Protein AF-Q6MTT1-F1 (afdb_monomer_lite)

Structure (mmCIF, N/CA/C/O backbone):
data_AF-Q6MTT1-F1
#
_entry.id   AF-Q6MTT1-F1
#
loop_
_atom_site.group_PDB
_atom_site.id
_atom_site.type_symbol
_atom_site.label_atom_id
_atom_site.label_alt_id
_atom_site.label_comp_id
_atom_site.label_asym_id
_atom_site.label_entity_id
_atom_site.label_seq_id
_atom_site.pdbx_PDB_ins_code
_atom_site.Cartn_x
_atom_site.Cartn_y
_atom_site.Cartn_z
_atom_site.occupancy
_atom_site.B_iso_or_equiv
_atom_site.auth_seq_id
_atom_site.auth_comp_id
_atom_site.auth_asym_id
_atom_site.auth_atom_id
_atom_site.pdbx_PDB_model_num
ATOM 1 N N . MET A 1 1 ? -8.058 -6.412 16.055 1.00 73.38 1 MET A N 1
ATOM 2 C CA . MET A 1 1 ? -7.863 -5.976 17.449 1.00 73.38 1 MET A CA 1
ATOM 3 C C . MET A 1 1 ? -6.384 -5.772 17.806 1.00 73.38 1 MET A C 1
ATOM 5 O O . MET A 1 1 ? -5.571 -6.610 17.428 1.00 73.38 1 MET A O 1
ATOM 9 N N . PHE A 1 2 ? -6.025 -4.708 18.533 1.00 81.88 2 PHE A N 1
ATOM 10 C CA . PHE A 1 2 ? -4.672 -4.502 19.087 1.00 81.88 2 PHE A CA 1
ATOM 11 C C . PHE A 1 2 ? -4.717 -3.785 20.445 1.00 81.88 2 PHE A C 1
ATOM 13 O O . PHE A 1 2 ? -5.686 -3.094 20.741 1.00 81.88 2 PHE A O 1
ATOM 20 N N . SER A 1 3 ? -3.682 -3.940 21.274 1.00 88.75 3 SER A N 1
ATOM 21 C CA . SER A 1 3 ? -3.546 -3.193 22.535 1.00 88.75 3 SER A CA 1
ATOM 22 C C . SER A 1 3 ? -2.796 -1.881 22.289 1.00 88.75 3 SER A C 1
ATOM 24 O O . SER A 1 3 ? -1.622 -1.943 21.911 1.00 88.75 3 SER A O 1
ATOM 26 N N . PRO A 1 4 ? -3.428 -0.708 22.471 1.00 92.19 4 PRO A N 1
ATOM 27 C CA . PRO A 1 4 ? -2.748 0.564 22.295 1.00 92.19 4 PRO A CA 1
ATOM 28 C C . PRO A 1 4 ? -1.876 0.929 23.497 1.00 92.19 4 PRO A C 1
ATOM 30 O O . PRO A 1 4 ? -2.003 0.382 24.600 1.00 92.19 4 PRO A O 1
ATOM 33 N N . TYR A 1 5 ? -1.041 1.935 23.277 1.00 92.88 5 TYR A N 1
ATOM 34 C CA . TYR A 1 5 ? -0.401 2.729 24.311 1.00 92.88 5 TYR A CA 1
ATOM 35 C C . TYR A 1 5 ? -1.131 4.069 24.407 1.00 92.88 5 TYR A C 1
ATOM 37 O O . TYR A 1 5 ? -1.359 4.704 23.381 1.00 92.88 5 TYR A O 1
ATOM 45 N N . SER A 1 6 ? -1.464 4.514 25.613 1.00 91.94 6 SER A N 1
ATOM 46 C CA . SER A 1 6 ? -2.000 5.852 25.886 1.00 91.94 6 SER A CA 1
ATOM 47 C C . SER A 1 6 ? -0.968 6.617 26.694 1.00 91.94 6 SER A C 1
ATOM 49 O O . SER A 1 6 ? -0.443 6.090 27.674 1.00 91.94 6 SER A O 1
ATOM 51 N N . ASN A 1 7 ? -0.624 7.831 26.259 1.00 89.81 7 ASN A N 1
ATOM 52 C CA . ASN A 1 7 ? 0.394 8.654 26.922 1.00 89.81 7 ASN A CA 1
ATOM 53 C C . ASN A 1 7 ? 1.716 7.893 27.178 1.00 89.81 7 ASN A C 1
ATOM 55 O O . ASN A 1 7 ? 2.342 8.031 28.223 1.00 89.81 7 ASN A O 1
ATOM 59 N N . ASN A 1 8 ? 2.131 7.072 26.204 1.00 84.75 8 ASN A N 1
ATOM 60 C CA . ASN A 1 8 ? 3.304 6.183 26.247 1.00 84.75 8 ASN A CA 1
ATOM 61 C C . ASN A 1 8 ? 3.239 5.010 27.249 1.00 84.75 8 ASN A C 1
ATOM 63 O O . ASN A 1 8 ? 4.224 4.289 27.394 1.00 84.75 8 ASN A O 1
ATOM 67 N N . LEU A 1 9 ? 2.090 4.747 27.874 1.00 88.44 9 LEU A N 1
ATOM 68 C CA . LEU A 1 9 ? 1.878 3.593 28.748 1.00 88.44 9 LEU A CA 1
ATOM 69 C C . LEU A 1 9 ? 0.989 2.554 28.071 1.00 88.44 9 LEU A C 1
ATOM 71 O O . LEU A 1 9 ? -0.033 2.885 27.468 1.00 88.44 9 LEU A O 1
ATOM 75 N N . LYS A 1 10 ? 1.377 1.280 28.173 1.00 88.19 10 LYS A N 1
ATOM 76 C CA . LYS A 1 10 ? 0.575 0.173 27.647 1.00 88.19 10 LYS A CA 1
ATOM 77 C C . LYS A 1 10 ? -0.768 0.142 28.373 1.00 88.19 10 LYS A C 1
ATOM 79 O O . LYS A 1 10 ? -0.814 0.156 29.599 1.00 88.19 10 LYS A O 1
ATOM 84 N N . THR A 1 11 ? -1.852 0.106 27.609 1.00 89.94 11 THR A N 1
ATOM 85 C CA . THR A 1 11 ? -3.203 0.112 28.173 1.00 89.94 11 THR A CA 1
ATOM 86 C C . THR A 1 11 ? -3.684 -1.299 28.511 1.00 89.94 11 THR A C 1
ATOM 88 O O . THR A 1 11 ? -3.240 -2.287 27.922 1.00 89.94 11 THR A O 1
ATOM 91 N N . ASN A 1 12 ? -4.650 -1.383 29.429 1.00 88.81 12 ASN A N 1
ATOM 92 C CA . ASN A 1 12 ? -5.339 -2.627 29.793 1.00 88.81 12 ASN A CA 1
ATOM 93 C C . ASN A 1 12 ? -6.611 -2.869 28.958 1.00 88.81 12 ASN A C 1
ATOM 95 O O . ASN A 1 12 ? -7.474 -3.653 29.347 1.00 88.81 12 ASN A O 1
ATOM 99 N N . TYR A 1 13 ? -6.746 -2.187 27.819 1.00 91.12 13 TYR A N 1
ATOM 100 C CA . TYR A 1 13 ? -7.848 -2.376 26.882 1.00 91.12 13 TYR A CA 1
ATOM 101 C C . TYR A 1 13 ? -7.327 -2.662 25.477 1.00 91.12 13 TYR A C 1
ATOM 103 O O . TYR A 1 13 ? -6.124 -2.630 25.206 1.00 91.12 13 TYR A O 1
ATOM 111 N N . GLN A 1 14 ? -8.240 -3.016 24.582 1.00 89.75 14 GLN A N 1
ATOM 112 C CA . GLN A 1 14 ? -7.926 -3.304 23.191 1.00 89.75 14 GLN A CA 1
ATOM 113 C C . GLN A 1 14 ? -8.779 -2.432 22.275 1.00 89.75 14 GLN A C 1
ATOM 115 O O . GLN A 1 14 ? -9.970 -2.247 22.514 1.00 89.75 14 GLN A O 1
ATOM 120 N N . ILE A 1 15 ? -8.173 -1.920 21.209 1.00 89.19 15 ILE A N 1
ATOM 121 C CA . ILE A 1 15 ? -8.890 -1.273 20.116 1.00 89.19 15 ILE A CA 1
ATOM 122 C C . ILE A 1 15 ? -9.392 -2.359 19.171 1.00 89.19 15 ILE A C 1
ATOM 124 O O . ILE A 1 15 ? -8.631 -3.212 18.693 1.00 89.19 15 ILE A O 1
ATOM 128 N N . LEU A 1 16 ? -10.692 -2.322 18.909 1.00 84.69 16 LEU A N 1
ATOM 129 C CA . LEU A 1 16 ? -11.401 -3.202 18.003 1.00 84.69 16 LEU A CA 1
ATOM 130 C C . LEU A 1 16 ? -11.918 -2.375 16.822 1.00 84.69 16 LEU A C 1
ATOM 132 O O . LEU A 1 16 ? -12.947 -1.716 16.920 1.00 84.69 16 LEU A O 1
ATOM 136 N N . GLY A 1 17 ? -11.184 -2.425 15.710 1.00 82.88 17 GLY A N 1
ATOM 137 C CA . GLY A 1 17 ? -11.652 -1.902 14.430 1.00 82.88 17 GLY A CA 1
ATOM 138 C C . GLY A 1 17 ? -12.740 -2.801 13.857 1.00 82.88 17 GLY A C 1
ATOM 139 O O . GLY A 1 17 ? -12.496 -3.996 13.667 1.00 82.88 17 GLY A O 1
ATOM 140 N N . LEU A 1 18 ? -13.916 -2.238 13.608 1.00 79.19 18 LEU A N 1
ATOM 141 C CA . LEU A 1 18 ? -15.067 -2.924 13.037 1.00 79.19 18 LEU A CA 1
ATOM 142 C C . LEU A 1 18 ? -15.471 -2.272 11.719 1.00 79.19 18 LEU A C 1
ATOM 144 O O . LEU A 1 18 ? -15.412 -1.057 11.573 1.00 79.19 18 LEU A O 1
ATOM 148 N N . ASP A 1 19 ? -15.899 -3.098 10.774 1.00 76.31 19 ASP A N 1
ATOM 149 C CA . ASP A 1 19 ? -16.526 -2.605 9.555 1.00 76.31 19 ASP A CA 1
ATOM 150 C C . ASP A 1 19 ? -17.991 -2.245 9.831 1.00 76.31 19 ASP A C 1
ATOM 152 O O . ASP A 1 19 ? -18.663 -2.942 10.597 1.00 76.31 19 ASP A O 1
ATOM 156 N N . LYS A 1 20 ? -18.517 -1.201 9.187 1.00 77.12 20 LYS A N 1
ATOM 157 C CA . LYS A 1 20 ? -19.909 -0.768 9.370 1.00 77.12 20 LYS A CA 1
ATOM 158 C C . LYS A 1 20 ? -20.946 -1.845 9.050 1.00 77.12 20 LYS A C 1
ATOM 160 O O . LYS A 1 20 ? -22.022 -1.844 9.647 1.00 77.12 20 LYS A O 1
ATOM 165 N N . THR A 1 21 ? -20.636 -2.785 8.155 1.00 69.50 21 THR A N 1
ATOM 166 C CA . THR A 1 21 ? -21.540 -3.900 7.823 1.00 69.50 21 THR A CA 1
ATOM 167 C C . THR A 1 21 ? -21.427 -5.086 8.771 1.00 69.50 21 THR A C 1
ATOM 169 O O . THR A 1 21 ? -22.085 -6.108 8.552 1.00 69.50 21 THR A O 1
ATOM 172 N N . GLN A 1 22 ? -20.611 -4.989 9.828 1.00 68.62 22 GLN A N 1
ATOM 173 C CA . GLN A 1 22 ? -20.469 -6.096 10.758 1.00 68.62 22 GLN A CA 1
ATOM 174 C C . GLN A 1 22 ? -21.718 -6.282 11.610 1.00 68.62 22 GLN A C 1
ATOM 176 O O . GLN A 1 22 ? -22.267 -5.336 12.177 1.00 68.62 22 GLN A O 1
ATOM 181 N N . ASN A 1 23 ? -22.115 -7.547 11.743 1.00 65.00 23 ASN A N 1
ATOM 182 C CA . ASN A 1 23 ? -23.296 -7.959 12.500 1.00 65.00 23 ASN A CA 1
ATOM 183 C C . ASN A 1 23 ? -22.960 -8.849 13.709 1.00 65.00 23 ASN A C 1
ATOM 185 O O . ASN A 1 23 ? -23.862 -9.309 14.406 1.00 65.00 23 ASN A O 1
ATOM 189 N N . SER A 1 24 ? -21.673 -9.090 13.978 1.00 60.75 24 SER A N 1
ATOM 190 C CA . SER A 1 24 ? -21.193 -9.826 15.156 1.00 60.75 24 SER A CA 1
ATOM 191 C C . SER A 1 24 ? -21.567 -9.128 16.469 1.00 60.75 24 SER A C 1
ATOM 193 O O . SER A 1 24 ? -21.849 -9.795 17.465 1.00 60.75 24 SER A O 1
ATOM 195 N N . PHE A 1 25 ? -21.616 -7.792 16.476 1.00 67.00 25 PHE A N 1
ATOM 196 C CA . PHE A 1 25 ? -22.070 -6.999 17.619 1.00 67.00 25 PHE A CA 1
ATOM 197 C C . PHE A 1 25 ? -23.359 -6.251 17.287 1.00 67.00 25 PHE A C 1
ATOM 199 O O . PHE A 1 25 ? -23.412 -5.486 16.323 1.00 67.00 25 PHE A O 1
ATOM 206 N N . LYS A 1 26 ? -24.382 -6.433 18.131 1.00 72.00 26 LYS A N 1
ATOM 207 C CA . LYS A 1 26 ? -25.565 -5.568 18.145 1.00 72.00 26 LYS A CA 1
ATOM 208 C C . LYS A 1 26 ? -25.153 -4.223 18.741 1.00 72.00 26 LYS A C 1
ATOM 210 O O . LYS A 1 26 ? -25.033 -4.100 19.954 1.00 72.00 26 LYS A O 1
ATOM 215 N N . ILE A 1 27 ? -24.867 -3.270 17.867 1.00 79.38 27 ILE A N 1
ATOM 216 C CA . ILE A 1 27 ? -24.641 -1.866 18.207 1.00 79.38 27 ILE A CA 1
ATOM 217 C C . ILE A 1 27 ? -25.890 -1.116 17.754 1.00 79.38 27 ILE A C 1
ATOM 219 O O . ILE A 1 27 ? -26.362 -1.373 16.647 1.00 79.38 27 ILE A O 1
ATOM 223 N N . ASP A 1 28 ? -26.415 -0.242 18.609 1.00 84.62 28 ASP A N 1
ATOM 224 C CA . ASP A 1 28 ? -27.551 0.619 18.281 1.00 84.62 28 ASP A CA 1
ATOM 225 C C . ASP A 1 28 ? -27.263 1.461 17.028 1.00 84.62 28 ASP A C 1
ATOM 227 O O . ASP A 1 28 ? -26.154 1.982 16.868 1.00 84.62 28 ASP A O 1
ATOM 231 N N . ASP A 1 29 ? -28.244 1.597 16.136 1.00 85.25 29 ASP A N 1
ATOM 232 C CA . ASP A 1 29 ? -28.052 2.270 14.849 1.00 85.25 29 ASP A CA 1
ATOM 233 C C . ASP A 1 29 ? -27.682 3.756 15.011 1.00 85.25 29 ASP A C 1
ATOM 235 O O . ASP A 1 29 ? -26.891 4.280 14.221 1.00 85.25 29 ASP A O 1
ATOM 239 N N . GLN A 1 30 ? -28.145 4.433 16.070 1.00 86.56 30 GLN A N 1
ATOM 240 C CA . GLN A 1 30 ? -27.738 5.811 16.366 1.00 86.56 30 GLN A CA 1
ATOM 241 C C . GLN A 1 30 ? -26.247 5.900 16.710 1.00 86.56 30 GLN A C 1
ATOM 243 O O . GLN A 1 30 ? -25.578 6.857 16.314 1.00 86.56 30 GLN A O 1
ATOM 248 N N . LEU A 1 31 ? -25.714 4.911 17.437 1.00 88.00 31 LEU A N 1
ATOM 249 C CA . LEU A 1 31 ? -24.285 4.829 17.748 1.00 88.00 31 LEU A CA 1
ATOM 250 C C . LEU A 1 31 ? -23.470 4.412 16.524 1.00 88.00 31 LEU A C 1
ATOM 252 O O . LEU A 1 31 ? -22.416 5.000 16.274 1.00 88.00 31 LEU A O 1
ATOM 256 N N . LYS A 1 32 ? -23.963 3.454 15.728 1.00 86.75 32 LYS A N 1
ATOM 257 C CA . LYS A 1 32 ? -23.315 3.044 14.472 1.00 86.75 32 LYS A CA 1
ATOM 258 C C . LYS A 1 32 ? -23.114 4.234 13.536 1.00 86.75 32 LYS A C 1
ATOM 260 O O . LYS A 1 32 ? -21.999 4.437 13.066 1.00 86.75 32 LYS A O 1
ATOM 265 N N . ASN A 1 33 ? -24.151 5.050 13.342 1.00 87.38 33 ASN A N 1
ATOM 266 C CA . ASN A 1 33 ? -24.112 6.226 12.465 1.00 87.38 33 ASN A CA 1
ATOM 267 C C . ASN A 1 33 ? -23.146 7.324 12.942 1.00 87.38 33 ASN A C 1
ATOM 269 O O . ASN A 1 33 ? -22.800 8.210 12.168 1.00 87.38 33 ASN A O 1
ATOM 273 N N . LYS A 1 34 ? -22.723 7.288 14.211 1.00 89.81 34 LYS A N 1
ATOM 274 C CA . LYS A 1 34 ? -21.735 8.217 14.773 1.00 89.81 34 LYS A CA 1
ATOM 275 C C . LYS A 1 34 ? -20.313 7.651 14.777 1.00 89.81 34 LYS A C 1
ATOM 277 O O . LYS A 1 34 ? -19.374 8.433 14.686 1.00 89.81 34 LYS A O 1
ATOM 282 N N . VAL A 1 35 ? -20.144 6.333 14.936 1.00 90.88 35 VAL A N 1
ATOM 283 C CA . VAL A 1 35 ? -18.813 5.701 15.026 1.00 90.88 35 VAL A CA 1
ATOM 284 C C . VAL A 1 35 ? -18.209 5.411 13.655 1.00 90.88 35 VAL A C 1
ATOM 286 O O . VAL A 1 35 ? -17.000 5.550 13.491 1.00 90.88 35 VAL A O 1
ATOM 289 N N . PHE A 1 36 ? -19.037 4.996 12.692 1.00 89.19 36 PHE A N 1
ATOM 290 C CA . PHE A 1 36 ? -18.591 4.627 11.353 1.00 89.19 36 PHE A CA 1
ATOM 291 C C . PHE A 1 36 ? -18.676 5.840 10.440 1.00 89.19 36 PHE A C 1
ATOM 293 O O . PHE A 1 36 ? -19.754 6.397 10.228 1.00 89.19 36 PHE A O 1
ATOM 300 N N . LEU A 1 37 ? -17.526 6.265 9.930 1.00 88.62 37 LEU A N 1
ATOM 301 C CA . LEU A 1 37 ? -17.415 7.519 9.199 1.00 88.62 37 LEU A CA 1
ATOM 302 C C . LEU A 1 37 ? -17.774 7.344 7.722 1.00 88.62 37 LEU A C 1
ATOM 304 O O . LEU A 1 37 ? -17.719 6.253 7.150 1.00 88.62 37 LEU A O 1
ATOM 308 N N . SER A 1 38 ? -18.131 8.454 7.077 1.00 86.44 38 SER A N 1
ATOM 309 C CA . SER A 1 38 ? -18.284 8.471 5.625 1.00 86.44 38 SER A CA 1
ATOM 310 C C . SER A 1 38 ? -16.931 8.227 4.942 1.00 86.44 38 SER A C 1
ATOM 312 O O . SER A 1 38 ? -15.880 8.600 5.466 1.00 86.44 38 SER A O 1
ATOM 314 N N . ASN A 1 39 ? -16.929 7.651 3.732 1.00 83.12 39 ASN A N 1
ATOM 315 C CA . ASN A 1 39 ? -15.677 7.456 2.991 1.00 83.12 39 ASN A CA 1
ATOM 316 C C . ASN A 1 39 ? -14.941 8.788 2.752 1.00 83.12 39 ASN A C 1
ATOM 318 O O . ASN A 1 39 ? -13.720 8.837 2.840 1.00 83.12 39 ASN A O 1
ATOM 322 N N . SER A 1 40 ? -15.672 9.880 2.506 1.00 84.75 40 SER A N 1
ATOM 323 C CA . SER A 1 40 ? -15.067 11.210 2.365 1.00 84.75 40 SER A CA 1
ATOM 324 C C . SER A 1 40 ? -14.291 11.613 3.623 1.00 84.75 40 SER A C 1
ATOM 326 O O . SER A 1 40 ? -13.145 12.047 3.526 1.00 84.75 40 SER A O 1
ATOM 328 N N . ASP A 1 41 ? -14.884 11.422 4.803 1.00 89.62 41 ASP A N 1
ATOM 329 C CA . ASP A 1 41 ? -14.235 11.727 6.080 1.00 89.62 41 ASP A CA 1
ATOM 330 C C . ASP A 1 41 ? -12.999 10.837 6.305 1.00 89.62 41 ASP A C 1
ATOM 332 O O . ASP A 1 41 ? -11.937 11.339 6.680 1.00 89.62 41 ASP A O 1
ATOM 336 N N . ILE A 1 42 ? -13.096 9.537 5.999 1.00 88.31 42 ILE A N 1
ATOM 337 C CA . ILE A 1 42 ? -11.970 8.591 6.070 1.00 88.31 42 ILE A CA 1
ATOM 338 C C . ILE A 1 42 ? -10.826 9.004 5.138 1.00 88.31 42 ILE A C 1
ATOM 340 O O . ILE A 1 42 ? -9.675 9.042 5.576 1.00 88.31 42 ILE A O 1
ATOM 344 N N . GLN A 1 43 ? -11.104 9.347 3.874 1.00 85.00 43 GLN A N 1
ATOM 345 C CA . GLN A 1 43 ? -10.056 9.794 2.949 1.00 85.00 43 GLN A CA 1
ATOM 346 C C . GLN A 1 43 ? -9.416 11.111 3.419 1.00 85.00 43 GLN A C 1
ATOM 348 O O . GLN A 1 43 ? -8.201 11.261 3.309 1.00 85.00 43 GLN A O 1
ATOM 353 N N . ASN A 1 44 ? -10.183 12.038 3.999 1.00 88.00 44 ASN A N 1
ATOM 354 C CA . ASN A 1 44 ? -9.642 13.288 4.543 1.00 88.00 44 ASN A CA 1
ATOM 355 C C . ASN A 1 44 ? -8.718 13.040 5.749 1.00 88.00 44 ASN A C 1
ATOM 357 O O . ASN A 1 44 ? -7.628 13.611 5.819 1.00 88.00 44 ASN A O 1
ATOM 361 N N . ILE A 1 45 ? -9.091 12.142 6.668 1.00 91.38 45 ILE A N 1
ATOM 362 C CA . ILE A 1 45 ? -8.215 11.733 7.781 1.00 91.38 45 ILE A CA 1
ATOM 363 C C . ILE A 1 45 ? -6.960 11.030 7.248 1.00 91.38 45 ILE A C 1
ATOM 365 O O . ILE A 1 45 ? -5.848 11.334 7.687 1.00 91.38 45 ILE A O 1
ATOM 369 N N . TYR A 1 46 ? -7.110 10.136 6.267 1.00 87.19 46 TYR A N 1
ATOM 370 C CA . TYR A 1 46 ? -5.978 9.458 5.639 1.00 87.19 46 TYR A CA 1
ATOM 371 C C . TYR A 1 46 ? -4.996 10.461 5.016 1.00 87.19 46 TYR A C 1
ATOM 373 O O . TYR A 1 46 ? -3.782 10.316 5.178 1.00 87.19 46 TYR A O 1
ATOM 381 N N . GLN A 1 47 ? -5.495 11.514 4.365 1.00 85.38 47 GLN A N 1
ATOM 382 C CA . GLN A 1 47 ? -4.666 12.610 3.858 1.00 85.38 47 GLN A CA 1
ATOM 383 C C . GLN A 1 47 ? -3.950 13.358 4.978 1.00 85.38 47 GLN A C 1
ATOM 385 O O . GLN A 1 47 ? -2.753 13.613 4.850 1.00 85.38 47 GLN A O 1
ATOM 390 N N . ILE A 1 48 ? -4.641 13.682 6.076 1.00 89.62 48 ILE A N 1
ATOM 391 C CA . ILE A 1 48 ? -4.038 14.362 7.231 1.00 89.62 48 ILE A CA 1
ATOM 392 C C . ILE A 1 48 ? -2.900 13.532 7.816 1.00 89.62 48 ILE A C 1
ATOM 394 O O . ILE A 1 48 ? -1.879 14.108 8.161 1.00 89.62 48 ILE A O 1
ATOM 398 N N . ILE A 1 49 ? -3.043 12.209 7.913 1.00 88.81 49 ILE A N 1
ATOM 399 C CA . ILE A 1 49 ? -2.006 11.314 8.454 1.00 88.81 49 ILE A CA 1
ATOM 400 C C . ILE A 1 49 ? -0.795 11.202 7.516 1.00 88.81 49 ILE A C 1
ATOM 402 O O . ILE A 1 49 ? 0.347 11.130 7.981 1.00 88.81 49 ILE A O 1
ATOM 406 N N . ASN A 1 50 ? -1.035 11.192 6.201 1.00 82.88 50 ASN A N 1
ATOM 407 C CA . ASN A 1 50 ? -0.015 10.975 5.170 1.00 82.88 50 ASN A CA 1
ATOM 408 C C . ASN A 1 50 ? 0.527 12.270 4.534 1.00 82.88 50 ASN A C 1
ATOM 410 O O . ASN A 1 50 ? 1.270 12.201 3.555 1.00 82.88 50 ASN A O 1
ATOM 414 N N . SER A 1 51 ? 0.202 13.437 5.097 1.00 83.50 51 SER A N 1
ATOM 415 C CA . SER A 1 51 ? 0.715 14.742 4.659 1.00 83.50 51 SER A CA 1
ATOM 416 C C . SER A 1 51 ? 1.533 15.422 5.754 1.00 83.50 51 SER A C 1
ATOM 418 O O . SER A 1 51 ? 1.220 15.256 6.933 1.00 83.50 51 SER A O 1
ATOM 420 N N . PRO A 1 52 ? 2.538 16.245 5.403 1.00 84.62 52 PRO A N 1
ATOM 421 C CA . PRO A 1 52 ? 3.234 17.073 6.375 1.00 84.62 52 PRO A CA 1
ATOM 422 C C . PRO A 1 52 ? 2.254 18.009 7.088 1.00 84.62 52 PRO A C 1
ATOM 424 O O . PRO A 1 52 ? 1.323 18.538 6.474 1.00 84.62 52 PRO A O 1
ATOM 427 N N . TYR A 1 53 ? 2.483 18.241 8.380 1.00 85.19 53 TYR A N 1
ATOM 428 C CA . TYR A 1 53 ? 1.672 19.180 9.148 1.00 85.19 53 TYR A CA 1
ATOM 429 C C . TYR A 1 53 ? 1.768 20.591 8.559 1.00 85.19 53 TYR A C 1
ATOM 431 O O . TYR A 1 53 ? 2.859 21.121 8.336 1.00 85.19 53 TYR A O 1
ATOM 439 N N . GLN A 1 54 ? 0.616 21.222 8.364 1.00 81.25 54 GLN A N 1
ATOM 440 C CA . GLN A 1 54 ? 0.507 22.619 7.967 1.00 81.25 54 GLN A CA 1
ATOM 441 C C . GLN A 1 54 ? -0.233 23.372 9.070 1.00 81.25 54 GLN A C 1
ATOM 443 O O . GLN A 1 54 ? -1.312 22.969 9.484 1.00 81.25 54 GLN A O 1
ATOM 448 N N . LYS A 1 55 ? 0.340 24.476 9.555 1.00 78.25 55 LYS A N 1
ATOM 449 C CA . LYS A 1 55 ? -0.236 25.243 10.674 1.00 78.25 55 LYS A CA 1
ATOM 450 C C . LYS A 1 55 ? -1.478 26.056 10.276 1.00 78.25 55 LYS A C 1
ATOM 452 O O . LYS A 1 55 ? -2.274 26.406 11.138 1.00 78.25 55 LYS A O 1
ATOM 457 N N . GLN A 1 56 ? -1.619 26.375 8.990 1.00 79.88 56 GLN A N 1
ATOM 458 C CA . GLN A 1 56 ? -2.750 27.117 8.428 1.00 79.88 56 GLN A CA 1
ATOM 459 C C . GLN A 1 56 ? -3.811 26.148 7.872 1.00 79.88 56 GLN A C 1
ATOM 461 O O . GLN A 1 56 ? -3.478 25.042 7.430 1.00 79.88 56 GLN A O 1
ATOM 466 N N . GLY A 1 57 ? -5.080 26.559 7.910 1.00 82.50 57 GLY A N 1
ATOM 467 C CA . GLY A 1 57 ? -6.237 25.786 7.442 1.00 82.50 57 GLY A CA 1
ATOM 468 C C . GLY A 1 57 ? -7.274 25.529 8.537 1.00 82.50 57 GLY A C 1
ATOM 469 O O . GLY A 1 57 ? -7.028 25.821 9.708 1.00 82.50 57 GLY A O 1
ATOM 470 N N . ASP A 1 58 ? -8.411 24.973 8.127 1.00 88.69 58 ASP A N 1
ATOM 471 C CA . ASP A 1 58 ? -9.562 24.721 8.994 1.00 88.69 58 ASP A CA 1
ATOM 472 C C . ASP A 1 58 ? -9.502 23.344 9.671 1.00 88.69 58 ASP A C 1
ATOM 474 O O . ASP A 1 58 ? -8.788 22.430 9.241 1.00 88.69 58 ASP A O 1
ATOM 478 N N . ASP A 1 59 ? -10.269 23.204 10.751 1.00 93.25 59 ASP A N 1
ATOM 479 C CA . ASP A 1 59 ? -10.535 21.915 11.384 1.00 93.25 59 ASP A CA 1
ATOM 480 C C . ASP A 1 59 ? -11.350 21.013 10.439 1.00 93.25 59 ASP A C 1
ATOM 482 O O . ASP A 1 59 ? -12.196 21.481 9.674 1.00 93.25 59 ASP A O 1
ATOM 486 N N . LEU A 1 60 ? -11.133 19.696 10.511 1.00 93.50 60 LEU A N 1
ATOM 487 C CA . LEU A 1 60 ? -11.960 18.742 9.771 1.00 93.50 60 LEU A CA 1
ATOM 488 C C . LEU A 1 60 ? -13.221 18.441 10.578 1.00 93.50 60 LEU A C 1
ATOM 490 O O . LEU A 1 60 ? -13.145 17.808 11.634 1.00 93.50 60 LEU A O 1
ATOM 494 N N . ILE A 1 61 ? -14.375 18.839 10.051 1.00 94.19 61 ILE A N 1
ATOM 495 C CA . ILE A 1 61 ? -15.690 18.537 10.621 1.00 94.19 61 ILE A CA 1
ATOM 496 C C . ILE A 1 61 ? -16.378 17.500 9.732 1.00 94.19 61 ILE A C 1
ATOM 498 O O . ILE A 1 61 ? -16.447 17.675 8.516 1.00 94.19 61 ILE A O 1
ATOM 502 N N . SER A 1 62 ? -16.875 16.412 10.329 1.00 90.62 62 SER A N 1
ATOM 503 C CA . SER A 1 62 ? -17.613 15.379 9.598 1.00 90.62 62 SER A CA 1
ATOM 504 C C . SER A 1 62 ? -18.869 15.969 8.974 1.00 90.62 62 SER A C 1
ATOM 506 O O . SER A 1 62 ? -19.727 16.511 9.675 1.00 90.62 62 SER A O 1
ATOM 508 N N . SER A 1 63 ? -19.017 15.770 7.668 1.00 80.69 63 SER A N 1
ATOM 509 C CA . SER A 1 63 ? -20.225 16.167 6.937 1.00 80.69 63 SER A CA 1
ATOM 510 C C . SER A 1 63 ? -21.478 15.408 7.394 1.00 80.69 63 SER A C 1
ATOM 512 O O . SER A 1 63 ? -22.579 15.948 7.329 1.00 80.69 63 SER A O 1
ATOM 514 N N . SER A 1 64 ? -21.320 14.174 7.887 1.00 82.62 64 SER A N 1
ATOM 515 C CA . SER A 1 64 ? -22.430 13.320 8.326 1.00 82.62 64 SER A CA 1
ATOM 516 C C . SER A 1 64 ? -22.808 13.490 9.796 1.00 82.62 64 SER A C 1
ATOM 518 O O . SER A 1 64 ? -23.983 13.376 10.135 1.00 82.62 64 SER A O 1
ATOM 520 N N . THR A 1 65 ? -21.838 13.732 10.683 1.00 85.06 65 THR A N 1
ATOM 521 C CA . THR A 1 65 ? -22.078 13.732 12.140 1.00 85.06 65 THR A CA 1
ATOM 522 C C . THR A 1 65 ? -21.903 15.101 12.791 1.00 85.06 65 THR A C 1
ATOM 524 O O . THR A 1 65 ? -22.218 15.249 13.972 1.00 85.06 65 THR A O 1
ATOM 527 N N . ASN A 1 66 ? -21.396 16.095 12.050 1.00 88.00 66 ASN A N 1
ATOM 528 C CA . ASN A 1 66 ? -21.005 17.418 12.548 1.00 88.00 66 ASN A CA 1
ATOM 529 C C . ASN A 1 66 ? -19.980 17.373 13.705 1.00 88.00 66 ASN A C 1
ATOM 531 O O . ASN A 1 66 ? -19.860 18.312 14.490 1.00 88.00 66 ASN A O 1
ATOM 535 N N . GLN A 1 67 ? -19.247 16.263 13.846 1.00 91.19 67 GLN A N 1
ATOM 536 C CA . GLN A 1 67 ? -18.191 16.100 14.847 1.00 91.19 67 GLN A CA 1
ATOM 537 C C . GLN A 1 67 ? -16.854 16.618 14.314 1.00 91.19 67 GLN A C 1
ATOM 539 O O . GLN A 1 67 ? -16.532 16.420 13.144 1.00 91.19 67 GLN A O 1
ATOM 544 N N . ILE A 1 68 ? -16.039 17.223 15.183 1.00 94.75 68 ILE A N 1
ATOM 545 C CA . ILE A 1 68 ? -14.667 17.624 14.842 1.00 94.75 68 ILE A CA 1
ATOM 546 C C . ILE A 1 68 ? -13.781 16.374 14.828 1.00 94.75 68 ILE A C 1
ATOM 548 O O . ILE A 1 68 ? -13.409 15.863 15.884 1.00 94.75 68 ILE A O 1
ATOM 552 N N . LEU A 1 69 ? -13.418 15.902 13.639 1.00 95.19 69 LEU A N 1
ATOM 553 C CA . LEU A 1 69 ? -12.577 14.722 13.415 1.00 95.19 69 LEU A CA 1
ATOM 554 C C . LEU A 1 69 ? -11.078 15.038 13.484 1.00 95.19 69 LEU A C 1
ATOM 556 O O . LEU A 1 69 ? -10.260 14.169 13.794 1.00 95.19 69 LEU A O 1
ATOM 560 N N . TYR A 1 70 ? -10.693 16.285 13.215 1.00 96.31 70 TYR A N 1
ATOM 561 C CA . TYR A 1 70 ? -9.314 16.734 13.373 1.00 96.31 70 TYR A CA 1
ATOM 562 C C . TYR A 1 70 ? -9.254 18.212 13.742 1.00 96.31 70 TYR A C 1
ATOM 564 O O . TYR A 1 70 ? -9.778 19.064 13.027 1.00 96.31 70 TYR A O 1
ATOM 572 N N . SER A 1 71 ? -8.579 18.493 14.853 1.00 94.81 71 SER A N 1
ATOM 573 C CA . SER A 1 71 ? -8.297 19.842 15.330 1.00 94.81 71 SER A CA 1
ATOM 574 C C . SER A 1 71 ? -6.905 20.264 14.870 1.00 94.81 71 SER A C 1
ATOM 576 O O . SER A 1 71 ? -5.890 19.776 15.386 1.00 94.81 71 SER A O 1
ATOM 578 N N . ARG A 1 72 ? -6.850 21.202 13.922 1.00 92.00 72 ARG A N 1
ATOM 579 C CA . ARG A 1 72 ? -5.615 21.710 13.311 1.00 92.00 72 ARG A CA 1
ATOM 580 C C . ARG A 1 72 ? -4.731 22.373 14.355 1.00 92.00 72 ARG A C 1
ATOM 582 O O . ARG A 1 72 ? -3.552 22.054 14.456 1.00 92.00 72 ARG A O 1
ATOM 589 N N . LYS A 1 73 ? -5.321 23.233 15.195 1.00 90.38 73 LYS A N 1
ATOM 590 C CA . LYS A 1 73 ? -4.609 24.021 16.218 1.00 90.38 73 LYS A CA 1
ATOM 591 C C . LYS A 1 73 ? -3.790 23.159 17.181 1.00 90.38 73 LYS A C 1
ATOM 593 O O . LYS A 1 73 ? -2.696 23.557 17.575 1.00 90.38 73 LYS A O 1
ATOM 598 N N . THR A 1 74 ? -4.324 22.008 17.583 1.00 92.38 74 THR A N 1
ATOM 599 C CA . THR A 1 74 ? -3.676 21.102 18.545 1.00 92.38 74 THR A CA 1
ATOM 600 C C . THR A 1 74 ? -2.958 19.932 17.876 1.00 92.38 74 THR A C 1
ATOM 602 O O . THR A 1 74 ? -2.336 19.138 18.581 1.00 92.38 74 THR A O 1
ATOM 605 N N . ASN A 1 75 ? -3.050 19.828 16.546 1.00 95.12 75 ASN A N 1
ATOM 606 C CA . ASN A 1 75 ? -2.657 18.668 15.754 1.00 95.12 75 ASN A CA 1
ATOM 607 C C . ASN A 1 75 ? -3.202 17.348 16.335 1.00 95.12 75 ASN A C 1
ATOM 609 O O . ASN A 1 75 ? -2.452 16.399 16.573 1.00 95.12 75 ASN A O 1
ATOM 613 N N . THR A 1 76 ? -4.512 17.308 16.607 1.00 95.94 76 THR A N 1
ATOM 614 C CA . THR A 1 76 ? -5.176 16.149 17.228 1.00 95.94 76 THR A CA 1
ATOM 615 C C . THR A 1 76 ? -6.219 15.560 16.289 1.00 95.94 76 THR A C 1
ATOM 617 O O . THR A 1 76 ? -7.157 16.257 15.913 1.00 95.94 76 THR A O 1
ATOM 620 N N . SER A 1 77 ? -6.097 14.277 15.949 1.00 96.62 77 SER A N 1
ATOM 621 C CA . SER A 1 77 ? -7.167 13.513 15.300 1.00 96.62 77 SER A CA 1
ATOM 622 C C . SER A 1 77 ? -8.066 12.884 16.363 1.00 96.62 77 SER A C 1
ATOM 624 O O . SER A 1 77 ? -7.603 12.120 17.216 1.00 96.62 77 SER A O 1
ATOM 626 N N . ASN A 1 78 ? -9.348 13.236 16.311 1.00 96.62 78 ASN A N 1
ATOM 627 C CA . ASN A 1 78 ? -10.387 12.722 17.189 1.00 96.62 78 ASN A CA 1
ATOM 628 C C . ASN A 1 78 ? -11.079 11.543 16.505 1.00 96.62 78 ASN A C 1
ATOM 630 O O . ASN A 1 78 ? -11.629 11.674 15.413 1.00 96.62 78 ASN A O 1
ATOM 634 N N . VAL A 1 79 ? -11.046 10.392 17.162 1.00 96.56 79 VAL A N 1
ATOM 635 C CA . VAL A 1 79 ? -11.564 9.126 16.649 1.00 96.56 79 VAL A CA 1
ATOM 636 C C . VAL A 1 79 ? -12.833 8.775 17.426 1.00 96.56 79 VAL A C 1
ATOM 638 O O . VAL A 1 79 ? -12.739 8.416 18.608 1.00 96.56 79 VAL A O 1
ATOM 641 N N . PRO A 1 80 ? -14.021 8.851 16.798 1.00 95.81 80 PRO A N 1
ATOM 642 C CA . PRO A 1 80 ? -15.267 8.410 17.413 1.00 95.81 80 PRO A CA 1
ATOM 643 C C . PRO A 1 80 ? -15.158 6.962 17.881 1.00 95.81 80 PRO A C 1
ATOM 645 O O . PRO A 1 80 ? -14.713 6.088 17.139 1.00 95.81 80 PRO A O 1
ATOM 648 N N . THR A 1 81 ? -15.513 6.718 19.140 1.00 95.00 81 THR A N 1
ATOM 649 C CA . THR A 1 81 ? -15.288 5.430 19.800 1.00 95.00 81 THR A CA 1
ATOM 650 C C . THR A 1 81 ? -16.481 5.043 20.659 1.00 95.00 81 THR A C 1
ATOM 652 O O . THR A 1 81 ? -16.962 5.845 21.458 1.00 95.00 81 THR A O 1
ATOM 655 N N . ILE A 1 82 ? -16.923 3.794 20.542 1.00 93.75 82 ILE A N 1
ATOM 656 C CA . ILE A 1 82 ? -17.875 3.180 21.472 1.00 93.75 82 ILE A CA 1
ATOM 657 C C . ILE A 1 82 ? -17.077 2.388 22.503 1.00 93.75 82 ILE A C 1
ATOM 659 O O . ILE A 1 82 ? -16.260 1.536 22.149 1.00 93.75 82 ILE A O 1
ATOM 663 N N . LEU A 1 83 ? -17.307 2.651 23.783 1.00 93.94 83 LEU A N 1
ATOM 664 C CA . LEU A 1 83 ? -16.697 1.869 24.855 1.00 93.94 83 LEU A CA 1
ATOM 665 C C . LEU A 1 83 ? -17.603 0.692 25.200 1.00 93.94 83 LEU A C 1
ATOM 667 O O . LEU A 1 83 ? -18.824 0.794 25.144 1.00 93.94 83 LEU A O 1
ATOM 671 N N . ASN A 1 84 ? -17.031 -0.437 25.586 1.00 89.69 84 ASN A N 1
ATOM 672 C CA . ASN A 1 84 ? -17.822 -1.467 26.247 1.00 89.69 84 ASN A CA 1
ATOM 673 C C . ASN A 1 84 ? -17.966 -1.162 27.749 1.00 89.69 84 ASN A C 1
ATOM 675 O O . ASN A 1 84 ? -17.213 -0.346 28.286 1.00 89.69 84 ASN A O 1
ATOM 679 N N . GLN A 1 85 ? -18.895 -1.829 28.439 1.00 89.00 85 GLN A N 1
ATOM 680 C CA . GLN A 1 85 ? -19.180 -1.562 29.860 1.00 89.00 85 GLN A CA 1
ATOM 681 C C . GLN A 1 85 ? -17.919 -1.639 30.744 1.00 89.00 85 GLN A C 1
ATOM 683 O O . GLN A 1 85 ? -17.681 -0.761 31.573 1.00 89.00 85 GLN A O 1
ATOM 688 N N . THR A 1 86 ? -17.050 -2.632 30.513 1.00 88.75 86 THR A N 1
ATOM 689 C CA . THR A 1 86 ? -15.794 -2.780 31.267 1.00 88.75 86 THR A CA 1
ATOM 690 C C . THR A 1 86 ? -14.853 -1.588 31.061 1.00 88.75 86 THR A C 1
ATOM 692 O O . THR A 1 86 ? -14.353 -1.024 32.035 1.00 88.75 86 THR A O 1
ATOM 695 N N . LEU A 1 87 ? -14.619 -1.162 29.812 1.00 92.69 87 LEU A N 1
ATOM 696 C CA . LEU A 1 87 ? -13.757 -0.010 29.529 1.00 92.69 87 LEU A CA 1
ATOM 697 C C . LEU A 1 87 ? -14.374 1.304 30.019 1.00 92.69 87 LEU A C 1
ATOM 699 O O . LEU A 1 87 ? -13.641 2.164 30.500 1.00 92.69 87 LEU A O 1
ATOM 703 N N . ASN A 1 88 ? -15.696 1.452 29.946 1.00 93.69 88 ASN A N 1
ATOM 704 C CA . ASN A 1 88 ? -16.381 2.641 30.441 1.00 93.69 88 ASN A CA 1
ATOM 705 C C . ASN A 1 88 ? -16.118 2.862 31.940 1.00 93.69 88 ASN A C 1
ATOM 707 O O . ASN A 1 88 ? -15.772 3.969 32.343 1.00 93.69 88 ASN A O 1
ATOM 711 N N . ASN A 1 89 ? -16.160 1.803 32.753 1.00 89.06 89 ASN A N 1
ATOM 712 C CA . ASN A 1 89 ? -15.832 1.896 34.180 1.00 89.06 89 ASN A CA 1
ATOM 713 C C . ASN A 1 89 ? -14.384 2.355 34.420 1.00 89.06 89 ASN A C 1
ATOM 715 O O . ASN A 1 89 ? -14.125 3.178 35.295 1.00 89.06 89 ASN A O 1
ATOM 719 N N . HIS A 1 90 ? -13.430 1.866 33.623 1.00 87.56 90 HIS A N 1
ATOM 720 C CA . HIS A 1 90 ? -12.044 2.339 33.698 1.00 87.56 90 HIS A CA 1
ATOM 721 C C . HIS A 1 90 ? -11.898 3.799 33.251 1.00 87.56 90 HIS A C 1
ATOM 723 O O . HIS A 1 90 ? -11.142 4.549 33.865 1.00 87.56 90 HIS A O 1
ATOM 729 N N . PHE A 1 91 ? -12.624 4.201 32.207 1.00 89.81 91 PHE A N 1
ATOM 730 C CA . PHE A 1 91 ? -12.623 5.564 31.680 1.00 89.81 91 PHE A CA 1
ATOM 731 C C . PHE A 1 91 ? -13.180 6.576 32.687 1.00 89.81 91 PHE A C 1
ATOM 733 O O . PHE A 1 91 ? -12.615 7.656 32.836 1.00 89.81 91 PHE A O 1
ATOM 740 N N . LEU A 1 92 ? -14.232 6.216 33.429 1.00 89.44 92 LEU A N 1
ATOM 741 C CA . LEU A 1 92 ? -14.780 7.056 34.500 1.00 89.44 92 LEU A CA 1
ATOM 742 C C . LEU A 1 92 ? -13.751 7.332 35.607 1.00 89.44 92 LEU A C 1
ATOM 744 O O . LEU A 1 92 ? -13.718 8.434 36.145 1.00 89.44 92 LEU A O 1
ATOM 748 N N . ASN A 1 93 ? -12.877 6.364 35.897 1.00 87.31 93 ASN A N 1
ATOM 749 C CA . ASN A 1 93 ? -11.816 6.515 36.896 1.00 87.31 93 ASN A CA 1
ATOM 750 C C . ASN A 1 93 ? -10.596 7.286 36.368 1.00 87.31 93 ASN A C 1
ATOM 752 O O . ASN A 1 93 ? -9.882 7.921 37.141 1.00 87.31 93 ASN A O 1
ATOM 756 N N . ASN A 1 94 ? -10.320 7.211 35.064 1.00 87.19 94 ASN A N 1
ATOM 757 C CA . ASN A 1 94 ? -9.218 7.921 34.426 1.00 87.19 94 ASN A CA 1
ATOM 758 C C . ASN A 1 94 ? -9.586 8.281 32.982 1.00 87.19 94 ASN A C 1
ATOM 760 O O . ASN A 1 94 ? -9.459 7.466 32.070 1.00 87.19 94 ASN A O 1
ATOM 764 N N . GLN A 1 95 ? -9.992 9.530 32.764 1.00 85.44 95 GLN A N 1
ATOM 765 C CA . GLN A 1 95 ? -10.429 9.994 31.445 1.00 85.44 95 GLN A CA 1
ATOM 766 C C . GLN A 1 95 ? -9.282 10.059 30.423 1.00 85.44 95 GLN A C 1
ATOM 768 O O . GLN A 1 95 ? -9.505 9.907 29.221 1.00 85.44 95 GLN A O 1
ATOM 773 N N . ASN A 1 96 ? -8.037 10.196 30.888 1.00 90.19 96 ASN A N 1
ATOM 774 C CA . ASN A 1 96 ? -6.871 10.358 30.020 1.00 90.19 96 ASN A CA 1
ATOM 775 C C . ASN A 1 96 ? -6.419 9.037 29.370 1.00 90.19 96 ASN A C 1
ATOM 777 O O . ASN A 1 96 ? -5.531 9.063 28.520 1.00 90.19 96 ASN A O 1
ATOM 781 N N . ILE A 1 97 ? -7.013 7.881 29.717 1.00 91.69 97 ILE A N 1
ATOM 782 C CA . ILE A 1 97 ? -6.662 6.571 29.117 1.00 91.69 97 ILE A CA 1
ATOM 783 C C . ILE A 1 97 ? -6.965 6.485 27.614 1.00 91.69 97 ILE A C 1
ATOM 785 O O . ILE A 1 97 ? -6.526 5.550 26.939 1.00 91.69 97 ILE A O 1
ATOM 789 N N . LEU A 1 98 ? -7.759 7.426 27.106 1.00 94.12 98 LEU A N 1
ATOM 790 C CA . LEU A 1 98 ? -8.163 7.539 25.707 1.00 94.12 98 LEU A CA 1
ATOM 791 C C . LEU A 1 98 ? -7.368 8.612 24.944 1.00 94.12 98 LEU A C 1
ATOM 793 O O . LEU A 1 98 ? -7.583 8.800 23.746 1.00 94.12 98 LEU A O 1
ATOM 797 N N . ASP A 1 99 ? -6.438 9.295 25.617 1.00 94.81 99 ASP A N 1
ATOM 798 C CA . ASP A 1 99 ? -5.657 10.388 25.046 1.00 94.81 99 ASP A CA 1
ATOM 799 C C . ASP A 1 99 ? -4.278 9.923 24.560 1.00 94.81 99 ASP A C 1
ATOM 801 O O . ASP A 1 99 ? -3.653 9.022 25.133 1.00 94.81 99 ASP A O 1
ATOM 805 N N . ASN A 1 100 ? -3.798 10.591 23.505 1.00 94.00 100 ASN A N 1
ATOM 806 C CA . ASN A 1 100 ? -2.484 10.395 22.889 1.00 94.00 100 ASN A CA 1
ATOM 807 C C . ASN A 1 100 ? -2.178 8.914 22.612 1.00 94.00 100 ASN A C 1
ATOM 809 O O . ASN A 1 100 ? -1.188 8.342 23.088 1.00 94.00 100 ASN A O 1
ATOM 813 N N . ILE A 1 101 ? -3.091 8.294 21.871 1.00 95.88 101 ILE A N 1
ATOM 814 C CA . ILE A 1 101 ? -3.022 6.894 21.496 1.00 95.88 101 ILE A CA 1
ATOM 815 C C . ILE A 1 101 ? -1.904 6.671 20.487 1.00 95.88 101 ILE A C 1
ATOM 817 O O . ILE A 1 101 ? -1.750 7.391 19.502 1.00 95.88 101 ILE A O 1
ATOM 821 N N . SER A 1 102 ? -1.140 5.616 20.725 1.00 93.69 102 SER A N 1
ATOM 822 C CA . SER A 1 102 ? -0.126 5.119 19.810 1.00 93.69 102 SER A CA 1
ATOM 823 C C . SER A 1 102 ? -0.130 3.599 19.776 1.00 93.69 102 SER A C 1
ATOM 825 O O . SER A 1 102 ? -0.701 2.922 20.636 1.00 93.69 102 SER A O 1
ATOM 827 N N . SER A 1 103 ? 0.504 3.057 18.751 1.00 90.69 103 SER A N 1
ATOM 828 C CA . SER A 1 103 ? 0.644 1.625 18.550 1.00 90.69 103 SER A CA 1
ATOM 829 C C . SER A 1 103 ? 2.084 1.298 18.166 1.00 90.69 103 SER A C 1
ATOM 831 O O . SER A 1 103 ? 2.880 2.183 17.838 1.00 90.69 103 SER A O 1
ATOM 833 N N . TYR A 1 104 ? 2.410 0.014 18.245 1.00 88.31 104 TYR A N 1
ATOM 834 C CA . TYR A 1 104 ? 3.673 -0.531 17.775 1.00 88.31 104 TYR A CA 1
ATOM 835 C C . TYR A 1 104 ? 3.368 -1.573 16.714 1.00 88.31 104 TYR A C 1
ATOM 837 O O . TYR A 1 104 ? 2.492 -2.426 16.906 1.00 88.31 104 TYR A O 1
ATOM 845 N N . ASN A 1 105 ? 4.094 -1.495 15.610 1.00 80.94 105 ASN A N 1
ATOM 846 C CA . ASN A 1 105 ? 4.026 -2.462 14.535 1.00 80.94 105 ASN A CA 1
ATOM 847 C C . ASN A 1 105 ? 5.432 -2.735 13.979 1.00 80.94 105 ASN A C 1
ATOM 849 O O . ASN A 1 105 ? 6.388 -1.991 14.209 1.00 80.94 105 ASN A O 1
ATOM 853 N N . SER A 1 106 ? 5.551 -3.843 13.250 1.00 78.81 106 SER A N 1
ATOM 854 C CA . SER A 1 106 ? 6.779 -4.185 12.540 1.00 78.81 106 SER A CA 1
ATOM 855 C C . SER A 1 106 ? 6.951 -3.247 11.342 1.00 78.81 106 SER A C 1
ATOM 857 O O . SER A 1 106 ? 6.089 -3.206 10.461 1.00 78.81 106 SER A O 1
ATOM 859 N N . GLN A 1 107 ? 8.039 -2.477 11.336 1.00 79.88 107 GLN A N 1
ATOM 860 C CA . GLN A 1 107 ? 8.344 -1.465 10.325 1.00 79.88 107 GLN A CA 1
ATOM 861 C C . GLN A 1 107 ? 9.722 -1.716 9.730 1.00 79.88 107 GLN A C 1
ATOM 863 O O . GLN A 1 107 ? 10.666 -2.090 10.429 1.00 79.88 107 GLN A O 1
ATOM 868 N N . LEU A 1 108 ? 9.828 -1.483 8.423 1.00 82.75 108 LEU A N 1
ATOM 869 C CA . LEU A 1 108 ? 11.108 -1.474 7.736 1.00 82.75 108 LEU A CA 1
ATOM 870 C C . LEU A 1 108 ? 11.843 -0.185 8.102 1.00 82.75 108 LEU A C 1
ATOM 872 O O . LEU A 1 108 ? 11.267 0.899 8.085 1.00 82.75 108 LEU A O 1
ATOM 876 N N . MET A 1 109 ? 13.112 -0.311 8.439 1.00 87.56 109 MET A N 1
ATOM 877 C CA . MET A 1 109 ? 13.989 0.776 8.840 1.00 87.56 109 MET A CA 1
ATOM 878 C C . MET A 1 109 ? 15.163 0.855 7.881 1.00 87.56 109 MET A C 1
ATOM 880 O O . MET A 1 109 ? 15.601 -0.179 7.384 1.00 87.56 109 MET A O 1
ATOM 884 N N . TYR A 1 110 ? 15.687 2.053 7.652 1.00 90.31 110 TYR A N 1
ATOM 885 C CA . TYR A 1 110 ? 16.866 2.307 6.837 1.00 90.31 110 TYR A CA 1
ATOM 886 C C . TYR A 1 110 ? 18.039 2.783 7.685 1.00 90.31 110 TYR A C 1
ATOM 888 O O . TYR A 1 110 ? 17.860 3.463 8.697 1.00 90.31 110 TYR A O 1
ATOM 896 N N . LYS A 1 111 ? 19.239 2.432 7.233 1.00 91.12 111 LYS A N 1
ATOM 897 C CA . LYS A 1 111 ? 20.503 2.863 7.816 1.00 91.12 111 LYS A CA 1
ATOM 898 C C . LYS A 1 111 ? 20.802 4.321 7.451 1.00 91.12 111 LYS A C 1
ATOM 900 O O . LYS A 1 111 ? 20.795 4.696 6.275 1.00 91.12 111 LYS A O 1
ATOM 905 N N . THR A 1 112 ? 21.070 5.141 8.456 1.00 91.50 112 THR A N 1
ATOM 906 C CA . THR A 1 112 ? 21.531 6.525 8.309 1.00 91.50 112 THR A CA 1
ATOM 907 C C . THR A 1 112 ? 23.045 6.570 8.103 1.00 91.50 112 THR A C 1
ATOM 909 O O . THR A 1 112 ? 23.759 5.609 8.400 1.00 91.50 112 THR A O 1
ATOM 912 N N . LYS A 1 113 ? 23.565 7.726 7.671 1.00 88.81 113 LYS A N 1
ATOM 913 C CA . LYS A 1 113 ? 25.018 7.948 7.544 1.00 88.81 113 LYS A CA 1
ATOM 914 C C . LYS A 1 113 ? 25.761 7.814 8.885 1.00 88.81 113 LYS A C 1
ATOM 916 O O . LYS A 1 113 ? 26.934 7.460 8.902 1.00 88.81 113 LYS A O 1
ATOM 921 N N . SER A 1 114 ? 25.065 8.026 10.008 1.00 88.38 114 SER A N 1
ATOM 922 C CA . SER A 1 114 ? 25.566 7.795 11.374 1.00 88.38 114 SER A CA 1
ATOM 923 C C . SER A 1 114 ? 25.581 6.319 11.807 1.00 88.38 114 SER A C 1
ATOM 925 O O . SER A 1 114 ? 25.967 6.033 12.933 1.00 88.38 114 SER A O 1
ATOM 927 N N . ASN A 1 115 ? 25.204 5.379 10.928 1.00 85.75 115 ASN A N 1
ATOM 928 C CA . ASN A 1 115 ? 25.009 3.946 11.202 1.00 85.75 115 ASN A CA 1
ATOM 929 C C . ASN A 1 115 ? 23.827 3.598 12.129 1.00 85.75 115 ASN A C 1
ATOM 931 O O . ASN A 1 115 ? 23.656 2.426 12.477 1.00 85.75 115 ASN A O 1
ATOM 935 N N . ASP A 1 116 ? 22.977 4.566 12.463 1.00 91.00 116 ASP A N 1
ATOM 936 C CA . ASP A 1 116 ? 21.724 4.318 13.177 1.00 91.00 116 ASP A CA 1
ATOM 937 C C . ASP A 1 116 ? 20.636 3.839 12.207 1.00 91.00 116 ASP A C 1
ATOM 939 O O . ASP A 1 116 ? 20.765 3.957 10.988 1.00 91.00 116 ASP A O 1
ATOM 943 N N . PHE A 1 117 ? 19.534 3.308 12.735 1.00 90.69 117 PHE A N 1
ATOM 944 C CA . PHE A 1 117 ? 18.382 2.913 11.925 1.00 90.69 117 PHE A CA 1
ATOM 945 C C . PHE A 1 117 ? 17.184 3.811 12.225 1.00 90.69 117 PHE A C 1
ATOM 947 O O . PHE A 1 117 ? 16.794 3.982 13.379 1.00 90.69 117 PHE A O 1
ATOM 954 N N . LYS A 1 118 ? 16.571 4.362 11.175 1.00 90.62 118 LYS A N 1
ATOM 955 C CA . LYS A 1 118 ? 15.325 5.143 11.242 1.00 90.62 118 LYS A CA 1
ATOM 956 C C . LYS A 1 118 ? 14.224 4.440 10.456 1.00 90.62 118 LYS A C 1
ATOM 958 O O . LYS A 1 118 ? 14.508 3.712 9.514 1.00 90.62 118 LYS A O 1
ATOM 963 N N . ILE A 1 119 ? 12.963 4.651 10.824 1.00 87.94 119 ILE A N 1
ATOM 964 C CA . ILE A 1 119 ? 11.817 4.080 10.099 1.00 87.94 119 ILE A CA 1
ATOM 965 C C . ILE A 1 119 ? 11.817 4.580 8.651 1.00 87.94 119 ILE A C 1
ATOM 967 O O . ILE A 1 119 ? 11.864 5.785 8.408 1.00 87.94 119 ILE A O 1
ATOM 971 N N . LEU A 1 120 ? 11.740 3.651 7.700 1.00 87.62 120 LEU A N 1
ATOM 972 C CA . LEU A 1 120 ? 11.578 3.959 6.287 1.00 87.62 120 LEU A CA 1
ATOM 973 C C . LEU A 1 120 ? 10.134 4.414 6.041 1.00 87.62 120 LEU A C 1
ATOM 975 O O . LEU A 1 120 ? 9.205 3.661 6.349 1.00 87.62 120 LEU A O 1
ATOM 979 N N . PRO A 1 121 ? 9.915 5.614 5.476 1.00 86.44 121 PRO A N 1
ATOM 980 C CA . PRO A 1 121 ? 8.569 6.070 5.170 1.00 86.44 121 PRO A CA 1
ATOM 981 C C . PRO A 1 121 ? 7.872 5.117 4.193 1.00 86.44 121 PRO A C 1
ATOM 983 O O . PRO A 1 121 ? 8.467 4.675 3.211 1.00 86.44 121 PRO A O 1
ATOM 986 N N . LYS A 1 122 ? 6.589 4.825 4.423 1.00 78.88 122 LYS A N 1
ATOM 987 C CA . LYS A 1 122 ? 5.812 3.889 3.590 1.00 78.88 122 LYS A CA 1
ATOM 988 C C . LYS A 1 122 ? 5.822 4.281 2.114 1.00 78.88 122 LYS A C 1
ATOM 990 O O . LYS A 1 122 ? 6.119 3.469 1.246 1.00 78.88 122 LYS A O 1
ATOM 995 N N . GLN A 1 123 ? 5.552 5.553 1.827 1.00 83.56 123 GLN A N 1
ATOM 996 C CA . GLN A 1 123 ? 5.488 6.074 0.463 1.00 83.56 123 GLN A CA 1
ATOM 997 C C . GLN A 1 123 ? 6.869 6.249 -0.187 1.00 83.56 123 GLN A C 1
ATOM 999 O O . GLN A 1 123 ? 6.932 6.773 -1.294 1.00 83.56 123 GLN A O 1
ATOM 1004 N N . ALA A 1 124 ? 7.963 5.789 0.438 1.00 88.25 124 ALA A N 1
ATOM 1005 C CA . ALA A 1 124 ? 9.241 5.618 -0.253 1.00 88.25 124 ALA A CA 1
ATOM 1006 C C . ALA A 1 124 ? 9.162 4.548 -1.360 1.00 88.25 124 ALA A C 1
ATOM 1008 O O . ALA A 1 124 ? 10.046 4.495 -2.211 1.00 88.25 124 ALA A O 1
ATOM 1009 N N . TRP A 1 125 ? 8.110 3.719 -1.367 1.00 85.56 125 TRP A N 1
ATOM 1010 C CA . TRP A 1 125 ? 7.859 2.689 -2.372 1.00 85.56 125 TRP A CA 1
ATOM 1011 C C . TRP A 1 125 ? 6.662 3.055 -3.239 1.00 85.56 125 TRP A C 1
ATOM 1013 O O . TRP A 1 125 ? 5.600 3.394 -2.717 1.00 85.56 125 TRP A O 1
ATOM 1023 N N . LEU A 1 126 ? 6.811 2.931 -4.556 1.00 89.75 126 LEU A N 1
ATOM 1024 C CA . LEU A 1 126 ? 5.709 3.055 -5.509 1.00 89.75 126 LEU A CA 1
ATOM 1025 C C . LEU A 1 126 ? 5.838 2.007 -6.612 1.00 89.75 126 LEU A C 1
ATOM 1027 O O . LEU A 1 126 ? 6.942 1.590 -6.955 1.00 89.75 126 LEU A O 1
ATOM 1031 N N . TYR A 1 127 ? 4.712 1.590 -7.177 1.00 91.31 127 TYR A N 1
ATOM 1032 C CA . TYR A 1 127 ? 4.691 0.738 -8.360 1.00 91.31 127 TYR A CA 1
ATOM 1033 C C . TYR A 1 127 ? 4.527 1.610 -9.607 1.00 91.31 127 TYR A C 1
ATOM 1035 O O . TYR A 1 127 ? 3.568 2.372 -9.683 1.00 91.31 127 TYR A O 1
ATOM 1043 N N . ASP A 1 128 ? 5.445 1.521 -10.565 1.00 93.38 128 ASP A N 1
ATOM 1044 C CA . ASP A 1 128 ? 5.359 2.252 -11.833 1.00 93.38 128 ASP A CA 1
ATOM 1045 C C . ASP A 1 128 ? 4.580 1.446 -12.880 1.00 93.38 128 ASP A C 1
ATOM 1047 O O . ASP A 1 128 ? 5.045 0.427 -13.386 1.00 93.38 128 ASP A O 1
ATOM 1051 N N . ASP A 1 129 ? 3.384 1.914 -13.219 1.00 94.00 129 ASP A N 1
ATOM 1052 C CA . ASP A 1 129 ? 2.501 1.270 -14.198 1.00 94.00 129 ASP A CA 1
ATOM 1053 C C . ASP A 1 129 ? 2.537 1.977 -15.563 1.00 94.00 129 ASP A C 1
ATOM 1055 O O . ASP A 1 129 ? 1.663 1.761 -16.404 1.00 94.00 129 ASP A O 1
ATOM 1059 N N . THR A 1 130 ? 3.524 2.850 -15.791 1.00 93.81 130 THR A N 1
ATOM 1060 C CA . THR A 1 130 ? 3.630 3.658 -17.016 1.00 93.81 130 THR A CA 1
ATOM 1061 C C . THR A 1 130 ? 3.685 2.785 -18.268 1.00 93.81 130 THR A C 1
ATOM 1063 O O . THR A 1 130 ? 3.022 3.096 -19.255 1.00 93.81 130 THR A O 1
ATOM 1066 N N . ASP A 1 131 ? 4.414 1.667 -18.226 1.00 93.25 131 ASP A N 1
ATOM 1067 C CA . ASP A 1 131 ? 4.522 0.763 -19.375 1.00 93.25 131 ASP A CA 1
ATOM 1068 C C . ASP A 1 131 ? 3.166 0.151 -19.748 1.00 93.25 131 ASP A C 1
ATOM 1070 O O . ASP A 1 131 ? 2.835 0.069 -20.929 1.00 93.25 131 ASP A O 1
ATOM 1074 N N . TYR A 1 132 ? 2.345 -0.209 -18.754 1.00 94.56 132 TYR A N 1
ATOM 1075 C CA . TYR A 1 132 ? 1.005 -0.756 -18.979 1.00 94.56 132 TYR A CA 1
ATOM 1076 C C . TYR A 1 132 ? 0.091 0.268 -19.644 1.00 94.56 132 TYR A C 1
ATOM 1078 O O . TYR A 1 132 ? -0.583 -0.041 -20.628 1.00 94.56 132 TYR A O 1
ATOM 1086 N N . LEU A 1 133 ? 0.106 1.507 -19.154 1.00 93.12 133 LEU A N 1
ATOM 1087 C CA . LEU A 1 133 ? -0.727 2.576 -19.700 1.00 93.12 133 LEU A CA 1
ATOM 1088 C C . LEU A 1 133 ? -0.320 3.001 -21.112 1.00 93.12 133 LEU A C 1
ATOM 1090 O O . LEU A 1 133 ? -1.157 3.514 -21.849 1.00 93.12 133 LEU A O 1
ATOM 1094 N N . ASN A 1 134 ? 0.925 2.740 -21.507 1.00 93.19 134 ASN A N 1
ATOM 1095 C CA . ASN A 1 134 ? 1.423 3.001 -22.855 1.00 93.19 134 ASN A CA 1
ATOM 1096 C C . ASN A 1 134 ? 1.181 1.845 -23.841 1.00 93.19 134 ASN A C 1
ATOM 1098 O O . ASN A 1 134 ? 1.539 1.962 -25.012 1.00 93.19 134 ASN A O 1
ATOM 1102 N N . THR A 1 135 ? 0.575 0.735 -23.408 1.00 93.81 135 THR A N 1
ATOM 1103 C CA . THR A 1 135 ? 0.219 -0.372 -24.309 1.00 93.81 135 THR A CA 1
ATOM 1104 C C . THR A 1 135 ? -0.874 0.035 -25.298 1.00 93.81 135 THR A C 1
ATOM 1106 O O . THR A 1 135 ? -1.767 0.826 -24.978 1.00 93.81 135 THR A O 1
ATOM 1109 N N . LYS A 1 136 ? -0.882 -0.562 -26.493 1.00 93.38 136 LYS A N 1
ATOM 1110 C CA . LYS A 1 136 ? -2.014 -0.484 -27.433 1.00 93.38 136 LYS A CA 1
ATOM 1111 C C . LYS A 1 136 ? -3.307 -0.998 -26.806 1.00 93.38 136 LYS A C 1
ATOM 1113 O O . LYS A 1 136 ? -4.374 -0.467 -27.104 1.00 93.38 136 LYS A O 1
ATOM 1118 N N . TYR A 1 137 ? -3.214 -1.971 -25.897 1.00 91.69 137 TYR A N 1
ATOM 1119 C CA . TYR A 1 137 ? -4.365 -2.521 -25.183 1.00 91.69 137 TYR A CA 1
ATOM 1120 C C . TYR A 1 137 ? -5.126 -1.436 -24.413 1.00 91.69 137 TYR A C 1
ATOM 1122 O O . TYR A 1 137 ? -6.357 -1.404 -24.452 1.00 91.69 137 TYR A O 1
ATOM 1130 N N . VAL A 1 138 ? -4.399 -0.512 -23.779 1.00 91.94 138 VAL A N 1
ATOM 1131 C CA . VAL A 1 138 ? -4.976 0.646 -23.087 1.00 91.94 138 VAL A CA 1
ATOM 1132 C C . VAL A 1 138 ? -5.292 1.779 -24.067 1.00 91.94 138 VAL A C 1
ATOM 1134 O O . VAL A 1 138 ? -6.416 2.280 -24.102 1.00 91.94 138 VAL A O 1
ATOM 1137 N N . THR A 1 139 ? -4.319 2.177 -24.886 1.00 91.88 139 THR A N 1
ATOM 1138 C CA . THR A 1 139 ? -4.370 3.421 -25.676 1.00 91.88 139 THR A CA 1
ATOM 1139 C C . THR A 1 139 ? -5.322 3.385 -26.872 1.00 91.88 139 THR A C 1
ATOM 1141 O O . THR A 1 139 ? -5.725 4.446 -27.346 1.00 91.88 139 THR A O 1
ATOM 1144 N N . LYS A 1 140 ? -5.771 2.206 -27.327 1.00 90.50 140 LYS A N 1
ATOM 1145 C CA . LYS A 1 140 ? -6.807 2.099 -28.375 1.00 90.50 140 LYS A CA 1
ATOM 1146 C C . LYS A 1 140 ? -8.172 2.659 -27.956 1.00 90.50 140 LYS A C 1
ATOM 1148 O O . LYS A 1 140 ? -9.032 2.885 -28.805 1.00 90.50 140 LYS A O 1
ATOM 1153 N N . HIS A 1 141 ? -8.388 2.889 -26.660 1.00 85.31 141 HIS A N 1
ATOM 1154 C CA . HIS A 1 141 ? -9.596 3.516 -26.135 1.00 85.31 141 HIS A CA 1
ATOM 1155 C C . HIS A 1 141 ? -9.405 5.036 -26.022 1.00 85.31 141 HIS A C 1
ATOM 1157 O O . HIS A 1 141 ? -8.645 5.522 -25.182 1.00 85.31 141 HIS A O 1
ATOM 1163 N N . ALA A 1 142 ? -10.137 5.789 -26.851 1.00 78.06 142 ALA A N 1
ATOM 1164 C CA . ALA A 1 142 ? -10.007 7.246 -26.952 1.00 78.06 142 ALA A CA 1
ATOM 1165 C C . ALA A 1 142 ? -10.447 8.001 -25.685 1.00 78.06 142 ALA A C 1
ATOM 1167 O O . ALA A 1 142 ? -9.897 9.053 -25.366 1.00 78.06 142 ALA A O 1
ATOM 1168 N N . LYS A 1 143 ? -11.440 7.480 -24.952 1.00 79.31 143 LYS A N 1
ATOM 1169 C CA . LYS A 1 143 ? -11.899 8.068 -23.689 1.00 79.31 143 LYS A CA 1
ATOM 1170 C C . LYS A 1 143 ? -11.255 7.337 -22.520 1.00 79.31 143 LYS A C 1
ATOM 1172 O O . LYS A 1 143 ? -11.342 6.117 -22.426 1.00 79.31 143 LYS A O 1
ATOM 1177 N N . TRP A 1 144 ? -10.706 8.093 -21.574 1.00 72.81 144 TRP A N 1
ATOM 1178 C CA . TRP A 1 144 ? -10.079 7.553 -20.363 1.00 72.81 144 TRP A CA 1
ATOM 1179 C C . TRP A 1 144 ? -11.011 6.636 -19.553 1.00 72.81 144 TRP A C 1
ATOM 1181 O O . TRP A 1 144 ? -10.602 5.584 -19.077 1.00 72.81 144 TRP A O 1
ATOM 1191 N N . MET A 1 145 ? -12.301 6.976 -19.459 1.00 73.00 145 MET A N 1
ATOM 1192 C CA . MET A 1 145 ? -13.304 6.141 -18.775 1.00 73.00 145 MET A CA 1
ATOM 1193 C C . MET A 1 145 ? -13.457 4.746 -19.412 1.00 73.00 145 MET A C 1
ATOM 1195 O O . MET A 1 145 ? -13.793 3.766 -18.738 1.00 73.00 145 MET A O 1
ATOM 1199 N N . ASP A 1 146 ? -13.152 4.634 -20.704 1.00 76.50 146 ASP A N 1
ATOM 1200 C CA . ASP A 1 146 ? -13.245 3.396 -21.473 1.00 76.50 146 ASP A CA 1
ATOM 1201 C C . ASP A 1 146 ? -11.944 2.581 -21.427 1.00 76.50 146 ASP A C 1
ATOM 1203 O O . ASP A 1 146 ? -11.962 1.396 -21.763 1.00 76.50 146 ASP A O 1
ATOM 1207 N N . GLN A 1 147 ? -10.864 3.123 -20.861 1.00 84.69 147 GLN A N 1
ATOM 1208 C CA . GLN A 1 147 ? -9.584 2.428 -20.718 1.00 84.69 147 GLN A CA 1
ATOM 1209 C C . GLN A 1 147 ? -9.614 1.349 -19.609 1.00 84.69 147 GLN A C 1
ATOM 1211 O O . GLN A 1 147 ? -10.318 1.505 -18.602 1.00 84.69 147 GLN A O 1
ATOM 1216 N N . PRO A 1 148 ? -8.902 0.219 -19.775 1.00 84.31 148 PRO A N 1
ATOM 1217 C CA . PRO A 1 148 ? -8.840 -0.872 -18.800 1.00 84.31 148 PRO A CA 1
ATOM 1218 C C . PRO A 1 148 ? -7.834 -0.551 -17.683 1.00 84.31 148 PRO A C 1
ATOM 1220 O O . PRO A 1 148 ? -6.752 -1.123 -17.615 1.00 84.31 148 PRO A O 1
ATOM 1223 N N . ILE A 1 149 ? -8.147 0.424 -16.837 1.00 84.88 149 ILE A N 1
ATOM 1224 C CA . ILE A 1 149 ? -7.174 1.052 -15.934 1.00 84.88 149 ILE A CA 1
ATOM 1225 C C . ILE A 1 149 ? -7.808 1.391 -14.587 1.00 84.88 149 ILE A C 1
ATOM 1227 O O . ILE A 1 149 ? -9.028 1.493 -14.483 1.00 84.88 149 ILE A O 1
ATOM 1231 N N . GLN A 1 150 ? -6.995 1.636 -13.561 1.00 81.62 150 GLN A N 1
ATOM 1232 C CA . GLN A 1 150 ? -7.494 2.254 -12.329 1.00 81.62 150 GLN A CA 1
ATOM 1233 C C . GLN A 1 150 ? -7.817 3.748 -12.542 1.00 81.62 150 GLN A C 1
ATOM 1235 O O . GLN A 1 150 ? -7.374 4.366 -13.511 1.00 81.62 150 GLN A O 1
ATOM 1240 N N . SER A 1 151 ? -8.613 4.342 -11.648 1.00 77.19 151 SER A N 1
ATOM 1241 C CA . SER A 1 151 ? -8.973 5.767 -11.717 1.00 77.19 151 SER A CA 1
ATOM 1242 C C . SER A 1 151 ? -7.743 6.677 -11.577 1.00 77.19 151 SER A C 1
ATOM 1244 O O . SER A 1 151 ? -6.743 6.285 -10.978 1.00 77.19 151 SER A O 1
ATOM 1246 N N . ILE A 1 152 ? -7.788 7.897 -12.128 1.00 71.50 152 ILE A N 1
ATOM 1247 C CA . ILE A 1 152 ? -6.768 8.916 -11.829 1.00 71.50 152 ILE A CA 1
ATOM 1248 C C . ILE A 1 152 ? -7.171 9.642 -10.557 1.00 71.50 152 ILE A C 1
ATOM 1250 O O . ILE A 1 152 ? -8.338 9.993 -10.356 1.00 71.50 152 ILE A O 1
ATOM 1254 N N . ASN A 1 153 ? -6.184 9.918 -9.716 1.00 66.81 153 ASN A N 1
ATOM 1255 C CA . ASN A 1 153 ? -6.353 10.880 -8.654 1.00 66.81 153 ASN A CA 1
ATOM 1256 C C . ASN A 1 153 ? -5.950 12.292 -9.108 1.00 66.81 153 ASN A C 1
ATOM 1258 O O . ASN A 1 153 ? -4.817 12.728 -8.913 1.00 66.81 153 ASN A O 1
ATOM 1262 N N . ASP A 1 154 ? -6.901 13.013 -9.704 1.00 55.16 154 ASP A N 1
ATOM 1263 C CA . ASP A 1 154 ? -6.662 14.340 -10.296 1.00 55.16 154 ASP A CA 1
ATOM 1264 C C . ASP A 1 154 ? -6.433 15.469 -9.268 1.00 55.16 154 ASP A C 1
ATOM 1266 O O . ASP A 1 154 ? -6.169 16.604 -9.652 1.00 55.16 154 ASP A O 1
ATOM 1270 N N . GLN A 1 155 ? -6.572 15.211 -7.962 1.00 51.78 155 GLN A N 1
ATOM 1271 C CA . GLN A 1 155 ? -6.624 16.269 -6.937 1.00 51.78 155 GLN A CA 1
ATOM 1272 C C . GLN A 1 155 ? -5.410 16.319 -6.002 1.00 51.78 155 GLN A C 1
ATOM 1274 O O . GLN A 1 155 ? -5.461 17.026 -5.002 1.00 51.78 155 GLN A O 1
ATOM 1279 N N . ASN A 1 156 ? -4.321 15.585 -6.276 1.00 47.72 156 ASN A N 1
ATOM 1280 C CA . ASN A 1 156 ? -3.216 15.390 -5.314 1.00 47.72 156 ASN A CA 1
ATOM 1281 C C . ASN A 1 156 ? -3.677 14.848 -3.947 1.00 47.72 156 ASN A C 1
ATOM 1283 O O . ASN A 1 156 ? -2.921 14.856 -2.975 1.00 47.72 156 ASN A O 1
ATOM 1287 N N . ASN A 1 157 ? -4.910 14.353 -3.875 1.00 44.81 157 ASN A N 1
ATOM 1288 C CA . ASN A 1 157 ? -5.465 13.761 -2.681 1.00 44.81 157 ASN A CA 1
ATOM 1289 C C . ASN A 1 157 ? -4.723 12.446 -2.452 1.00 44.81 157 ASN A C 1
ATOM 1291 O O . ASN A 1 157 ? -4.485 11.687 -3.380 1.00 44.81 157 ASN A O 1
ATOM 1295 N N . TYR A 1 158 ? -4.321 12.136 -1.235 1.00 53.03 158 TYR A N 1
ATOM 1296 C CA . TYR A 1 158 ? -3.834 10.800 -0.908 1.00 53.03 158 TYR A CA 1
ATOM 1297 C C . TYR A 1 158 ? -5.055 9.883 -0.857 1.00 53.03 158 TYR A C 1
ATOM 1299 O O . TYR A 1 158 ? -5.617 9.667 0.207 1.00 53.03 158 TYR A O 1
ATOM 1307 N N . SER A 1 159 ? -5.555 9.429 -2.006 1.00 54.31 159 SER A N 1
ATOM 1308 C CA . SER A 1 159 ? -6.546 8.357 -2.010 1.00 54.31 159 SER A CA 1
ATOM 1309 C C . SER A 1 159 ? -5.824 7.031 -1.803 1.00 54.31 159 SER A C 1
ATOM 1311 O O . SER A 1 159 ? -4.688 6.826 -2.235 1.00 54.31 159 SER A O 1
ATOM 1313 N N . SER A 1 160 ? -6.537 6.090 -1.206 1.00 60.66 160 SER A N 1
ATOM 1314 C CA . SER A 1 160 ? -6.156 4.675 -1.207 1.00 60.66 160 SER A CA 1
ATOM 1315 C C . SER A 1 160 ? -6.348 3.993 -2.574 1.00 60.66 160 SER A C 1
ATOM 1317 O O . SER A 1 160 ? -6.174 2.790 -2.677 1.00 60.66 160 SER A O 1
ATOM 1319 N N . TYR A 1 161 ? -6.691 4.697 -3.656 1.00 68.62 161 TYR A N 1
ATOM 1320 C CA . TYR A 1 161 ? -6.913 4.054 -4.960 1.00 68.62 161 TYR A CA 1
ATOM 1321 C C . TYR A 1 161 ? -6.575 4.956 -6.134 1.00 68.62 161 TYR A C 1
ATOM 1323 O O . TYR A 1 161 ? -6.885 6.146 -6.113 1.00 68.62 161 TYR A O 1
ATOM 1331 N N . GLY A 1 162 ? -6.037 4.355 -7.191 1.00 79.94 162 GLY A N 1
ATOM 1332 C CA . GLY A 1 162 ? -5.804 5.029 -8.458 1.00 79.94 162 GLY A CA 1
ATOM 1333 C C . GLY A 1 162 ? -4.382 5.540 -8.652 1.00 79.94 162 GLY A C 1
ATOM 1334 O O . GLY A 1 162 ? -3.504 5.389 -7.798 1.00 79.94 162 GLY A O 1
ATOM 1335 N N . TYR A 1 163 ? -4.165 6.130 -9.826 1.00 86.12 163 TYR A N 1
ATOM 1336 C CA . TYR A 1 163 ? -2.861 6.601 -10.258 1.00 86.12 163 TYR A CA 1
ATOM 1337 C C . TYR A 1 163 ? -2.525 7.962 -9.687 1.00 86.12 163 TYR A C 1
ATOM 1339 O O . TYR A 1 163 ? -3.307 8.915 -9.747 1.00 86.12 163 TYR A O 1
ATOM 1347 N N . LYS A 1 164 ? -1.277 8.056 -9.254 1.00 86.69 164 LYS A N 1
ATOM 1348 C CA . LYS A 1 164 ? -0.579 9.311 -9.069 1.00 86.69 164 LYS A CA 1
ATOM 1349 C C . LYS A 1 164 ? 0.271 9.608 -10.295 1.00 86.69 164 LYS A C 1
ATOM 1351 O O . LYS A 1 164 ? 1.033 8.751 -10.736 1.00 86.69 164 LYS A O 1
ATOM 1356 N N . ILE A 1 165 ? 0.168 10.833 -10.798 1.00 88.75 165 ILE A N 1
ATOM 1357 C CA . ILE A 1 165 ? 0.825 11.246 -12.037 1.00 88.75 165 ILE A CA 1
ATOM 1358 C C . ILE A 1 165 ? 2.012 12.155 -11.721 1.00 88.75 165 ILE A C 1
ATOM 1360 O O . ILE A 1 165 ? 1.921 13.046 -10.875 1.00 88.75 165 ILE A O 1
ATOM 1364 N N . VAL A 1 166 ? 3.127 11.924 -12.407 1.00 90.31 166 VAL A N 1
ATOM 1365 C CA . VAL A 1 166 ? 4.251 12.859 -12.503 1.00 90.31 166 VAL A CA 1
ATOM 1366 C C . VAL A 1 166 ? 4.464 13.170 -13.972 1.00 90.31 166 VAL A C 1
ATOM 1368 O O . VAL A 1 166 ? 4.594 12.254 -14.777 1.00 90.31 166 VAL A O 1
ATOM 1371 N N . GLU A 1 167 ? 4.499 14.447 -14.325 1.00 88.75 167 GLU A N 1
ATOM 1372 C CA . GLU A 1 167 ? 4.748 14.884 -15.694 1.00 88.75 167 GLU A CA 1
ATOM 1373 C C . GLU A 1 167 ? 6.100 15.589 -15.775 1.00 88.75 167 GLU A C 1
ATOM 1375 O O . GLU A 1 167 ? 6.375 16.511 -15.010 1.00 88.75 167 GLU A O 1
ATOM 1380 N N . ASN A 1 168 ? 6.954 15.131 -16.689 1.00 85.12 168 ASN A N 1
ATOM 1381 C CA . ASN A 1 168 ? 8.260 15.723 -16.956 1.00 85.12 168 ASN A CA 1
ATOM 1382 C C . ASN A 1 168 ? 8.541 15.659 -18.462 1.00 85.12 168 ASN A C 1
ATOM 1384 O O . ASN A 1 168 ? 8.373 14.603 -19.071 1.00 85.12 168 ASN A O 1
ATOM 1388 N N . ASN A 1 169 ? 8.968 16.773 -19.069 1.00 82.94 169 ASN A N 1
ATOM 1389 C CA . ASN A 1 169 ? 9.293 16.857 -20.499 1.00 82.94 169 ASN A CA 1
ATOM 1390 C C . ASN A 1 169 ? 8.182 16.285 -21.407 1.00 82.94 169 ASN A C 1
ATOM 1392 O O . ASN A 1 169 ? 8.455 15.500 -22.316 1.00 82.94 169 ASN A O 1
ATOM 1396 N N . ASN A 1 170 ? 6.922 16.639 -21.125 1.00 83.56 170 ASN A N 1
ATOM 1397 C CA . ASN A 1 170 ? 5.716 16.145 -21.812 1.00 83.56 170 ASN A CA 1
ATOM 1398 C C . ASN A 1 170 ? 5.513 14.616 -21.746 1.00 83.56 170 ASN A C 1
ATOM 1400 O O . ASN A 1 170 ? 4.724 14.056 -22.509 1.00 83.56 170 ASN A O 1
ATOM 1404 N N . LYS A 1 171 ? 6.217 13.917 -20.846 1.00 87.75 171 LYS A N 1
ATOM 1405 C CA . LYS A 1 171 ? 6.018 12.494 -20.557 1.00 87.75 171 LYS A CA 1
ATOM 1406 C C . LYS A 1 171 ? 5.360 12.335 -19.197 1.00 87.75 171 LYS A C 1
ATOM 1408 O O . LYS A 1 171 ? 5.840 12.862 -18.194 1.00 87.75 171 LYS A O 1
ATOM 1413 N N . LYS A 1 172 ? 4.266 11.576 -19.172 1.00 90.56 172 LYS A N 1
ATOM 1414 C CA . LYS A 1 172 ? 3.537 11.237 -17.950 1.00 90.56 172 LYS A CA 1
ATOM 1415 C C . LYS A 1 172 ? 4.001 9.887 -17.424 1.00 90.56 172 LYS A C 1
ATOM 1417 O O . LYS A 1 172 ? 4.038 8.908 -18.165 1.00 90.56 172 LYS A O 1
ATOM 1422 N N . HIS A 1 173 ? 4.315 9.860 -16.140 1.00 91.69 173 HIS A N 1
ATOM 1423 C CA . HIS A 1 173 ? 4.597 8.668 -15.363 1.00 91.69 173 HIS A CA 1
ATOM 1424 C C . HIS A 1 173 ? 3.459 8.417 -14.386 1.00 91.69 173 HIS A C 1
ATOM 1426 O O . HIS A 1 173 ? 2.982 9.346 -13.729 1.00 91.69 173 HIS A O 1
ATOM 1432 N N . TYR A 1 174 ? 3.042 7.163 -14.281 1.00 91.94 174 TYR A N 1
ATOM 1433 C CA . TYR A 1 174 ? 1.866 6.766 -13.525 1.00 91.94 174 TYR A CA 1
ATOM 1434 C C . TYR A 1 174 ? 2.248 5.758 -12.456 1.00 91.94 174 TYR A C 1
ATOM 1436 O O . TYR A 1 174 ? 2.753 4.674 -12.743 1.00 91.94 174 TYR A O 1
ATOM 1444 N N . TYR A 1 175 ? 1.973 6.120 -11.212 1.00 91.31 175 TYR A N 1
ATOM 1445 C CA . TYR A 1 175 ? 2.356 5.336 -10.055 1.00 91.31 175 TYR A CA 1
ATOM 1446 C C . TYR A 1 175 ? 1.133 4.855 -9.292 1.00 91.31 175 TYR A C 1
ATOM 1448 O O . TYR A 1 175 ? 0.224 5.636 -9.003 1.00 91.31 175 TYR A O 1
ATOM 1456 N N . LEU A 1 176 ? 1.149 3.583 -8.917 1.00 88.19 176 LEU A N 1
ATOM 1457 C CA . LEU A 1 176 ? 0.209 2.986 -7.981 1.00 88.19 176 LEU A CA 1
ATOM 1458 C C . LEU A 1 176 ? 0.855 2.876 -6.606 1.00 88.19 176 LEU A C 1
ATOM 1460 O O . LEU A 1 176 ? 2.063 2.659 -6.469 1.00 88.19 176 LEU A O 1
ATOM 1464 N N . ASN A 1 177 ? 0.027 2.998 -5.574 1.00 83.00 177 ASN A N 1
ATOM 1465 C CA . ASN A 1 177 ? 0.440 2.667 -4.223 1.00 83.00 177 ASN A CA 1
ATOM 1466 C C . ASN A 1 177 ? 0.524 1.130 -4.099 1.00 83.00 177 ASN A C 1
ATOM 1468 O O . ASN A 1 177 ? -0.510 0.464 -4.194 1.00 83.00 177 ASN A O 1
ATOM 1472 N N . PRO A 1 178 ? 1.718 0.549 -3.877 1.00 80.38 178 PRO A N 1
ATOM 1473 C CA . PRO A 1 178 ? 1.891 -0.897 -3.813 1.00 80.38 178 PRO A CA 1
ATOM 1474 C C . PRO A 1 178 ? 1.120 -1.521 -2.652 1.00 80.38 178 PRO A C 1
ATOM 1476 O O . PRO A 1 178 ? 0.745 -2.684 -2.741 1.00 80.38 178 PRO A O 1
ATOM 1479 N N . TYR A 1 179 ? 0.799 -0.754 -1.606 1.00 74.88 179 TYR A N 1
ATOM 1480 C CA . TYR A 1 179 ? -0.011 -1.240 -0.491 1.00 74.88 179 TYR A CA 1
ATOM 1481 C C . TYR A 1 179 ? -1.471 -1.551 -0.875 1.00 74.88 179 TYR A C 1
ATOM 1483 O O . TYR A 1 179 ? -2.252 -2.068 -0.084 1.00 74.88 179 TYR A O 1
ATOM 1491 N N . ASN A 1 180 ? -1.866 -1.248 -2.107 1.00 74.31 180 ASN A N 1
ATOM 1492 C CA . ASN A 1 180 ? -3.248 -1.394 -2.554 1.00 74.31 180 ASN A CA 1
ATOM 1493 C C . ASN A 1 180 ? -3.349 -2.497 -3.618 1.00 74.31 180 ASN A C 1
ATOM 1495 O O . ASN A 1 180 ? -4.421 -2.751 -4.168 1.00 74.31 180 ASN A O 1
ATOM 1499 N N . LEU A 1 181 ? -2.220 -3.150 -3.908 1.00 77.25 181 LEU A N 1
ATOM 1500 C CA . LEU A 1 181 ? -2.073 -4.185 -4.917 1.00 77.25 181 LEU A CA 1
ATOM 1501 C C . LEU A 1 181 ? -2.031 -5.555 -4.238 1.00 77.25 181 LEU A C 1
ATOM 1503 O O . LEU A 1 181 ? -1.377 -5.738 -3.210 1.00 77.25 181 LEU A O 1
ATOM 1507 N N . ASP A 1 182 ? -2.727 -6.532 -4.817 1.00 72.19 182 ASP A N 1
ATOM 1508 C CA . ASP A 1 182 ? -2.719 -7.887 -4.272 1.00 72.19 182 ASP A CA 1
ATOM 1509 C C . ASP A 1 182 ? -1.389 -8.579 -4.587 1.00 72.19 182 ASP A C 1
ATOM 1511 O O . ASP A 1 182 ? -0.952 -8.637 -5.738 1.00 72.19 182 ASP A O 1
ATOM 1515 N N . VAL A 1 183 ? -0.750 -9.123 -3.555 1.00 67.69 183 VAL A N 1
ATOM 1516 C CA . VAL A 1 183 ? 0.596 -9.710 -3.630 1.00 67.69 183 VAL A CA 1
ATOM 1517 C C . VAL A 1 183 ? 0.625 -10.930 -4.559 1.00 67.69 183 VAL A C 1
ATOM 1519 O O . VAL A 1 183 ? 1.613 -11.176 -5.244 1.00 67.69 183 VAL A O 1
ATOM 1522 N N . ASN A 1 184 ? -0.485 -11.664 -4.642 1.00 68.50 184 ASN A N 1
ATOM 1523 C CA . ASN A 1 184 ? -0.655 -12.827 -5.522 1.00 68.50 184 ASN A CA 1
ATOM 1524 C C . ASN A 1 184 ? -0.811 -12.466 -7.018 1.00 68.50 184 ASN A C 1
ATOM 1526 O O . ASN A 1 184 ? -0.813 -13.366 -7.857 1.00 68.50 184 ASN A O 1
ATOM 1530 N N . LYS A 1 185 ? -0.955 -11.177 -7.356 1.00 78.12 185 LYS A N 1
ATOM 1531 C CA . LYS A 1 185 ? -1.088 -10.663 -8.730 1.00 78.12 185 LYS A CA 1
ATOM 1532 C C . LYS A 1 185 ? 0.220 -10.076 -9.252 1.00 78.12 185 LYS A C 1
ATOM 1534 O O . LYS A 1 185 ? 0.210 -9.368 -10.254 1.00 78.12 185 LYS A O 1
ATOM 1539 N N . PHE A 1 186 ? 1.336 -10.343 -8.579 1.00 77.56 186 PHE A N 1
ATOM 1540 C CA . PHE A 1 186 ? 2.668 -9.974 -9.035 1.00 77.56 186 PHE A CA 1
ATOM 1541 C C . PHE A 1 186 ? 3.336 -11.118 -9.798 1.00 77.56 186 PHE A C 1
ATOM 1543 O O . PHE A 1 186 ? 3.121 -12.294 -9.511 1.00 77.56 186 PHE A O 1
ATOM 1550 N N . THR A 1 187 ? 4.173 -10.774 -10.769 1.00 77.19 187 THR A N 1
ATOM 1551 C CA . THR A 1 187 ? 4.952 -11.722 -11.561 1.00 77.19 187 THR A CA 1
ATOM 1552 C C . THR A 1 187 ? 6.371 -11.214 -11.781 1.00 77.19 187 THR A C 1
ATOM 1554 O O . THR A 1 187 ? 6.617 -10.013 -11.893 1.00 77.19 187 THR A O 1
ATOM 1557 N N . GLN A 1 188 ? 7.316 -12.150 -11.846 1.00 76.25 188 GLN A N 1
ATOM 1558 C CA . GLN A 1 188 ? 8.690 -11.877 -12.273 1.00 76.25 188 GLN A CA 1
ATOM 1559 C C . GLN A 1 188 ? 8.842 -11.895 -13.795 1.00 76.25 188 GLN A C 1
ATOM 1561 O O . GLN A 1 188 ? 9.851 -11.432 -14.316 1.00 76.25 188 GLN A O 1
ATOM 1566 N N . ARG A 1 189 ? 7.852 -12.422 -14.521 1.00 80.62 189 ARG A N 1
ATOM 1567 C CA . ARG A 1 189 ? 7.870 -12.457 -15.982 1.00 80.62 189 ARG A CA 1
ATOM 1568 C C . ARG A 1 189 ? 7.692 -11.049 -16.556 1.00 80.62 189 ARG A C 1
ATOM 1570 O O . ARG A 1 189 ? 6.857 -10.282 -16.080 1.00 80.62 189 ARG A O 1
ATOM 1577 N N . GLN A 1 190 ? 8.426 -10.737 -17.622 1.00 87.19 190 GLN A N 1
ATOM 1578 C CA . GLN A 1 190 ? 8.148 -9.559 -18.438 1.00 87.19 190 GLN A CA 1
ATOM 1579 C C . GLN A 1 190 ? 6.871 -9.812 -19.256 1.00 87.19 190 GLN A C 1
ATOM 1581 O O . GLN A 1 190 ? 6.847 -10.699 -20.106 1.00 87.19 190 GLN A O 1
ATOM 1586 N N . VAL A 1 191 ? 5.799 -9.073 -18.956 1.00 90.44 191 VAL A N 1
ATOM 1587 C CA . VAL A 1 191 ? 4.459 -9.277 -19.556 1.00 90.44 191 VAL A CA 1
ATOM 1588 C C . VAL A 1 191 ? 4.050 -8.171 -20.532 1.00 90.44 191 VAL A C 1
ATOM 1590 O O . VAL A 1 191 ? 3.034 -8.296 -21.212 1.00 90.44 191 VAL A O 1
ATOM 1593 N N . ILE A 1 192 ? 4.851 -7.107 -20.624 1.00 93.31 192 ILE A N 1
ATOM 1594 C CA . ILE A 1 192 ? 4.633 -5.964 -21.514 1.00 93.31 192 ILE A CA 1
ATOM 1595 C C . ILE A 1 192 ? 5.805 -5.842 -22.489 1.00 93.31 192 ILE A C 1
ATOM 1597 O O . ILE A 1 192 ? 6.965 -5.868 -22.066 1.00 93.31 192 ILE A O 1
ATOM 1601 N N . ASP A 1 193 ? 5.494 -5.652 -23.771 1.00 92.69 193 ASP A N 1
ATOM 1602 C CA . ASP A 1 193 ? 6.454 -5.376 -24.842 1.00 92.69 193 ASP A CA 1
ATOM 1603 C C . ASP A 1 193 ? 6.031 -4.146 -25.663 1.00 92.69 193 ASP A C 1
ATOM 1605 O O . ASP A 1 193 ? 5.186 -4.239 -26.556 1.00 92.69 193 ASP A O 1
ATOM 1609 N N . LEU A 1 194 ? 6.638 -2.989 -25.380 1.00 91.31 194 LEU A N 1
ATOM 1610 C CA . LEU A 1 194 ? 6.403 -1.729 -26.103 1.00 91.31 194 LEU A CA 1
ATOM 1611 C C . LEU A 1 194 ? 7.337 -1.529 -27.313 1.00 91.31 194 LEU A C 1
ATOM 1613 O O . LEU A 1 194 ? 7.272 -0.488 -27.978 1.00 91.31 194 LEU A O 1
ATOM 1617 N N . TRP A 1 195 ? 8.232 -2.483 -27.581 1.00 89.12 195 TRP A N 1
ATOM 1618 C CA . TRP A 1 195 ? 9.340 -2.321 -28.528 1.00 89.12 195 TRP A CA 1
ATOM 1619 C C . TRP A 1 195 ? 9.145 -3.140 -29.797 1.00 89.12 195 TRP A C 1
ATOM 1621 O O . TRP A 1 195 ? 9.374 -2.615 -30.887 1.00 89.12 195 TRP A O 1
ATOM 1631 N N . SER A 1 196 ? 8.661 -4.379 -29.681 1.00 84.44 196 SER A N 1
ATOM 1632 C CA . SER A 1 196 ? 8.510 -5.292 -30.823 1.00 84.44 196 SER A CA 1
ATOM 1633 C C . SER A 1 196 ? 7.647 -4.733 -31.952 1.00 84.44 196 SER A C 1
ATOM 1635 O O . SER A 1 196 ? 7.913 -5.004 -33.117 1.00 84.44 196 SER A O 1
ATOM 1637 N N . ASP A 1 197 ? 6.643 -3.922 -31.621 1.00 71.00 197 ASP A N 1
ATOM 1638 C CA . ASP A 1 197 ? 5.749 -3.294 -32.598 1.00 71.00 197 ASP A CA 1
ATOM 1639 C C . ASP A 1 197 ? 6.398 -2.183 -33.430 1.00 71.00 197 ASP A C 1
ATOM 1641 O O . ASP A 1 197 ? 5.921 -1.883 -34.520 1.00 71.00 197 ASP A O 1
ATOM 1645 N N . LYS A 1 198 ? 7.448 -1.537 -32.911 1.00 63.75 198 LYS A N 1
ATOM 1646 C CA . LYS A 1 198 ? 8.146 -0.441 -33.604 1.00 63.75 198 LYS A CA 1
ATOM 1647 C C . LYS A 1 198 ? 9.118 -0.960 -34.662 1.00 63.75 198 LYS A C 1
ATOM 1649 O O . LYS A 1 198 ? 9.541 -0.205 -35.530 1.00 63.75 198 LYS A O 1
ATOM 1654 N N . ASN A 1 199 ? 9.463 -2.241 -34.578 1.00 59.84 199 ASN A N 1
ATOM 1655 C CA . ASN A 1 199 ? 10.369 -2.918 -35.487 1.00 59.84 199 ASN A CA 1
ATOM 1656 C C . ASN A 1 199 ? 9.529 -3.746 -36.469 1.00 59.84 199 ASN A C 1
ATOM 1658 O O . ASN A 1 199 ? 9.297 -4.937 -36.259 1.00 59.84 199 ASN A O 1
ATOM 1662 N N . GLU A 1 200 ? 9.017 -3.096 -37.518 1.00 48.50 200 GLU A N 1
ATOM 1663 C CA . GLU A 1 200 ? 8.273 -3.753 -38.598 1.00 48.50 200 GLU A CA 1
ATOM 1664 C C . GLU A 1 200 ? 9.064 -4.978 -39.114 1.00 48.50 200 GLU A C 1
ATOM 1666 O O . GLU A 1 200 ? 10.192 -4.846 -39.586 1.00 48.50 200 GLU A O 1
ATOM 1671 N N . ASN A 1 201 ? 8.464 -6.176 -39.019 1.00 51.56 201 ASN A N 1
ATOM 1672 C CA . ASN A 1 201 ? 9.004 -7.503 -39.389 1.00 51.56 201 ASN A CA 1
ATOM 1673 C C . ASN A 1 201 ? 9.878 -8.246 -38.358 1.00 51.56 201 ASN A C 1
ATOM 1675 O O . ASN A 1 201 ? 10.964 -8.735 -38.686 1.00 51.56 201 ASN A O 1
ATOM 1679 N N . ASN A 1 202 ? 9.372 -8.485 -37.146 1.00 55.69 202 ASN A N 1
ATOM 1680 C CA . ASN A 1 202 ? 10.028 -9.410 -36.215 1.00 55.69 202 ASN A CA 1
ATOM 1681 C C . ASN A 1 202 ? 9.794 -10.892 -36.607 1.00 55.69 202 ASN A C 1
ATOM 1683 O O . ASN A 1 202 ? 8.970 -11.595 -36.030 1.00 55.69 202 ASN A O 1
ATOM 1687 N N . LYS A 1 203 ? 10.547 -11.389 -37.603 1.00 66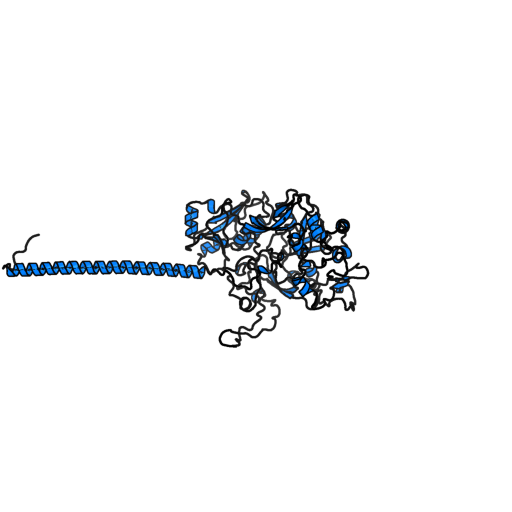.56 203 LYS A N 1
ATOM 1688 C CA . LYS A 1 203 ? 10.766 -12.840 -37.827 1.00 66.56 203 LYS A CA 1
ATOM 1689 C C . LYS A 1 203 ? 11.765 -13.442 -36.824 1.00 66.56 203 LYS A C 1
ATOM 1691 O O . LYS A 1 203 ? 12.130 -14.610 -36.939 1.00 66.56 203 LYS A O 1
ATOM 1696 N N . ASP A 1 204 ? 12.249 -12.638 -35.882 1.00 78.44 204 ASP A N 1
ATOM 1697 C CA . ASP A 1 204 ? 13.227 -13.035 -34.881 1.00 78.44 204 ASP A CA 1
ATOM 1698 C C . ASP A 1 204 ? 12.591 -14.014 -33.882 1.00 78.44 204 ASP A C 1
ATOM 1700 O O . ASP A 1 204 ? 11.788 -13.637 -33.032 1.00 78.44 204 ASP A O 1
ATOM 1704 N N . LEU A 1 205 ? 12.945 -15.296 -33.999 1.00 82.38 205 LEU A N 1
ATOM 1705 C CA . LEU A 1 205 ? 12.400 -16.376 -33.169 1.00 82.38 205 LEU A CA 1
ATOM 1706 C C . LEU A 1 205 ? 12.820 -16.278 -31.692 1.00 82.38 205 LEU A C 1
ATOM 1708 O O . LEU A 1 205 ? 12.296 -17.034 -30.868 1.00 82.38 205 LEU A O 1
ATOM 1712 N N . SER A 1 206 ? 13.763 -15.384 -31.372 1.00 83.06 206 SER A N 1
ATOM 1713 C CA . SER A 1 206 ? 14.212 -15.106 -30.006 1.00 83.06 206 SER A CA 1
ATOM 1714 C C . SER A 1 206 ? 13.305 -14.135 -29.249 1.00 83.06 206 SER A C 1
ATOM 1716 O O . SER A 1 206 ? 13.471 -13.998 -28.042 1.00 83.06 206 SER A O 1
ATOM 1718 N N . ILE A 1 207 ? 12.349 -13.483 -29.915 1.00 87.25 207 ILE A N 1
ATOM 1719 C CA . ILE A 1 207 ? 11.442 -12.508 -29.300 1.00 87.25 207 ILE A CA 1
ATOM 1720 C C . ILE A 1 207 ? 10.080 -13.159 -29.043 1.00 87.25 207 ILE A C 1
ATOM 1722 O O . ILE A 1 207 ? 9.576 -13.929 -29.867 1.00 87.25 207 ILE A O 1
ATOM 1726 N N . GLU A 1 208 ? 9.494 -12.888 -27.876 1.00 87.12 208 GLU A N 1
ATOM 1727 C CA . GLU A 1 208 ? 8.146 -13.354 -27.562 1.00 87.12 208 GLU A CA 1
ATOM 1728 C C . GLU A 1 208 ? 7.108 -12.745 -28.503 1.00 87.12 208 GLU A C 1
ATOM 1730 O O . GLU A 1 208 ? 7.166 -11.578 -28.891 1.00 87.12 208 GLU A O 1
ATOM 1735 N N . LYS A 1 209 ? 6.081 -13.535 -28.805 1.00 88.25 209 LYS A N 1
ATOM 1736 C CA . LYS A 1 209 ? 4.885 -13.008 -29.457 1.00 88.25 209 LYS A CA 1
ATOM 1737 C C . LYS A 1 209 ? 4.105 -12.129 -28.484 1.00 88.25 209 LYS A C 1
ATOM 1739 O O . LYS A 1 209 ? 4.162 -12.315 -27.269 1.00 88.25 209 LYS A O 1
ATOM 1744 N N . GLN A 1 210 ? 3.329 -11.199 -29.025 1.00 89.94 210 GLN A N 1
ATOM 1745 C CA . GLN A 1 210 ? 2.485 -10.300 -28.244 1.00 89.94 210 GLN A CA 1
ATOM 1746 C C . GLN A 1 210 ? 1.197 -9.956 -28.994 1.00 89.94 210 GLN A C 1
ATOM 1748 O O . GLN A 1 210 ? 1.120 -10.101 -30.216 1.00 89.94 210 GLN A O 1
ATOM 1753 N N . VAL A 1 211 ? 0.195 -9.503 -28.245 1.00 89.00 211 VAL A N 1
ATOM 1754 C CA . VAL A 1 211 ? -1.049 -8.920 -28.751 1.00 89.00 211 VAL A CA 1
ATOM 1755 C C . VAL A 1 211 ? -1.269 -7.594 -28.032 1.00 89.00 211 VAL A C 1
ATOM 1757 O O . VAL A 1 211 ? -1.347 -7.568 -26.805 1.00 89.00 211 VAL A O 1
ATOM 1760 N N . ASP A 1 212 ? -1.385 -6.494 -28.779 1.00 91.06 212 ASP A N 1
ATOM 1761 C CA . ASP A 1 212 ? -1.595 -5.145 -28.232 1.00 91.06 212 ASP A CA 1
ATOM 1762 C C . ASP A 1 212 ? -0.575 -4.742 -27.136 1.00 91.06 212 ASP A C 1
ATOM 1764 O O . ASP A 1 212 ? -0.924 -4.104 -26.139 1.00 91.06 212 ASP A O 1
ATOM 1768 N N . ASN A 1 213 ? 0.693 -5.112 -27.332 1.00 93.62 213 ASN A N 1
ATOM 1769 C CA . ASN A 1 213 ? 1.829 -4.972 -26.408 1.00 93.62 213 ASN A CA 1
ATOM 1770 C C . ASN A 1 213 ? 1.791 -5.866 -25.161 1.00 93.62 213 ASN A C 1
ATOM 1772 O O . ASN A 1 213 ? 2.652 -5.729 -24.291 1.00 93.62 213 ASN A O 1
ATOM 1776 N N . ILE A 1 214 ? 0.845 -6.800 -25.067 1.00 92.31 214 ILE A N 1
ATOM 1777 C CA . ILE A 1 214 ? 0.799 -7.811 -24.008 1.00 92.31 214 ILE A CA 1
ATOM 1778 C C . ILE A 1 214 ? 1.441 -9.098 -24.520 1.00 92.31 214 ILE A C 1
ATOM 1780 O O . ILE A 1 214 ? 0.996 -9.669 -25.514 1.00 92.31 214 ILE A O 1
ATOM 1784 N N . VAL A 1 215 ? 2.482 -9.568 -23.836 1.00 90.81 215 VAL A N 1
ATOM 1785 C CA . VAL A 1 215 ? 3.228 -10.780 -24.209 1.00 90.81 215 VAL A CA 1
ATOM 1786 C C . VAL A 1 215 ? 2.313 -12.015 -24.167 1.00 90.81 215 VAL A C 1
ATOM 1788 O O . VAL A 1 215 ? 1.521 -12.180 -23.235 1.00 90.81 215 VAL A O 1
ATOM 1791 N N . GLU A 1 216 ? 2.421 -12.908 -25.152 1.00 85.50 216 GLU A N 1
ATOM 1792 C CA . GLU A 1 216 ? 1.598 -14.119 -25.262 1.00 85.50 216 GLU A CA 1
ATOM 1793 C C . GLU A 1 216 ? 1.783 -15.034 -24.036 1.00 85.50 216 GLU A C 1
ATOM 1795 O O . GLU A 1 216 ? 2.871 -15.147 -23.472 1.00 85.50 216 GLU A O 1
ATOM 1800 N N . ASN A 1 217 ? 0.715 -15.700 -23.588 1.00 81.81 217 ASN A N 1
ATOM 1801 C CA . ASN A 1 217 ? 0.697 -16.524 -22.368 1.00 81.81 217 ASN A CA 1
ATOM 1802 C C . ASN A 1 217 ? 0.994 -15.759 -21.064 1.00 81.81 217 ASN A C 1
ATOM 1804 O O . ASN A 1 217 ? 1.338 -16.386 -20.060 1.00 81.81 217 ASN A O 1
ATOM 1808 N N . SER A 1 218 ? 0.915 -14.424 -21.049 1.00 84.88 218 SER A N 1
ATOM 1809 C CA . SER A 1 218 ? 1.047 -13.658 -19.806 1.00 84.88 218 SER A CA 1
ATOM 1810 C C . SER A 1 218 ? -0.078 -13.997 -18.824 1.00 84.88 218 SER A C 1
ATOM 1812 O O . SER A 1 218 ? -1.233 -14.114 -19.241 1.00 84.88 218 SER A O 1
ATOM 1814 N N . PRO A 1 219 ? 0.214 -14.119 -17.516 1.00 82.81 219 PRO A N 1
ATOM 1815 C CA . PRO A 1 2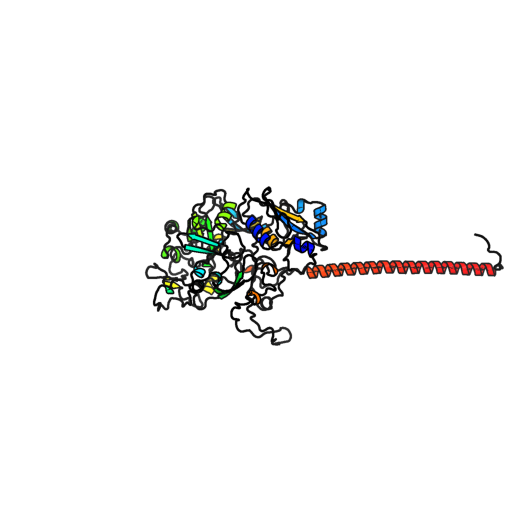19 ? -0.833 -14.241 -16.514 1.00 82.81 219 PRO A CA 1
ATOM 1816 C C . PRO A 1 219 ? -1.648 -12.940 -16.464 1.00 82.81 219 PRO A C 1
ATOM 1818 O O . PRO A 1 219 ? -1.086 -11.841 -16.433 1.00 82.81 219 PRO A O 1
ATOM 1821 N N . ILE A 1 220 ? -2.975 -13.075 -16.458 1.00 84.12 220 ILE A N 1
ATOM 1822 C CA . ILE A 1 220 ? -3.938 -11.967 -16.445 1.00 84.12 220 ILE A CA 1
ATOM 1823 C C . ILE A 1 220 ? -4.951 -12.150 -15.318 1.00 84.12 220 ILE A C 1
ATOM 1825 O O . ILE A 1 220 ? -5.269 -13.274 -14.932 1.00 84.12 220 ILE A O 1
ATOM 1829 N N . PHE A 1 221 ? -5.483 -11.048 -14.803 1.00 84.00 221 PHE A N 1
ATOM 1830 C CA . PHE A 1 221 ? -6.545 -11.059 -13.803 1.00 84.00 221 PHE A CA 1
ATOM 1831 C C . PHE A 1 221 ? -7.581 -9.963 -14.080 1.00 84.00 221 PHE A C 1
ATOM 1833 O O . PHE A 1 221 ? -7.300 -8.969 -14.747 1.00 84.00 221 PHE A O 1
ATOM 1840 N N . GLY A 1 222 ? -8.789 -10.156 -13.554 1.00 82.44 222 GLY A N 1
ATOM 1841 C CA . GLY A 1 222 ? -9.852 -9.164 -13.502 1.00 82.44 222 GLY A CA 1
ATOM 1842 C C . GLY A 1 222 ? -9.665 -8.180 -12.350 1.00 82.44 222 GLY A C 1
ATOM 1843 O O . GLY A 1 222 ? -9.472 -8.579 -11.198 1.00 82.44 222 GLY A O 1
ATOM 1844 N N . ASP A 1 223 ? -9.749 -6.898 -12.674 1.00 84.62 223 ASP A N 1
ATOM 1845 C CA . ASP A 1 223 ? -9.665 -5.767 -11.756 1.00 84.62 223 ASP A CA 1
ATOM 1846 C C . ASP A 1 223 ? -10.865 -4.826 -11.945 1.00 84.62 223 ASP A C 1
ATOM 1848 O O . ASP A 1 223 ? -11.689 -5.008 -12.852 1.00 84.62 223 ASP A O 1
ATOM 1852 N N . PHE A 1 224 ? -10.976 -3.825 -11.075 1.00 84.00 224 PHE A N 1
ATOM 1853 C CA . PHE A 1 224 ? -12.109 -2.909 -11.033 1.00 84.00 224 PHE A CA 1
ATOM 1854 C C . PHE A 1 224 ? -11.678 -1.447 -11.033 1.00 84.00 224 PHE A C 1
ATOM 1856 O O . PHE A 1 224 ? -10.675 -1.059 -10.438 1.00 84.00 224 PHE A O 1
ATOM 1863 N N . VAL A 1 225 ? -12.492 -0.611 -11.670 1.00 84.38 225 VAL A N 1
ATOM 1864 C CA . VAL A 1 225 ? -12.407 0.842 -11.547 1.00 84.38 225 VAL A CA 1
ATOM 1865 C C . VAL A 1 225 ? -13.342 1.267 -10.432 1.00 84.38 225 VAL A C 1
ATOM 1867 O O . VAL A 1 225 ? -14.546 0.995 -10.482 1.00 84.38 225 VAL A O 1
ATOM 1870 N N . ILE A 1 226 ? -12.776 1.950 -9.445 1.00 80.38 226 ILE A N 1
ATOM 1871 C CA . ILE A 1 226 ? -13.490 2.455 -8.278 1.00 80.38 226 ILE A CA 1
ATOM 1872 C C . ILE A 1 226 ? -13.525 3.976 -8.382 1.00 80.38 226 ILE A C 1
ATOM 1874 O O . ILE A 1 226 ? -12.491 4.621 -8.603 1.00 80.38 226 ILE A O 1
ATOM 1878 N N . ASN A 1 227 ? -14.714 4.555 -8.248 1.00 76.88 227 ASN A N 1
ATOM 1879 C CA . ASN A 1 227 ? -14.855 6.005 -8.199 1.00 76.88 227 ASN A CA 1
ATOM 1880 C C . ASN A 1 227 ? -14.459 6.559 -6.814 1.00 76.88 227 ASN A C 1
ATOM 1882 O O . ASN A 1 227 ? -14.222 5.818 -5.863 1.00 76.88 227 ASN A O 1
ATOM 1886 N N . LYS A 1 228 ? -14.429 7.889 -6.676 1.00 71.62 228 LYS A N 1
ATOM 1887 C CA . LYS A 1 228 ? -14.067 8.564 -5.414 1.00 71.62 228 LYS A CA 1
ATOM 1888 C C . LYS A 1 228 ? -14.986 8.211 -4.235 1.00 71.62 228 LYS A C 1
ATOM 1890 O O . LYS A 1 228 ? -14.566 8.311 -3.088 1.00 71.62 228 LYS A O 1
ATOM 1895 N N . ASN A 1 229 ? -16.212 7.769 -4.510 1.00 72.38 229 ASN A N 1
ATOM 1896 C CA . ASN A 1 229 ? -17.187 7.377 -3.492 1.00 72.38 229 ASN A CA 1
ATOM 1897 C C . ASN A 1 229 ? -17.022 5.913 -3.050 1.00 72.38 229 ASN A C 1
ATOM 1899 O O . ASN A 1 229 ? -17.696 5.490 -2.115 1.00 72.38 229 ASN A O 1
ATOM 1903 N N . GLY A 1 230 ? -16.130 5.152 -3.695 1.00 75.38 230 GLY A N 1
ATOM 1904 C CA . GLY A 1 230 ? -15.916 3.732 -3.425 1.00 75.38 230 GLY A CA 1
ATOM 1905 C C . GLY A 1 230 ? -16.760 2.782 -4.257 1.00 75.38 230 GLY A C 1
ATOM 1906 O O . GLY A 1 230 ? -16.724 1.578 -4.017 1.00 75.38 230 GLY A O 1
ATOM 1907 N N . GLU A 1 231 ? -17.522 3.274 -5.230 1.00 82.56 231 GLU A N 1
ATOM 1908 C CA . GLU A 1 231 ? -18.340 2.406 -6.068 1.00 82.56 231 GLU A CA 1
ATOM 1909 C C . GLU A 1 231 ? -17.533 1.790 -7.203 1.00 82.56 231 GLU A C 1
ATOM 1911 O O . GLU A 1 231 ? -16.821 2.488 -7.933 1.00 82.56 231 GLU A O 1
ATOM 1916 N N . ILE A 1 232 ? -17.736 0.492 -7.415 1.00 83.88 232 ILE A N 1
ATOM 1917 C CA . ILE A 1 232 ? -17.258 -0.210 -8.601 1.00 83.88 232 ILE A CA 1
ATOM 1918 C C . ILE A 1 232 ? -18.090 0.244 -9.796 1.00 83.88 232 ILE A C 1
ATOM 1920 O O . ILE A 1 232 ? -19.275 -0.079 -9.909 1.00 83.88 232 ILE A O 1
ATOM 1924 N N . ILE A 1 233 ? -17.463 0.990 -10.697 1.00 83.56 233 ILE A N 1
ATOM 1925 C CA . ILE A 1 233 ? -18.118 1.524 -11.898 1.00 83.56 233 ILE A CA 1
ATOM 1926 C C . ILE A 1 233 ? -17.800 0.709 -13.148 1.00 83.56 233 ILE A C 1
ATOM 1928 O O . ILE A 1 233 ? -18.538 0.780 -14.123 1.00 83.56 233 ILE A O 1
ATOM 1932 N N . LYS A 1 234 ? -16.714 -0.068 -13.127 1.00 83.62 234 LYS A N 1
ATOM 1933 C CA . LYS A 1 234 ? -16.249 -0.846 -14.275 1.00 83.62 234 LYS A CA 1
ATOM 1934 C C . LYS A 1 234 ? -15.373 -2.007 -13.816 1.00 83.62 234 LYS A C 1
ATOM 1936 O O . LYS A 1 234 ? -14.710 -1.913 -12.789 1.00 83.62 234 LYS A O 1
ATOM 1941 N N . SER A 1 235 ? -15.372 -3.090 -14.581 1.00 85.88 235 SER A N 1
ATOM 1942 C CA . SER A 1 235 ? -14.388 -4.169 -14.478 1.00 85.88 235 SER A CA 1
ATOM 1943 C C . SER A 1 235 ? -13.471 -4.121 -15.699 1.00 85.88 235 SER A C 1
ATOM 1945 O O . SER A 1 235 ? -13.854 -3.531 -16.710 1.00 85.88 235 SER A O 1
ATOM 1947 N N . PHE A 1 236 ? -12.277 -4.699 -15.627 1.00 86.12 236 PHE A N 1
ATOM 1948 C CA . PHE A 1 236 ? -11.365 -4.863 -16.762 1.00 86.12 236 PHE A CA 1
ATOM 1949 C C . PHE A 1 236 ? -10.401 -6.023 -16.529 1.00 86.12 236 PHE A C 1
ATOM 1951 O O . PHE A 1 236 ? -10.185 -6.427 -15.393 1.00 86.12 236 PHE A O 1
ATOM 1958 N N . LEU A 1 237 ? -9.831 -6.574 -17.600 1.00 85.81 237 LEU A N 1
ATOM 1959 C CA . LEU A 1 237 ? -8.724 -7.526 -17.507 1.00 85.81 237 LEU A CA 1
ATOM 1960 C C . LEU A 1 237 ? -7.397 -6.783 -17.646 1.00 85.81 237 LEU A C 1
ATOM 1962 O O . LEU A 1 237 ? -7.287 -5.887 -18.486 1.00 85.81 237 LEU A O 1
ATOM 1966 N N . ARG A 1 238 ? -6.392 -7.180 -16.865 1.00 89.62 238 ARG A N 1
ATOM 1967 C CA . ARG A 1 238 ? -5.021 -6.667 -16.969 1.00 89.62 238 ARG A CA 1
ATOM 1968 C C . ARG A 1 238 ? -3.989 -7.776 -16.744 1.00 89.62 238 ARG A C 1
ATOM 1970 O O . ARG A 1 238 ? -4.290 -8.743 -16.038 1.00 89.62 238 ARG A O 1
ATOM 1977 N N . PRO A 1 239 ? -2.778 -7.659 -17.313 1.00 90.44 239 PRO A N 1
ATOM 1978 C CA . PRO A 1 239 ? -1.671 -8.527 -16.938 1.00 90.44 239 PRO A CA 1
ATOM 1979 C C . PRO A 1 239 ? -1.287 -8.328 -15.467 1.00 90.44 239 PRO A C 1
ATOM 1981 O O . PRO A 1 239 ? -1.554 -7.279 -14.866 1.00 90.44 239 PRO A O 1
ATOM 1984 N N . TYR A 1 240 ? -0.651 -9.350 -14.897 1.00 87.56 240 TYR A N 1
ATOM 1985 C CA . TYR A 1 240 ? -0.080 -9.300 -13.550 1.00 87.56 240 TYR A CA 1
ATOM 1986 C C . TYR A 1 240 ? 0.928 -8.147 -13.421 1.00 87.56 240 TYR A C 1
ATOM 1988 O O . TYR A 1 240 ? 1.614 -7.788 -14.377 1.00 87.56 240 TYR A O 1
ATOM 1996 N N . TYR A 1 241 ? 1.035 -7.585 -12.219 1.00 86.88 241 TYR A N 1
ATOM 1997 C CA . TYR A 1 241 ? 1.995 -6.538 -11.885 1.00 86.88 241 TYR A CA 1
ATOM 1998 C C . TYR A 1 241 ? 3.430 -7.062 -11.998 1.00 86.88 241 TYR A C 1
ATOM 2000 O O . TYR A 1 241 ? 3.760 -8.116 -11.458 1.00 86.88 241 TYR A O 1
ATOM 2008 N N . GLN A 1 242 ? 4.314 -6.327 -12.663 1.00 85.94 242 GLN A N 1
ATOM 2009 C CA . GLN A 1 242 ? 5.704 -6.747 -12.836 1.00 85.94 242 GLN A CA 1
ATOM 2010 C C . GLN A 1 242 ? 6.528 -6.367 -11.610 1.00 85.94 242 GLN A C 1
ATOM 2012 O O . GLN A 1 242 ? 6.647 -5.189 -11.287 1.00 85.94 242 GLN A O 1
ATOM 2017 N N . LEU A 1 243 ? 7.158 -7.331 -10.938 1.00 81.69 243 LEU A N 1
ATOM 2018 C CA . LEU A 1 243 ? 7.956 -7.053 -9.732 1.00 81.69 243 LEU A CA 1
ATOM 2019 C C . LEU A 1 243 ? 9.104 -6.070 -9.987 1.00 81.69 243 LEU A C 1
ATOM 2021 O O . LEU A 1 243 ? 9.421 -5.248 -9.128 1.00 81.69 243 LEU A O 1
ATOM 2025 N N . ARG A 1 244 ? 9.650 -6.079 -11.204 1.00 83.19 244 ARG A N 1
ATOM 2026 C CA . ARG A 1 244 ? 10.630 -5.107 -11.699 1.00 83.19 244 ARG A CA 1
ATOM 2027 C C . ARG A 1 244 ? 10.157 -3.647 -11.635 1.00 83.19 244 ARG A C 1
ATOM 2029 O O . ARG A 1 244 ? 10.980 -2.744 -11.504 1.00 83.19 244 ARG A O 1
ATOM 2036 N N . ASN A 1 245 ? 8.850 -3.410 -11.703 1.00 90.19 245 ASN A N 1
ATOM 2037 C CA . ASN A 1 245 ? 8.260 -2.073 -11.694 1.00 90.19 245 ASN A CA 1
ATOM 2038 C C . ASN A 1 245 ? 7.950 -1.556 -10.285 1.00 90.19 245 ASN A C 1
ATOM 2040 O O . ASN A 1 245 ? 7.568 -0.395 -10.128 1.00 90.19 245 ASN A O 1
ATOM 2044 N N . LEU A 1 246 ? 8.146 -2.376 -9.250 1.00 88.38 246 LEU A N 1
ATOM 2045 C CA . LEU A 1 246 ? 8.160 -1.885 -7.881 1.00 88.38 246 LEU A CA 1
ATOM 2046 C C . LEU A 1 246 ? 9.466 -1.126 -7.640 1.00 88.38 246 LEU A C 1
ATOM 2048 O O . LEU A 1 246 ? 10.551 -1.675 -7.821 1.00 88.38 246 LEU A O 1
ATOM 2052 N N . LYS A 1 247 ? 9.351 0.135 -7.230 1.00 91.06 247 LYS A N 1
ATOM 2053 C CA . LYS A 1 247 ? 10.466 1.073 -7.101 1.00 91.06 247 LYS A CA 1
ATOM 2054 C C . LYS A 1 247 ? 10.585 1.589 -5.680 1.00 91.06 247 LYS A C 1
ATOM 2056 O O . LYS A 1 247 ? 9.581 1.926 -5.053 1.00 91.06 247 LYS A O 1
ATOM 2061 N N . LEU A 1 248 ? 11.821 1.698 -5.212 1.00 91.50 248 LEU A N 1
ATOM 2062 C CA . LEU A 1 248 ? 12.195 2.345 -3.961 1.00 91.50 248 LEU A CA 1
ATOM 2063 C C . LEU A 1 248 ? 12.922 3.657 -4.274 1.00 91.50 248 LEU A C 1
ATOM 2065 O O . LEU A 1 248 ? 13.891 3.664 -5.028 1.00 91.50 248 LEU A O 1
ATOM 2069 N N . PHE A 1 249 ? 12.474 4.755 -3.676 1.00 94.75 249 PHE A N 1
ATOM 2070 C CA . PHE A 1 249 ? 13.040 6.088 -3.867 1.00 94.75 249 PHE A CA 1
ATOM 2071 C C . PHE A 1 249 ? 13.818 6.503 -2.619 1.00 94.75 249 PHE A C 1
ATOM 2073 O O . PHE A 1 249 ? 13.229 6.644 -1.544 1.00 94.75 249 PHE A O 1
ATOM 2080 N N . ILE A 1 250 ? 15.123 6.732 -2.766 1.00 95.19 250 ILE A N 1
ATOM 2081 C CA . ILE A 1 250 ? 16.017 7.155 -1.681 1.00 95.19 250 ILE A CA 1
ATOM 2082 C C . ILE A 1 250 ? 16.593 8.536 -2.017 1.00 95.19 250 ILE A C 1
ATOM 2084 O O . ILE A 1 250 ? 17.185 8.694 -3.084 1.00 95.19 250 ILE A O 1
ATOM 2088 N N . PRO A 1 251 ? 16.440 9.549 -1.153 1.00 95.38 251 PRO A N 1
ATOM 2089 C CA . PRO A 1 251 ? 16.998 10.864 -1.417 1.00 95.38 251 PRO A CA 1
ATOM 2090 C C . PRO A 1 251 ? 18.520 10.863 -1.292 1.00 95.38 251 PRO A C 1
ATOM 2092 O O . PRO A 1 251 ? 19.092 10.215 -0.412 1.00 95.38 251 PRO A O 1
ATOM 2095 N N . ILE A 1 252 ? 19.170 11.629 -2.165 1.00 94.31 252 ILE A N 1
ATOM 2096 C CA . ILE A 1 252 ? 20.606 11.890 -2.094 1.00 94.31 252 ILE A CA 1
ATOM 2097 C C . ILE A 1 252 ? 20.809 12.982 -1.041 1.00 94.31 252 ILE A C 1
ATOM 2099 O O . ILE A 1 252 ? 20.572 14.162 -1.291 1.00 94.31 252 ILE A O 1
ATOM 2103 N N . SER A 1 253 ? 21.173 12.565 0.171 1.00 91.69 253 SER A N 1
ATOM 2104 C CA . SER A 1 253 ? 21.295 13.424 1.353 1.00 91.69 253 SER A CA 1
ATOM 2105 C C . SER A 1 253 ? 22.393 12.921 2.280 1.00 91.69 253 SER A C 1
ATOM 2107 O O . SER A 1 253 ? 22.638 11.719 2.356 1.00 91.69 253 SER A O 1
ATOM 2109 N N . ASP A 1 254 ? 22.989 13.823 3.058 1.00 88.56 254 ASP A N 1
ATOM 2110 C CA . ASP A 1 254 ? 23.971 13.483 4.092 1.00 88.56 254 ASP A CA 1
ATOM 2111 C C . ASP A 1 254 ? 23.374 12.768 5.312 1.00 88.56 254 ASP A C 1
ATOM 2113 O O . ASP A 1 254 ? 24.110 12.230 6.135 1.00 88.56 254 ASP A O 1
ATOM 2117 N N . GLU A 1 255 ? 22.049 12.708 5.438 1.00 90.56 255 GLU A N 1
ATOM 2118 C CA . GLU A 1 255 ? 21.394 11.959 6.517 1.00 90.56 255 GLU A CA 1
ATOM 2119 C C . GLU A 1 255 ? 21.243 10.462 6.219 1.00 90.56 255 GLU A C 1
ATOM 2121 O O . GLU A 1 255 ? 21.011 9.663 7.132 1.00 90.56 255 GLU A O 1
ATOM 2126 N N . ILE A 1 256 ? 21.364 10.062 4.953 1.00 90.94 256 ILE A N 1
ATOM 2127 C CA . ILE A 1 256 ? 21.097 8.697 4.495 1.00 90.94 256 ILE A CA 1
ATOM 2128 C C . ILE A 1 256 ? 22.349 8.125 3.851 1.00 90.94 256 ILE A C 1
ATOM 2130 O O . ILE A 1 256 ? 23.021 8.793 3.068 1.00 90.94 256 ILE A O 1
ATOM 2134 N N . SER A 1 257 ? 22.618 6.848 4.101 1.00 91.19 257 SER A N 1
ATOM 2135 C CA . SER A 1 257 ? 23.661 6.101 3.394 1.00 91.19 257 SER A CA 1
ATOM 2136 C C . SER A 1 257 ? 23.216 5.726 1.976 1.00 91.19 257 SER A C 1
ATOM 2138 O O . SER A 1 257 ? 23.147 4.553 1.624 1.00 91.19 257 SER A O 1
ATOM 2140 N N . TRP A 1 258 ? 22.849 6.710 1.153 1.00 92.62 258 TRP A N 1
ATOM 2141 C CA . TRP A 1 258 ? 22.273 6.478 -0.177 1.00 92.62 258 TRP A CA 1
ATOM 2142 C C . TRP A 1 258 ? 23.252 5.756 -1.120 1.00 92.62 258 TRP A C 1
ATOM 2144 O O . TRP A 1 258 ? 22.818 4.969 -1.959 1.00 92.62 258 TRP A O 1
ATOM 2154 N N . GLU A 1 259 ? 24.565 5.954 -0.953 1.00 92.12 259 GLU A N 1
ATOM 2155 C CA . GLU A 1 259 ? 25.584 5.202 -1.696 1.00 92.12 259 GLU A CA 1
ATOM 2156 C C . GLU A 1 259 ? 25.526 3.704 -1.367 1.00 92.12 259 GLU A C 1
ATOM 2158 O O . GLU A 1 259 ? 25.645 2.880 -2.271 1.00 92.12 259 GLU A O 1
ATOM 2163 N N . ASP A 1 260 ? 25.264 3.334 -0.106 1.00 90.06 260 ASP A N 1
ATOM 2164 C CA . ASP A 1 260 ? 25.066 1.931 0.270 1.00 90.06 260 ASP A CA 1
ATOM 2165 C C . ASP A 1 260 ? 23.843 1.362 -0.477 1.00 90.06 260 ASP A C 1
ATOM 2167 O O . ASP A 1 260 ? 23.915 0.288 -1.071 1.00 90.06 260 ASP A O 1
ATOM 2171 N N . PHE A 1 261 ? 22.731 2.103 -0.545 1.00 90.00 261 PHE A N 1
ATOM 2172 C CA . PHE A 1 261 ? 21.558 1.694 -1.333 1.00 90.00 261 PHE A CA 1
ATOM 2173 C C . PHE A 1 261 ? 21.895 1.490 -2.815 1.00 90.00 261 PHE A C 1
ATOM 2175 O O . PHE A 1 261 ? 21.511 0.470 -3.394 1.00 90.00 261 PHE A O 1
ATOM 2182 N N . ALA A 1 262 ? 22.647 2.417 -3.413 1.00 89.75 262 ALA A N 1
ATOM 2183 C CA . ALA A 1 262 ? 23.095 2.312 -4.797 1.00 89.75 262 ALA A CA 1
ATOM 2184 C C . ALA A 1 262 ? 23.946 1.054 -5.021 1.00 89.75 262 ALA A C 1
ATOM 2186 O O . ALA A 1 262 ? 23.655 0.265 -5.917 1.00 89.75 262 ALA A O 1
ATOM 2187 N N . LYS A 1 263 ? 24.945 0.799 -4.172 1.00 86.81 263 LYS A N 1
ATOM 2188 C CA . LYS A 1 263 ? 25.839 -0.362 -4.306 1.00 86.81 263 LYS A CA 1
ATOM 2189 C C . LYS A 1 263 ? 25.137 -1.697 -4.082 1.00 86.81 263 LYS A C 1
ATOM 2191 O O . LYS A 1 263 ? 25.454 -2.691 -4.740 1.00 86.81 263 LYS A O 1
ATOM 2196 N N . TYR A 1 264 ? 24.165 -1.749 -3.176 1.00 84.50 264 TYR A N 1
ATOM 2197 C CA . TYR A 1 264 ? 23.405 -2.974 -2.919 1.00 84.50 264 TYR A CA 1
ATOM 2198 C C . TYR A 1 264 ? 22.494 -3.326 -4.098 1.00 84.50 264 TYR A C 1
ATOM 2200 O O . TYR A 1 264 ? 22.220 -4.512 -4.312 1.00 84.50 264 TYR A O 1
ATOM 2208 N N . ALA A 1 265 ? 22.065 -2.319 -4.872 1.00 84.00 265 ALA A N 1
ATOM 2209 C CA . ALA A 1 265 ? 21.249 -2.475 -6.077 1.00 84.00 265 ALA A CA 1
ATOM 2210 C C . ALA A 1 265 ? 22.037 -2.986 -7.294 1.00 84.00 265 ALA A C 1
ATOM 2212 O O . ALA A 1 265 ? 21.444 -3.302 -8.319 1.00 84.00 265 ALA A O 1
ATOM 2213 N N . LEU A 1 266 ? 23.363 -3.102 -7.205 1.00 81.12 266 LEU A N 1
ATOM 2214 C CA . LEU A 1 266 ? 24.208 -3.566 -8.305 1.00 81.12 266 LEU A CA 1
ATOM 2215 C C . LEU A 1 266 ? 24.555 -5.056 -8.182 1.00 81.12 266 LEU A C 1
ATOM 2217 O O . LEU A 1 266 ? 24.330 -5.706 -7.158 1.00 81.12 266 LEU A O 1
ATOM 2221 N N . GLY A 1 267 ? 25.139 -5.623 -9.239 1.00 72.56 267 GLY A N 1
ATOM 2222 C CA . GLY A 1 267 ? 25.678 -6.985 -9.224 1.00 72.56 267 GLY A CA 1
ATOM 2223 C C . GLY A 1 267 ? 26.930 -7.091 -8.343 1.00 72.56 267 GLY A C 1
ATOM 2224 O O . GLY A 1 267 ? 27.855 -6.293 -8.477 1.00 72.56 267 GLY A O 1
ATOM 2225 N N . TRP A 1 268 ? 26.976 -8.089 -7.456 1.00 70.44 268 TRP A N 1
ATOM 2226 C CA . TRP A 1 268 ? 28.146 -8.405 -6.621 1.00 70.44 268 TRP A CA 1
ATOM 2227 C C . TRP A 1 268 ? 28.771 -9.692 -7.155 1.00 70.44 268 TRP A C 1
ATOM 2229 O O . TRP A 1 268 ? 28.081 -10.706 -7.206 1.00 70.44 268 TRP A O 1
ATOM 2239 N N . GLY A 1 269 ? 30.046 -9.670 -7.547 1.00 62.53 269 GLY A N 1
ATOM 2240 C CA . GLY A 1 269 ? 30.777 -10.878 -7.953 1.00 62.53 269 GLY A CA 1
ATOM 2241 C C . GLY A 1 269 ? 31.504 -11.487 -6.756 1.00 62.53 269 GLY A C 1
ATOM 2242 O O . GLY A 1 269 ? 32.107 -10.745 -5.991 1.00 62.53 269 GLY A O 1
ATOM 2243 N N . ASN A 1 270 ? 31.451 -12.810 -6.564 1.00 64.06 270 ASN A N 1
ATOM 2244 C CA . ASN A 1 270 ? 32.144 -13.512 -5.465 1.00 64.06 270 ASN A CA 1
ATOM 2245 C C . ASN A 1 270 ? 31.889 -12.919 -4.061 1.00 64.06 270 ASN A C 1
ATOM 2247 O O . ASN A 1 270 ? 32.774 -12.918 -3.210 1.00 64.06 270 ASN A O 1
ATOM 2251 N N . ASN A 1 271 ? 30.680 -12.397 -3.813 1.00 61.53 271 ASN A N 1
ATOM 2252 C CA . ASN A 1 271 ? 30.316 -11.673 -2.583 1.00 61.53 271 ASN A CA 1
ATOM 2253 C C . ASN A 1 271 ? 31.168 -10.420 -2.286 1.00 61.53 271 ASN A C 1
ATOM 2255 O O . ASN A 1 271 ? 31.182 -9.957 -1.149 1.00 61.53 271 ASN A O 1
ATOM 2259 N N . GLN A 1 272 ? 31.837 -9.854 -3.292 1.00 68.50 272 GLN A N 1
ATOM 2260 C CA . GLN A 1 272 ? 32.546 -8.581 -3.195 1.00 68.50 272 GLN A CA 1
ATOM 2261 C C . GLN A 1 272 ? 31.667 -7.429 -3.686 1.00 68.50 272 GLN A C 1
ATOM 2263 O O . GLN A 1 272 ? 30.914 -7.565 -4.658 1.00 68.50 272 GLN A O 1
ATOM 2268 N N . GLU A 1 273 ? 31.792 -6.295 -3.003 1.00 71.56 273 GLU A N 1
ATOM 2269 C CA . GLU A 1 273 ? 31.098 -5.051 -3.323 1.00 71.56 273 GLU A CA 1
ATOM 2270 C C . GLU A 1 273 ? 31.455 -4.580 -4.754 1.00 71.56 273 GLU A C 1
ATOM 2272 O O . GLU A 1 273 ? 32.571 -4.811 -5.245 1.00 71.56 273 GLU A O 1
ATOM 2277 N N . PRO A 1 274 ? 30.512 -3.979 -5.498 1.00 75.06 274 PRO A N 1
ATOM 2278 C CA . PRO A 1 274 ? 30.805 -3.358 -6.787 1.00 75.06 274 PRO A CA 1
ATOM 2279 C C . PRO A 1 274 ? 31.826 -2.219 -6.634 1.00 75.06 274 PRO A C 1
ATOM 2281 O O . PRO A 1 274 ? 31.803 -1.482 -5.652 1.00 75.06 274 PRO A O 1
ATOM 2284 N N . ASN A 1 275 ? 32.698 -2.056 -7.634 1.00 77.38 275 ASN A N 1
ATOM 2285 C CA . ASN A 1 275 ? 33.560 -0.878 -7.749 1.00 77.38 275 ASN A CA 1
ATOM 2286 C C . ASN A 1 275 ? 32.701 0.362 -8.041 1.00 77.38 275 ASN A C 1
ATOM 2288 O O . ASN A 1 275 ? 31.592 0.232 -8.557 1.00 77.38 275 ASN A O 1
ATOM 2292 N N . ASP A 1 276 ? 33.241 1.557 -7.800 1.00 85.19 276 ASP A N 1
ATOM 2293 C CA . ASP A 1 276 ? 32.532 2.838 -7.936 1.00 85.19 276 ASP A CA 1
ATOM 2294 C C . ASP A 1 276 ? 32.229 3.294 -9.382 1.00 85.19 276 ASP A C 1
ATOM 2296 O O . ASP A 1 276 ? 31.675 4.375 -9.587 1.00 85.19 276 ASP A O 1
ATOM 2300 N N . ASP A 1 277 ? 32.479 2.448 -10.388 1.00 80.62 277 ASP A N 1
ATOM 2301 C CA . ASP A 1 277 ? 32.172 2.694 -11.811 1.00 80.62 277 ASP A CA 1
ATOM 2302 C C . ASP A 1 277 ? 30.690 3.029 -12.053 1.00 80.62 277 ASP A C 1
ATOM 2304 O O . ASP A 1 277 ? 30.313 3.637 -13.058 1.00 80.62 277 ASP A O 1
ATOM 2308 N N . TRP A 1 278 ? 29.826 2.658 -11.105 1.00 85.06 278 TRP A N 1
ATOM 2309 C CA . TRP A 1 278 ? 28.410 2.974 -11.147 1.00 85.06 278 TRP A CA 1
ATOM 2310 C C . TRP A 1 278 ? 28.102 4.466 -11.119 1.00 85.06 278 TRP A C 1
ATOM 2312 O O . TRP A 1 278 ? 27.099 4.879 -11.701 1.00 85.06 278 TRP A O 1
ATOM 2322 N N . LYS A 1 279 ? 28.964 5.273 -10.496 1.00 89.88 279 LYS A N 1
ATOM 2323 C CA . LYS A 1 279 ? 28.774 6.722 -10.368 1.00 89.88 279 LYS A CA 1
ATOM 2324 C C . LYS A 1 279 ? 28.748 7.408 -11.735 1.00 89.88 27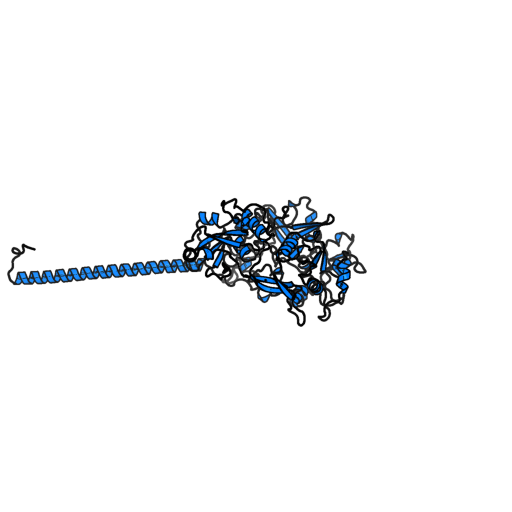9 LYS A C 1
ATOM 2326 O O . LYS A 1 279 ? 27.916 8.279 -11.960 1.00 89.88 279 LYS A O 1
ATOM 2331 N N . ALA A 1 280 ? 29.586 6.963 -12.673 1.00 87.06 280 ALA A N 1
ATOM 2332 C CA . ALA A 1 280 ? 29.636 7.518 -14.028 1.00 87.06 280 ALA A CA 1
ATOM 2333 C C . ALA A 1 280 ? 28.398 7.170 -14.875 1.00 87.06 280 ALA A C 1
ATOM 2335 O O . ALA A 1 280 ? 28.058 7.893 -15.810 1.00 87.06 280 ALA A O 1
ATOM 2336 N N . ASN A 1 281 ? 27.722 6.061 -14.566 1.00 87.44 281 ASN A N 1
ATOM 2337 C CA . ASN A 1 281 ? 26.536 5.615 -15.297 1.00 87.44 281 ASN A CA 1
ATOM 2338 C C . ASN A 1 281 ? 25.233 6.218 -14.756 1.00 87.44 281 ASN A C 1
ATOM 2340 O O . ASN A 1 281 ? 24.262 6.288 -15.499 1.00 87.44 281 ASN A O 1
ATOM 2344 N N . LEU A 1 282 ? 25.214 6.715 -13.514 1.00 88.44 282 LEU A N 1
ATOM 2345 C CA . LEU A 1 282 ? 24.016 7.299 -12.902 1.00 88.44 282 LEU A CA 1
ATOM 2346 C C . LEU A 1 282 ? 23.43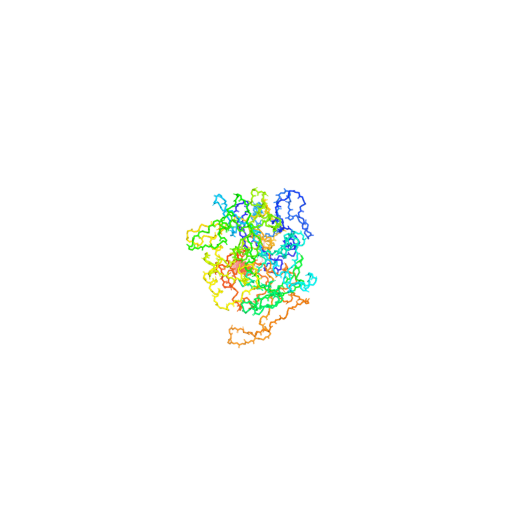6 8.504 -13.648 1.00 88.44 282 LEU A C 1
ATOM 2348 O O . LEU A 1 282 ? 22.223 8.707 -13.628 1.00 88.44 282 LEU A O 1
ATOM 2352 N N . GLU A 1 283 ? 24.295 9.320 -14.256 1.00 86.81 283 GLU A N 1
ATOM 2353 C CA . GLU A 1 283 ? 23.872 10.516 -14.993 1.00 86.81 283 GLU A CA 1
ATOM 2354 C C . GLU A 1 283 ? 23.367 10.178 -16.405 1.00 86.81 283 GLU A C 1
ATOM 2356 O O . GLU A 1 283 ? 22.703 10.994 -17.046 1.00 86.81 283 GLU A O 1
ATOM 2361 N N . LYS A 1 284 ? 23.648 8.966 -16.901 1.00 87.56 284 LYS A N 1
ATOM 2362 C CA . LYS A 1 284 ? 23.222 8.527 -18.228 1.00 87.56 284 LYS A CA 1
ATOM 2363 C C . LYS A 1 284 ? 21.758 8.093 -18.204 1.00 87.56 284 LYS A C 1
ATOM 2365 O O . LYS A 1 284 ? 21.297 7.421 -17.285 1.00 87.56 284 LYS A O 1
ATOM 2370 N N . GLN A 1 285 ? 21.024 8.481 -19.241 1.00 80.00 285 GLN A N 1
ATOM 2371 C CA . GLN A 1 285 ? 19.582 8.239 -19.369 1.00 80.00 285 GLN A CA 1
ATOM 2372 C C . GLN A 1 285 ? 19.237 7.389 -20.603 1.00 80.00 285 GLN A C 1
ATOM 2374 O O . GLN A 1 285 ? 18.059 7.224 -20.917 1.00 80.00 285 GLN A O 1
ATOM 2379 N N . ASP A 1 286 ? 20.241 6.878 -21.320 1.00 85.19 286 ASP A N 1
ATOM 2380 C CA . ASP A 1 286 ? 20.043 6.038 -22.500 1.00 85.19 286 ASP A CA 1
ATOM 2381 C C . ASP A 1 286 ? 19.525 4.638 -22.126 1.00 85.19 286 ASP A C 1
ATOM 2383 O O . ASP A 1 286 ? 19.775 4.135 -21.026 1.00 85.19 286 ASP A O 1
ATOM 2387 N N . GLU A 1 287 ? 18.792 4.006 -23.048 1.00 81.31 287 GLU A N 1
ATOM 2388 C CA . GLU A 1 287 ? 18.185 2.686 -22.829 1.00 81.31 287 GLU A CA 1
ATOM 2389 C C . GLU A 1 287 ? 19.235 1.611 -22.523 1.00 81.31 287 GLU A C 1
ATOM 2391 O O . GLU A 1 287 ? 19.024 0.797 -21.625 1.00 81.31 287 GLU A O 1
ATOM 2396 N N . HIS A 1 288 ? 20.388 1.638 -23.197 1.00 82.81 288 HIS A N 1
ATOM 2397 C CA . HIS A 1 288 ? 21.475 0.691 -22.954 1.00 82.81 288 HIS A CA 1
ATOM 2398 C C . HIS A 1 288 ? 21.973 0.768 -21.501 1.00 82.81 288 HIS A C 1
ATOM 2400 O O . HIS A 1 288 ? 22.039 -0.247 -20.799 1.00 82.81 288 HIS A O 1
ATOM 2406 N N . THR A 1 289 ? 22.246 1.967 -20.989 1.00 83.62 289 THR A N 1
ATOM 2407 C CA . THR A 1 289 ? 22.630 2.127 -19.585 1.00 83.62 289 THR A CA 1
ATOM 2408 C C . THR A 1 289 ? 21.487 1.733 -18.650 1.00 83.62 289 THR A C 1
ATOM 2410 O O . THR A 1 289 ? 21.705 0.961 -17.713 1.00 83.62 289 THR A O 1
ATOM 2413 N N . ARG A 1 290 ? 20.266 2.218 -18.913 1.00 83.62 290 ARG A N 1
ATOM 2414 C CA . ARG A 1 290 ? 19.107 2.055 -18.023 1.00 83.62 290 ARG A CA 1
ATOM 2415 C C . ARG A 1 290 ? 18.587 0.629 -17.937 1.00 83.62 290 ARG A C 1
ATOM 2417 O O . ARG A 1 290 ? 18.026 0.292 -16.900 1.00 83.62 290 ARG A O 1
ATOM 2424 N N . GLU A 1 291 ? 18.697 -0.167 -18.993 1.00 83.00 291 GLU A N 1
ATOM 2425 C CA . GLU A 1 291 ? 18.040 -1.475 -19.103 1.00 83.00 291 GLU A CA 1
ATOM 2426 C C . GLU A 1 291 ? 19.039 -2.640 -19.196 1.00 83.00 291 GLU A C 1
ATOM 2428 O O . GLU A 1 291 ? 18.645 -3.779 -18.950 1.00 83.00 291 GLU A O 1
ATOM 2433 N N . TYR A 1 292 ? 20.325 -2.372 -19.465 1.00 79.25 292 TYR A N 1
ATOM 2434 C CA . TYR A 1 292 ? 21.360 -3.406 -19.589 1.00 79.25 292 TYR A CA 1
ATOM 2435 C C . TYR A 1 292 ? 22.568 -3.218 -18.650 1.00 79.25 292 TYR A C 1
ATOM 2437 O O . TYR A 1 292 ? 22.964 -4.171 -17.971 1.00 79.25 292 TYR A O 1
ATOM 2445 N N . ILE A 1 293 ? 23.159 -2.018 -18.562 1.00 80.94 293 ILE A N 1
ATOM 2446 C CA . ILE A 1 293 ? 24.326 -1.791 -17.679 1.00 80.94 293 ILE A CA 1
ATOM 2447 C C . ILE A 1 293 ? 23.899 -1.702 -16.205 1.00 80.94 293 ILE A C 1
ATOM 2449 O O . ILE A 1 293 ? 24.480 -2.377 -15.353 1.00 80.94 293 ILE A O 1
ATOM 2453 N N . GLN A 1 294 ? 22.900 -0.865 -15.904 1.00 83.88 294 GLN A N 1
ATOM 2454 C CA . GLN A 1 294 ? 22.376 -0.603 -14.557 1.00 83.88 294 GLN A CA 1
ATOM 2455 C C . GLN A 1 294 ? 20.845 -0.676 -14.503 1.00 83.88 294 GLN A C 1
ATOM 2457 O O . GLN A 1 294 ? 20.170 0.293 -14.155 1.00 83.88 294 GLN A O 1
ATOM 2462 N N . PRO A 1 295 ? 20.270 -1.854 -14.784 1.00 82.38 295 PRO A N 1
ATOM 2463 C CA . PRO A 1 295 ? 18.823 -2.049 -14.827 1.00 82.38 295 PRO A CA 1
ATOM 2464 C C . PRO A 1 295 ? 18.091 -1.736 -13.521 1.00 82.38 295 PRO A C 1
ATOM 2466 O O . PRO A 1 295 ? 16.904 -1.413 -13.545 1.00 82.38 295 PRO A O 1
ATOM 2469 N N . ALA A 1 296 ? 18.782 -1.778 -12.384 1.00 85.38 296 ALA A N 1
ATOM 2470 C CA . ALA A 1 296 ? 18.170 -1.634 -11.072 1.00 85.38 296 ALA A CA 1
ATOM 2471 C C . ALA A 1 296 ? 18.364 -0.269 -10.407 1.00 85.38 296 ALA A C 1
ATOM 2473 O O . ALA A 1 296 ? 17.830 -0.072 -9.318 1.00 85.38 296 ALA A O 1
ATOM 2474 N N . LEU A 1 297 ? 19.109 0.652 -11.022 1.00 89.12 297 LEU A N 1
ATOM 2475 C CA . LEU A 1 297 ? 19.471 1.925 -10.407 1.00 89.12 297 LEU A CA 1
ATOM 2476 C C . LEU A 1 297 ? 19.328 3.067 -11.414 1.00 89.12 297 LEU A C 1
ATOM 2478 O O . LEU A 1 297 ? 19.804 2.974 -12.541 1.00 89.12 297 LEU A O 1
ATOM 2482 N N . LYS A 1 298 ? 18.691 4.160 -10.997 1.00 91.44 298 LYS A N 1
ATOM 2483 C CA . LYS A 1 298 ? 18.551 5.376 -11.804 1.00 91.44 298 LYS A CA 1
ATOM 2484 C C . LYS A 1 298 ? 18.611 6.613 -10.913 1.00 91.44 298 LYS A C 1
ATOM 2486 O O . LYS A 1 298 ? 18.000 6.623 -9.849 1.00 91.44 298 LYS A O 1
ATOM 2491 N N . LYS A 1 299 ? 19.279 7.677 -11.361 1.00 94.00 299 LYS A N 1
ATOM 2492 C CA . LYS A 1 299 ? 19.186 8.995 -10.720 1.00 94.00 299 LYS A CA 1
ATOM 2493 C C . LYS A 1 299 ? 17.981 9.773 -11.251 1.00 94.00 299 LYS A C 1
ATOM 2495 O O . LYS A 1 299 ? 17.722 9.779 -12.457 1.00 94.00 299 LYS A O 1
ATOM 2500 N N . LEU A 1 300 ? 17.264 10.430 -10.346 1.00 93.69 300 LEU A N 1
ATOM 2501 C CA . LEU A 1 300 ? 16.102 11.264 -10.629 1.00 93.69 300 LEU A CA 1
ATOM 2502 C C . LEU A 1 300 ? 16.279 12.660 -10.033 1.00 93.69 300 LEU A C 1
ATOM 2504 O O . LEU A 1 300 ? 16.767 12.810 -8.912 1.00 93.69 300 LEU A O 1
ATOM 2508 N N . LYS A 1 301 ? 15.824 13.672 -10.770 1.00 93.81 301 LYS A N 1
ATOM 2509 C CA . LYS A 1 301 ? 15.633 15.033 -10.255 1.00 93.81 301 LYS A CA 1
ATOM 2510 C C . LYS A 1 301 ? 14.339 15.123 -9.436 1.00 93.81 301 LYS A C 1
ATOM 2512 O O . LYS A 1 301 ? 13.415 14.339 -9.641 1.00 93.81 301 LYS A O 1
ATOM 2517 N N . ILE A 1 302 ? 14.255 16.064 -8.495 1.00 92.31 302 ILE A N 1
ATOM 2518 C CA . ILE A 1 302 ? 13.101 16.219 -7.584 1.00 92.31 302 ILE A CA 1
ATOM 2519 C C . ILE A 1 302 ? 11.742 16.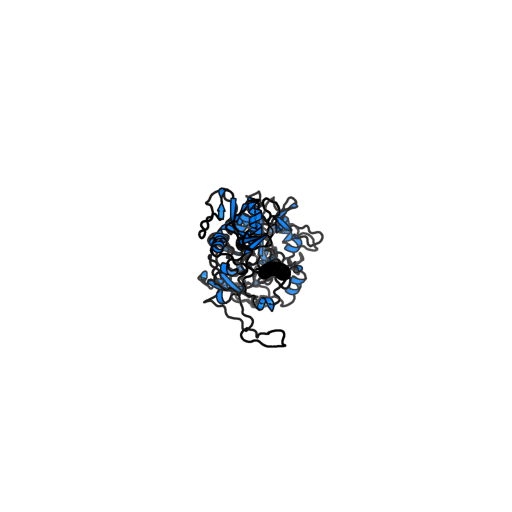399 -8.295 1.00 92.31 302 ILE A C 1
ATOM 2521 O O . ILE A 1 302 ? 10.694 16.004 -7.770 1.00 92.31 302 ILE A O 1
ATOM 2525 N N . ASP A 1 303 ? 11.729 16.985 -9.486 1.00 91.81 303 ASP A N 1
ATOM 2526 C CA . ASP A 1 303 ? 10.543 17.158 -10.332 1.00 91.81 303 ASP A CA 1
ATOM 2527 C C . ASP A 1 303 ? 10.069 15.836 -10.962 1.00 91.81 303 ASP A C 1
ATOM 2529 O O . ASP A 1 303 ? 8.880 15.669 -11.213 1.00 91.81 303 ASP A O 1
ATOM 2533 N N . GLN A 1 304 ? 10.966 14.861 -11.123 1.00 92.56 304 GLN A N 1
ATOM 2534 C CA . GLN A 1 304 ? 10.661 13.495 -11.568 1.00 92.56 304 GLN A CA 1
ATOM 2535 C C . GLN A 1 304 ? 10.153 12.599 -10.433 1.00 92.56 304 GLN A C 1
ATOM 2537 O O . GLN A 1 304 ? 9.712 11.476 -10.679 1.00 92.56 304 GLN A O 1
ATOM 2542 N N . VAL A 1 305 ? 10.220 13.066 -9.183 1.00 93.00 305 VAL A N 1
ATOM 2543 C CA . VAL A 1 305 ? 9.851 12.273 -8.011 1.00 93.00 305 VAL A CA 1
ATOM 2544 C C . VAL A 1 305 ? 8.409 12.568 -7.588 1.00 93.00 305 VAL A C 1
ATOM 2546 O O . VAL A 1 305 ? 8.042 13.730 -7.361 1.00 93.00 305 VAL A O 1
ATOM 2549 N N . PRO A 1 306 ? 7.573 11.530 -7.404 1.00 91.00 306 PRO A N 1
ATOM 2550 C CA . PRO A 1 306 ? 6.181 11.715 -7.017 1.00 91.00 306 PRO A CA 1
ATOM 2551 C C . PRO A 1 306 ? 6.011 12.488 -5.688 1.00 91.00 306 PRO A C 1
ATOM 2553 O O . PRO A 1 306 ? 6.597 12.124 -4.679 1.00 91.00 306 PRO A O 1
ATOM 2556 N N . LEU A 1 307 ? 5.068 13.443 -5.598 1.00 87.38 307 LEU A N 1
ATOM 2557 C CA . LEU A 1 307 ? 4.803 14.281 -4.398 1.00 87.38 307 LEU A CA 1
ATOM 2558 C C . LEU A 1 307 ? 4.733 13.548 -3.033 1.00 87.38 307 LEU A C 1
ATOM 2560 O O . LEU A 1 307 ? 5.494 13.871 -2.138 1.00 87.38 307 LEU A O 1
ATOM 2564 N N . SER A 1 308 ? 3.882 12.528 -2.872 1.00 85.44 308 SER A N 1
ATOM 2565 C CA . SER A 1 308 ? 3.872 11.614 -1.707 1.00 85.44 308 SER A CA 1
ATOM 2566 C C . SER A 1 308 ? 5.230 11.035 -1.287 1.00 85.44 308 SER A C 1
ATOM 2568 O O . SER A 1 308 ? 5.415 10.839 -0.096 1.00 85.44 308 SER A O 1
ATOM 2570 N N . VAL A 1 309 ? 6.168 10.763 -2.205 1.00 90.62 309 VAL A N 1
ATOM 2571 C CA . VAL A 1 309 ? 7.526 10.309 -1.848 1.00 90.62 309 VAL A CA 1
ATOM 2572 C C . VAL A 1 309 ? 8.265 11.459 -1.171 1.00 90.62 309 VAL A C 1
ATOM 2574 O O . VAL A 1 309 ? 8.803 11.284 -0.083 1.00 90.62 309 VAL A O 1
ATOM 2577 N N . LYS A 1 310 ? 8.234 12.648 -1.790 1.00 90.12 310 LYS A N 1
ATOM 2578 C CA . LYS A 1 310 ? 8.878 13.867 -1.275 1.00 90.12 310 LYS A CA 1
ATOM 2579 C C . LYS A 1 310 ? 8.366 14.206 0.120 1.00 90.12 310 LYS A C 1
ATOM 2581 O O . LYS A 1 310 ? 9.130 14.234 1.071 1.00 90.12 310 LYS A O 1
ATOM 2586 N N . ASN A 1 311 ? 7.048 14.291 0.255 1.00 87.56 311 ASN A N 1
ATOM 2587 C CA . ASN A 1 311 ? 6.376 14.585 1.514 1.00 87.56 311 ASN A CA 1
ATOM 2588 C C . ASN A 1 311 ? 6.659 13.543 2.606 1.00 87.56 311 ASN A C 1
ATOM 2590 O O . ASN A 1 311 ? 6.811 13.898 3.774 1.00 87.56 311 ASN A O 1
ATOM 2594 N N . ALA A 1 312 ? 6.750 12.261 2.241 1.00 87.38 312 ALA A N 1
ATOM 2595 C CA . ALA A 1 312 ? 7.096 11.209 3.186 1.00 87.38 312 ALA A CA 1
ATOM 2596 C C . ALA A 1 312 ? 8.541 11.351 3.690 1.00 87.38 312 ALA A C 1
ATOM 2598 O O . ALA A 1 312 ? 8.775 11.234 4.892 1.00 87.38 312 ALA A O 1
ATOM 2599 N N . TRP A 1 313 ? 9.498 11.675 2.818 1.00 90.50 313 TRP A N 1
ATOM 2600 C CA . TRP A 1 313 ? 10.881 11.940 3.224 1.00 90.50 313 TRP A CA 1
ATOM 2601 C C . TRP A 1 313 ? 11.034 13.250 4.012 1.00 90.50 313 TRP A C 1
ATOM 2603 O O . TRP A 1 313 ? 11.706 13.253 5.043 1.00 90.50 313 TRP A O 1
ATOM 2613 N N . ASP A 1 314 ? 10.331 14.316 3.630 1.00 87.06 314 ASP A N 1
ATOM 2614 C CA . ASP A 1 314 ? 10.315 15.605 4.344 1.00 87.06 314 ASP A CA 1
ATOM 2615 C C . ASP A 1 314 ? 9.816 15.488 5.794 1.00 87.06 314 ASP A C 1
ATOM 2617 O O . ASP A 1 314 ? 10.098 16.354 6.627 1.00 87.06 314 ASP A O 1
ATOM 2621 N N . SER A 1 315 ? 9.060 14.429 6.108 1.00 82.44 315 SER A N 1
ATOM 2622 C CA . SER A 1 315 ? 8.581 14.160 7.467 1.00 82.44 315 SER A CA 1
ATOM 2623 C C . SER A 1 315 ? 9.626 13.519 8.384 1.00 82.44 315 SER A C 1
ATOM 2625 O O . SER A 1 315 ? 9.530 13.661 9.605 1.00 82.44 315 SER A O 1
ATOM 2627 N N . VAL A 1 316 ? 10.632 12.839 7.820 1.00 86.25 316 VAL A N 1
ATOM 2628 C CA . VAL A 1 316 ? 11.646 12.087 8.584 1.00 86.25 316 VAL A CA 1
ATOM 2629 C C . VAL A 1 316 ? 13.044 12.700 8.519 1.00 86.25 316 VAL A C 1
ATOM 2631 O O . VAL A 1 316 ? 13.863 12.434 9.404 1.00 86.25 316 VAL A O 1
ATOM 2634 N N . LEU A 1 317 ? 13.320 13.516 7.500 1.00 87.88 317 LEU A N 1
ATOM 2635 C CA . LEU A 1 317 ? 14.595 14.204 7.319 1.00 87.88 317 LEU A CA 1
ATOM 2636 C C . LEU A 1 317 ? 14.589 15.582 7.977 1.00 87.88 317 LEU A C 1
ATOM 2638 O O . LEU A 1 317 ? 13.568 16.268 8.049 1.00 87.88 317 LEU A O 1
ATOM 2642 N N . THR A 1 318 ? 15.757 15.991 8.462 1.00 86.19 318 THR A N 1
ATOM 2643 C CA . THR A 1 318 ? 15.974 17.347 8.979 1.00 86.19 318 THR A CA 1
ATOM 2644 C C . THR A 1 318 ? 16.306 18.325 7.853 1.00 86.19 318 THR A C 1
ATOM 2646 O O . THR A 1 318 ? 15.809 19.453 7.853 1.00 86.19 318 THR A O 1
ATOM 2649 N N . ASN A 1 319 ? 17.079 17.881 6.860 1.00 81.00 319 ASN A N 1
ATOM 2650 C CA . ASN A 1 319 ? 17.379 18.620 5.647 1.00 81.00 319 ASN A CA 1
ATOM 2651 C C . ASN A 1 319 ? 16.217 18.507 4.653 1.00 81.00 319 ASN A C 1
ATOM 2653 O O . ASN A 1 319 ? 15.927 17.429 4.137 1.00 81.00 319 ASN A O 1
ATOM 2657 N N . LYS A 1 320 ? 15.597 19.650 4.354 1.00 77.81 320 LYS A N 1
ATOM 2658 C CA . LYS A 1 320 ? 14.486 19.761 3.397 1.00 77.81 320 LYS A CA 1
ATOM 2659 C C . LYS A 1 320 ? 14.929 20.164 1.989 1.00 77.81 320 LYS A C 1
ATOM 2661 O O . LYS A 1 320 ? 14.111 20.206 1.079 1.00 77.81 320 LYS A O 1
ATOM 2666 N N . ASN A 1 321 ? 16.216 20.440 1.788 1.00 84.25 321 ASN A N 1
ATOM 2667 C CA . ASN A 1 321 ? 16.768 20.878 0.506 1.00 84.25 321 ASN A CA 1
ATOM 2668 C C . ASN A 1 321 ? 17.256 19.682 -0.321 1.00 84.25 321 ASN A C 1
ATOM 2670 O O . ASN A 1 321 ? 18.399 19.646 -0.775 1.00 84.25 321 ASN A O 1
ATOM 2674 N N . ILE A 1 322 ? 16.399 18.676 -0.489 1.00 90.81 322 ILE A N 1
ATOM 2675 C CA . ILE A 1 322 ? 16.704 17.530 -1.345 1.00 90.81 322 ILE A CA 1
ATOM 2676 C C . ILE A 1 322 ? 16.478 17.929 -2.802 1.00 90.81 322 ILE A C 1
ATOM 2678 O O . ILE A 1 322 ? 15.392 18.368 -3.163 1.00 90.81 322 ILE A O 1
ATOM 2682 N N . THR A 1 323 ? 17.482 17.753 -3.655 1.00 92.56 323 THR A N 1
ATOM 2683 C CA . THR A 1 323 ? 17.389 18.071 -5.092 1.00 92.56 323 THR A CA 1
ATOM 2684 C C . THR A 1 323 ? 17.285 16.829 -5.968 1.00 92.56 323 THR A C 1
ATOM 2686 O O . THR A 1 323 ? 16.613 16.856 -6.999 1.00 92.56 323 THR A O 1
ATOM 2689 N N . ASP A 1 324 ? 17.904 15.734 -5.530 1.00 95.25 324 ASP A N 1
ATOM 2690 C CA . ASP A 1 324 ? 18.074 14.513 -6.305 1.00 95.25 324 ASP A CA 1
ATOM 2691 C C . ASP A 1 324 ? 17.711 13.275 -5.467 1.00 95.25 324 ASP A C 1
ATOM 2693 O O . ASP A 1 324 ? 17.867 13.240 -4.243 1.00 95.25 324 ASP A O 1
ATOM 2697 N N . TYR A 1 325 ? 17.244 12.234 -6.149 1.00 95.88 325 TYR A N 1
ATOM 2698 C CA . TYR A 1 325 ? 16.916 10.929 -5.581 1.00 95.88 325 TYR A CA 1
ATOM 2699 C C . TYR A 1 325 ? 17.567 9.827 -6.417 1.00 95.88 325 TYR A C 1
ATOM 2701 O O . TYR A 1 325 ? 17.787 9.986 -7.619 1.00 95.88 325 TYR A O 1
ATOM 2709 N N . ILE A 1 326 ? 17.819 8.679 -5.797 1.00 95.25 326 ILE A N 1
ATOM 2710 C CA . ILE A 1 326 ? 18.031 7.423 -6.511 1.00 95.25 326 ILE A CA 1
ATOM 2711 C C . ILE A 1 326 ? 16.733 6.606 -6.501 1.00 95.25 326 ILE A C 1
ATOM 2713 O O . ILE A 1 326 ? 16.063 6.466 -5.476 1.00 95.25 326 ILE A O 1
ATOM 2717 N N . GLU A 1 327 ? 16.377 6.075 -7.661 1.00 93.88 327 GLU A N 1
ATOM 2718 C CA . GLU A 1 327 ? 15.355 5.053 -7.855 1.00 93.88 327 GLU A CA 1
ATOM 2719 C C . GLU A 1 327 ? 16.052 3.692 -7.900 1.00 93.88 327 GLU A C 1
ATOM 2721 O O . GLU A 1 327 ? 16.947 3.470 -8.718 1.00 93.88 327 GLU A O 1
ATOM 2726 N N . VAL A 1 328 ? 15.620 2.779 -7.038 1.00 90.56 328 VAL A N 1
ATOM 2727 C CA . VAL A 1 328 ? 16.079 1.392 -6.985 1.00 90.56 328 VAL A CA 1
ATOM 2728 C C . VAL A 1 328 ? 14.938 0.473 -7.424 1.00 90.56 328 VAL A C 1
ATOM 2730 O O . VAL A 1 328 ? 13.808 0.658 -6.972 1.00 90.56 328 VAL A O 1
ATOM 2733 N N . ARG A 1 329 ? 15.219 -0.538 -8.261 1.00 87.38 329 ARG A N 1
ATOM 2734 C CA . ARG A 1 329 ? 14.305 -1.661 -8.561 1.00 87.38 329 ARG A CA 1
ATOM 2735 C C . ARG A 1 329 ? 14.663 -2.882 -7.689 1.00 87.38 329 ARG A C 1
ATOM 2737 O O . ARG A 1 329 ? 15.459 -3.724 -8.101 1.00 87.38 329 ARG A O 1
ATOM 2744 N N . PRO A 1 330 ? 14.110 -2.997 -6.471 1.00 81.38 330 PRO A N 1
ATOM 2745 C CA . PRO A 1 330 ? 14.505 -3.990 -5.465 1.00 81.38 330 PRO A CA 1
ATOM 2746 C C . PRO A 1 330 ? 14.302 -5.461 -5.864 1.00 81.38 330 PRO A C 1
ATOM 2748 O O . PRO A 1 330 ? 14.969 -6.329 -5.300 1.00 81.38 330 PRO A O 1
ATOM 2751 N N . TYR A 1 331 ? 13.406 -5.747 -6.814 1.00 77.75 331 TYR A N 1
ATOM 2752 C CA . TYR A 1 331 ? 13.064 -7.112 -7.247 1.00 77.75 331 TYR A CA 1
ATOM 2753 C C . TYR A 1 331 ? 13.494 -7.427 -8.680 1.00 77.75 331 TYR A C 1
ATOM 2755 O O . TYR A 1 331 ? 13.086 -8.455 -9.211 1.00 77.75 331 TYR A O 1
ATOM 2763 N N . ASP A 1 332 ? 14.294 -6.567 -9.308 1.00 78.81 332 ASP A N 1
ATOM 2764 C CA . ASP A 1 332 ? 14.788 -6.799 -10.664 1.00 78.81 332 ASP A CA 1
ATOM 2765 C C . ASP A 1 332 ? 15.848 -7.919 -10.664 1.00 78.81 332 ASP A C 1
ATOM 2767 O O . ASP A 1 332 ? 16.857 -7.837 -9.958 1.00 78.81 332 ASP A O 1
ATOM 2771 N N . PHE A 1 333 ? 15.625 -8.988 -11.436 1.00 73.06 333 PHE A N 1
ATOM 2772 C CA . PHE A 1 333 ? 16.541 -10.134 -11.504 1.00 73.06 333 PHE A CA 1
ATOM 2773 C C . PHE A 1 333 ? 17.643 -10.005 -12.541 1.00 73.06 333 PHE A C 1
ATOM 2775 O O . PHE A 1 333 ? 18.571 -10.813 -12.538 1.00 73.06 333 PHE A O 1
ATOM 2782 N N . SER A 1 334 ? 17.645 -8.954 -13.357 1.00 67.19 334 SER A N 1
ATOM 2783 C CA . SER A 1 334 ? 18.795 -8.665 -14.230 1.00 67.19 334 SER A CA 1
ATOM 2784 C C . SER A 1 334 ? 20.110 -8.426 -13.469 1.00 67.19 334 SER A C 1
ATOM 2786 O O . SER A 1 334 ? 21.192 -8.377 -14.053 1.00 67.19 334 SER A O 1
ATOM 2788 N N . ILE A 1 335 ? 20.020 -8.371 -12.139 1.00 59.00 335 ILE A N 1
ATOM 2789 C CA . ILE A 1 335 ? 21.103 -8.330 -11.160 1.00 59.00 335 ILE A CA 1
ATOM 2790 C C . ILE A 1 335 ? 21.627 -9.744 -10.792 1.00 59.00 335 ILE A C 1
ATOM 2792 O O . ILE A 1 335 ? 22.333 -9.885 -9.791 1.00 59.00 335 ILE A O 1
ATOM 2796 N N . GLU A 1 336 ? 21.289 -10.819 -11.519 1.00 52.88 336 GLU A N 1
ATOM 2797 C CA . GLU A 1 336 ? 21.714 -12.174 -11.130 1.00 52.88 336 GLU A CA 1
ATOM 2798 C C . GLU A 1 336 ? 23.249 -12.340 -11.028 1.00 52.88 336 GLU A C 1
ATOM 2800 O O . GLU A 1 336 ? 24.012 -12.245 -11.983 1.00 52.88 336 GLU A O 1
ATOM 2805 N N . GLN A 1 337 ? 23.646 -12.540 -9.769 1.00 50.75 337 GLN A N 1
ATOM 2806 C CA . GLN A 1 337 ? 24.837 -13.106 -9.124 1.00 50.75 337 GLN A CA 1
ATOM 2807 C C . GLN A 1 337 ? 26.274 -12.874 -9.608 1.00 50.75 337 GLN A C 1
ATOM 2809 O O . GLN A 1 337 ? 27.154 -13.105 -8.782 1.00 50.75 337 GLN A O 1
ATOM 2814 N N . GLU A 1 338 ? 26.597 -12.364 -10.794 1.00 48.69 338 GLU A N 1
ATOM 2815 C CA . GLU A 1 338 ? 28.010 -12.132 -11.141 1.00 48.69 338 GLU A CA 1
ATOM 2816 C C . GLU A 1 338 ? 28.225 -10.880 -11.999 1.00 48.69 338 GLU A C 1
ATOM 2818 O O . GLU A 1 338 ? 27.396 -10.501 -12.819 1.00 48.69 338 GLU A O 1
ATOM 2823 N N . ARG A 1 339 ? 29.390 -10.224 -11.845 1.00 50.19 339 ARG A N 1
ATOM 2824 C CA . ARG A 1 339 ? 29.818 -9.137 -12.754 1.00 50.19 339 ARG A CA 1
ATOM 2825 C C . ARG A 1 339 ? 29.836 -9.603 -14.223 1.00 50.19 339 ARG A C 1
ATOM 2827 O O . ARG A 1 339 ? 29.721 -8.770 -15.125 1.00 50.19 339 ARG A O 1
ATOM 2834 N N . ARG A 1 340 ? 29.962 -10.918 -14.452 1.00 49.97 340 ARG A N 1
ATOM 2835 C CA . ARG A 1 340 ? 29.999 -11.547 -15.773 1.00 49.97 340 ARG A CA 1
ATOM 2836 C C . ARG A 1 340 ? 28.639 -11.463 -16.471 1.00 49.97 340 ARG A C 1
ATOM 2838 O O . ARG A 1 340 ? 27.595 -11.729 -15.890 1.00 49.97 340 ARG A O 1
ATOM 2845 N N . ILE A 1 341 ? 28.682 -11.023 -17.721 1.00 53.47 341 ILE A N 1
ATOM 2846 C CA . ILE A 1 341 ? 27.517 -10.673 -18.542 1.00 53.47 341 ILE A CA 1
ATOM 2847 C C . ILE A 1 341 ? 26.704 -11.912 -18.957 1.00 53.47 341 ILE A C 1
ATOM 2849 O O . ILE A 1 341 ? 25.489 -11.824 -19.092 1.00 53.47 341 ILE A O 1
ATOM 2853 N N . ASP A 1 342 ? 27.354 -13.065 -19.103 1.00 54.34 342 ASP A N 1
ATOM 2854 C CA . ASP A 1 342 ? 26.795 -14.336 -19.587 1.00 54.34 342 ASP A CA 1
ATOM 2855 C C . ASP A 1 342 ? 25.912 -15.080 -18.569 1.00 54.34 342 ASP A C 1
ATOM 2857 O O . ASP A 1 342 ? 25.259 -16.057 -18.925 1.00 54.34 342 ASP A O 1
ATOM 2861 N N . ARG A 1 343 ? 25.872 -14.622 -17.311 1.00 54.16 343 ARG A N 1
ATOM 2862 C CA . ARG A 1 343 ? 25.090 -15.235 -16.219 1.00 54.16 343 ARG A CA 1
ATOM 2863 C C . ARG A 1 343 ? 23.952 -14.355 -15.696 1.00 54.16 343 ARG A C 1
ATOM 2865 O O . ARG A 1 343 ? 23.328 -14.704 -14.698 1.00 54.16 343 ARG A O 1
ATOM 2872 N N . ARG A 1 344 ? 23.692 -13.210 -16.334 1.00 64.88 344 ARG A N 1
ATOM 2873 C CA . ARG A 1 344 ? 22.606 -12.303 -15.937 1.00 64.88 344 ARG A CA 1
ATOM 2874 C C . ARG A 1 344 ? 21.273 -12.800 -16.480 1.00 64.88 344 ARG A C 1
ATOM 2876 O O . ARG A 1 344 ? 21.200 -13.277 -17.610 1.00 64.88 344 ARG A O 1
ATOM 2883 N N . HIS A 1 345 ? 20.203 -12.593 -15.721 1.00 73.25 345 HIS A N 1
ATOM 2884 C CA . HIS A 1 345 ? 18.862 -12.695 -16.276 1.00 73.25 345 HIS A CA 1
ATOM 2885 C C . HIS A 1 345 ? 18.629 -11.538 -17.256 1.00 73.25 345 HIS A C 1
ATOM 2887 O O . HIS A 1 345 ? 18.811 -10.372 -16.911 1.00 73.25 345 HIS A O 1
ATOM 2893 N N . ILE A 1 346 ? 18.222 -11.835 -18.485 1.00 75.81 346 ILE A N 1
ATOM 2894 C CA . ILE A 1 346 ? 17.969 -10.813 -19.501 1.00 75.81 346 ILE A CA 1
ATOM 2895 C C . ILE A 1 346 ? 16.497 -10.893 -19.898 1.00 75.81 346 ILE A C 1
ATOM 2897 O O . ILE A 1 346 ? 16.044 -11.905 -20.421 1.00 75.81 346 ILE A O 1
ATOM 2901 N N . TYR A 1 347 ? 15.755 -9.811 -19.653 1.00 81.31 347 TYR A N 1
ATOM 2902 C CA . TYR A 1 347 ? 14.334 -9.714 -20.005 1.00 81.31 347 TYR A CA 1
ATOM 2903 C C . TYR A 1 347 ? 14.098 -9.365 -21.478 1.00 81.31 347 TYR A C 1
ATOM 2905 O O . TYR A 1 347 ? 13.028 -9.646 -22.015 1.00 81.31 347 TYR A O 1
ATOM 2913 N N . PHE A 1 348 ? 15.077 -8.732 -22.127 1.00 86.44 348 PHE A N 1
ATOM 2914 C CA . PHE A 1 348 ? 14.916 -8.144 -23.453 1.00 86.44 348 PHE A CA 1
ATOM 2915 C C . PHE A 1 348 ? 15.960 -8.642 -24.434 1.00 86.44 348 PHE A C 1
ATOM 2917 O O . PHE A 1 348 ? 17.139 -8.764 -24.111 1.00 86.44 348 PHE A O 1
ATOM 2924 N N . GLN A 1 349 ? 15.533 -8.835 -25.672 1.00 86.81 349 GLN A N 1
ATOM 2925 C CA . GLN A 1 349 ? 16.447 -8.962 -26.788 1.00 86.81 349 GLN A CA 1
ATOM 2926 C C . GLN A 1 349 ? 16.918 -7.564 -27.203 1.00 86.81 349 GLN A C 1
ATOM 2928 O O . GLN A 1 349 ? 16.101 -6.663 -27.387 1.00 86.81 349 GLN A O 1
ATOM 2933 N N . PHE A 1 350 ? 18.224 -7.387 -27.405 1.00 84.69 350 PHE A N 1
ATOM 2934 C CA . PHE A 1 350 ? 18.804 -6.117 -27.851 1.00 84.69 350 PHE A CA 1
ATOM 2935 C C . PHE A 1 350 ? 19.343 -6.201 -29.285 1.00 84.69 350 PHE A C 1
ATOM 2937 O O . PHE A 1 350 ? 19.601 -7.288 -29.817 1.00 84.69 350 PHE A O 1
ATOM 2944 N N . THR A 1 351 ? 19.530 -5.044 -29.920 1.00 85.00 351 THR A N 1
ATOM 2945 C CA . THR A 1 351 ? 20.315 -4.913 -31.158 1.00 85.00 351 THR A CA 1
ATOM 2946 C C . THR A 1 351 ? 21.794 -5.240 -30.903 1.00 85.00 351 THR A C 1
ATOM 2948 O O . THR A 1 351 ? 22.239 -5.166 -29.753 1.00 85.00 351 THR A O 1
ATOM 2951 N N . PRO A 1 352 ? 22.594 -5.571 -31.940 1.00 83.88 352 PRO A N 1
ATOM 2952 C CA . PRO A 1 352 ? 24.038 -5.747 -31.783 1.00 83.88 352 PRO A CA 1
ATOM 2953 C C . PRO A 1 352 ? 24.675 -4.575 -31.022 1.00 83.88 352 PRO A C 1
ATOM 2955 O O . PRO A 1 352 ? 24.319 -3.418 -31.246 1.00 83.88 352 PRO A O 1
ATOM 2958 N N . GLY A 1 353 ? 25.570 -4.884 -30.080 1.00 77.88 353 GLY A N 1
ATOM 2959 C CA . GLY A 1 353 ? 26.156 -3.886 -29.176 1.00 77.88 353 GLY A CA 1
ATOM 2960 C C . GLY A 1 353 ? 25.254 -3.452 -28.011 1.00 77.88 353 GLY A C 1
ATOM 2961 O O . GLY A 1 353 ? 25.636 -2.552 -27.274 1.00 77.88 353 GLY A O 1
ATOM 2962 N N . TYR A 1 354 ? 24.093 -4.091 -27.818 1.00 79.62 354 TYR A N 1
ATOM 2963 C CA . TYR A 1 354 ? 23.137 -3.842 -26.727 1.00 79.62 354 TYR A CA 1
ATOM 2964 C C . TYR A 1 354 ? 22.495 -2.443 -26.724 1.00 79.62 354 TYR A C 1
ATOM 2966 O O . TYR A 1 354 ? 22.027 -1.987 -25.686 1.00 79.62 354 TYR A O 1
ATOM 2974 N N . ILE A 1 355 ? 22.469 -1.766 -27.874 1.00 81.44 355 ILE A N 1
ATOM 2975 C CA . ILE A 1 355 ? 22.135 -0.336 -27.972 1.00 81.44 355 ILE A CA 1
ATOM 2976 C C . ILE A 1 355 ? 20.644 -0.065 -27.721 1.00 81.44 355 ILE A C 1
ATOM 2978 O O . ILE A 1 355 ? 20.316 0.765 -26.880 1.00 81.44 355 ILE A O 1
ATOM 2982 N N . ASN A 1 356 ? 19.752 -0.774 -28.422 1.00 86.00 356 ASN A N 1
ATOM 2983 C CA . ASN A 1 356 ? 18.301 -0.595 -28.319 1.00 86.00 356 ASN A CA 1
ATOM 2984 C C . ASN A 1 356 ? 17.607 -1.926 -28.018 1.00 86.00 356 ASN A C 1
ATOM 2986 O O . ASN A 1 356 ? 18.071 -2.989 -28.451 1.00 86.00 356 ASN A O 1
ATOM 2990 N N . ILE A 1 357 ? 16.463 -1.867 -27.336 1.00 87.50 357 ILE A N 1
ATOM 2991 C CA . ILE A 1 357 ? 15.604 -3.037 -27.120 1.00 87.50 357 ILE A CA 1
ATOM 2992 C C . ILE A 1 357 ? 14.857 -3.369 -28.421 1.00 87.50 357 ILE A C 1
ATOM 2994 O O . ILE A 1 357 ? 14.182 -2.521 -29.005 1.00 87.50 357 ILE A O 1
ATOM 2998 N N . LYS A 1 358 ? 14.962 -4.623 -28.877 1.00 88.12 358 LYS A N 1
ATOM 2999 C CA . LYS A 1 358 ? 14.200 -5.151 -30.021 1.00 88.12 358 LYS A CA 1
ATOM 3000 C C . LYS A 1 358 ? 12.825 -5.676 -29.614 1.00 88.12 358 LYS A C 1
ATOM 3002 O O . LYS A 1 358 ? 11.907 -5.605 -30.426 1.00 88.12 358 LYS A O 1
ATOM 3007 N N . GLY A 1 359 ? 12.716 -6.221 -28.404 1.00 89.12 359 GLY A N 1
ATOM 3008 C CA . GLY A 1 359 ? 11.517 -6.874 -27.887 1.00 89.12 359 GLY A CA 1
ATOM 3009 C C . GLY A 1 359 ? 11.795 -7.668 -26.613 1.00 89.12 359 GLY A C 1
ATOM 3010 O O . GLY A 1 359 ? 12.938 -7.749 -26.152 1.00 89.12 359 GLY A O 1
ATOM 3011 N N . VAL A 1 360 ? 10.754 -8.269 -26.047 1.00 89.06 360 VAL A N 1
ATOM 3012 C CA . VAL A 1 360 ? 10.871 -9.156 -24.881 1.00 89.06 360 VAL A CA 1
ATOM 3013 C C . VAL A 1 360 ? 11.477 -10.491 -25.302 1.00 89.06 360 VAL A C 1
ATOM 3015 O O . VAL A 1 360 ? 11.048 -11.093 -26.284 1.00 89.06 360 VAL A O 1
ATOM 3018 N N . LEU A 1 361 ? 12.486 -10.955 -24.564 1.00 86.06 361 LEU A N 1
ATOM 3019 C CA . LEU A 1 361 ? 13.182 -12.204 -24.862 1.00 86.06 361 LEU A CA 1
ATOM 3020 C C . LEU A 1 361 ? 12.253 -13.406 -24.639 1.00 86.06 361 LEU A C 1
ATOM 3022 O O . LEU A 1 361 ? 11.575 -13.504 -23.612 1.00 86.06 361 LEU A O 1
ATOM 3026 N N . LYS A 1 362 ? 12.269 -14.349 -25.582 1.00 80.56 362 LYS A N 1
ATOM 3027 C CA . LYS A 1 362 ? 11.526 -15.602 -25.504 1.00 80.56 362 LYS A CA 1
ATOM 3028 C C . LYS A 1 362 ? 11.966 -16.411 -24.293 1.00 80.56 362 LYS A C 1
ATOM 3030 O O . LYS A 1 362 ? 13.119 -16.826 -24.179 1.00 80.56 362 LYS A O 1
ATOM 3035 N N . SER A 1 363 ? 11.033 -16.632 -23.379 1.00 64.81 363 SER A N 1
ATOM 3036 C CA . SER A 1 363 ? 11.272 -17.362 -22.143 1.00 64.81 363 SER A CA 1
ATOM 3037 C C . SER A 1 363 ? 11.351 -18.860 -22.448 1.00 64.81 363 SER A C 1
ATOM 3039 O O . SER A 1 363 ? 10.417 -19.433 -23.010 1.00 64.81 363 SER A O 1
ATOM 3041 N N . ALA A 1 364 ? 12.442 -19.534 -22.066 1.00 46.78 364 ALA A N 1
ATOM 3042 C CA . ALA A 1 364 ? 12.450 -20.997 -22.033 1.00 46.78 364 ALA A CA 1
ATOM 3043 C C . ALA A 1 364 ? 11.427 -21.456 -20.967 1.00 46.78 364 ALA A C 1
ATOM 3045 O O . ALA A 1 364 ? 11.525 -20.987 -19.832 1.00 46.78 364 ALA A O 1
ATOM 3046 N N . PRO A 1 365 ? 10.447 -22.329 -21.276 1.00 40.56 365 PRO A N 1
ATOM 3047 C CA . PRO A 1 365 ? 9.255 -22.507 -20.437 1.00 40.56 365 PRO A CA 1
ATOM 3048 C C . PRO A 1 365 ? 9.471 -23.063 -19.017 1.00 40.56 365 PRO A C 1
ATOM 3050 O O . PRO A 1 365 ? 8.501 -23.144 -18.274 1.00 40.56 365 PRO A O 1
ATOM 3053 N N . THR A 1 366 ? 10.680 -23.488 -18.626 1.00 42.12 366 THR A N 1
ATOM 3054 C CA . THR A 1 366 ? 10.841 -24.370 -17.451 1.00 42.12 366 THR A CA 1
ATOM 3055 C C . THR A 1 366 ? 12.079 -24.168 -16.570 1.00 42.12 366 THR A C 1
ATOM 3057 O O . THR A 1 366 ? 12.116 -24.738 -15.489 1.00 42.12 366 THR A O 1
ATOM 3060 N N . THR A 1 367 ? 13.100 -23.388 -16.941 1.00 41.19 367 THR A N 1
ATOM 3061 C CA . THR A 1 367 ? 14.385 -23.420 -16.194 1.00 41.19 367 THR A CA 1
ATOM 3062 C C . THR A 1 367 ? 14.713 -22.185 -15.361 1.00 41.19 367 THR A C 1
ATOM 3064 O O . THR A 1 367 ? 15.472 -22.302 -14.396 1.00 41.19 367 THR A O 1
ATOM 3067 N N . SER A 1 368 ? 14.161 -21.013 -15.678 1.00 47.66 368 SER A N 1
ATOM 3068 C CA . SER A 1 368 ? 14.512 -19.771 -14.977 1.00 47.66 368 SER A CA 1
ATOM 3069 C C . SER A 1 368 ? 13.647 -19.523 -13.740 1.00 47.66 368 SER A C 1
ATOM 3071 O O . SER A 1 368 ? 14.187 -19.193 -12.691 1.00 47.66 368 SER A O 1
ATOM 3073 N N . LEU A 1 369 ? 12.326 -19.721 -13.805 1.00 47.50 369 LEU A N 1
ATOM 3074 C CA . LEU A 1 369 ? 11.421 -19.310 -12.723 1.00 47.50 369 LEU A CA 1
ATOM 3075 C C . LEU A 1 369 ? 11.503 -20.210 -11.475 1.00 47.50 369 LEU A C 1
ATOM 3077 O O . LEU A 1 369 ? 11.587 -19.690 -10.361 1.00 47.50 369 LEU A O 1
ATOM 3081 N N . ASP A 1 370 ? 11.557 -21.533 -11.664 1.00 42.34 370 ASP A N 1
ATOM 3082 C CA . ASP A 1 370 ? 11.663 -22.504 -10.563 1.00 42.34 370 ASP A CA 1
ATOM 3083 C C . ASP A 1 370 ? 12.982 -22.330 -9.797 1.00 42.34 370 ASP A C 1
ATOM 3085 O O . ASP A 1 370 ? 13.005 -22.335 -8.567 1.00 42.34 370 ASP A O 1
ATOM 3089 N N . ASN A 1 371 ? 14.077 -22.044 -10.510 1.00 43.69 371 ASN A N 1
ATOM 3090 C CA . ASN A 1 371 ? 15.368 -21.741 -9.897 1.00 43.69 371 ASN A CA 1
ATOM 3091 C C . ASN A 1 371 ? 15.437 -20.323 -9.308 1.00 43.69 371 ASN A C 1
ATOM 3093 O O . ASN A 1 371 ? 16.104 -20.127 -8.302 1.00 43.69 371 ASN A O 1
ATOM 3097 N N . LEU A 1 372 ? 14.746 -19.323 -9.854 1.00 48.56 372 LEU A N 1
ATOM 3098 C CA . LEU A 1 372 ? 14.764 -17.954 -9.316 1.00 48.56 372 LEU A CA 1
ATOM 3099 C C . LEU A 1 372 ? 14.015 -17.835 -7.984 1.00 48.56 372 LEU A C 1
ATOM 3101 O O . LEU A 1 372 ? 14.477 -17.148 -7.068 1.00 48.56 372 LEU A O 1
ATOM 3105 N N . ILE A 1 373 ? 12.877 -18.523 -7.861 1.00 47.66 373 ILE A N 1
ATOM 3106 C CA . ILE A 1 373 ? 12.072 -18.537 -6.635 1.00 47.66 373 ILE A CA 1
ATOM 3107 C C . ILE A 1 373 ? 12.746 -19.405 -5.561 1.00 47.66 373 ILE A C 1
ATOM 3109 O O . ILE A 1 373 ? 12.824 -18.968 -4.410 1.00 47.66 373 ILE A O 1
ATOM 3113 N N . LEU A 1 374 ? 13.293 -20.574 -5.931 1.00 43.12 374 LEU A N 1
ATOM 3114 C CA . LEU A 1 374 ? 13.933 -21.507 -4.991 1.00 43.12 374 LEU A CA 1
ATOM 3115 C C . LEU A 1 374 ? 15.416 -21.186 -4.686 1.00 43.12 374 LEU A C 1
ATOM 3117 O O . LEU A 1 374 ? 15.853 -21.444 -3.567 1.00 43.12 374 LEU A O 1
ATOM 3121 N N . ASN A 1 375 ? 16.184 -20.577 -5.607 1.00 45.62 375 ASN A N 1
ATOM 3122 C CA . ASN A 1 375 ? 17.627 -20.299 -5.436 1.00 45.62 375 ASN A CA 1
ATOM 3123 C C . ASN A 1 375 ? 18.030 -18.806 -5.347 1.00 45.62 375 ASN A C 1
ATOM 3125 O O . ASN A 1 375 ? 19.131 -18.523 -4.863 1.00 45.62 375 ASN A O 1
ATOM 3129 N N . GLY A 1 376 ? 17.229 -17.826 -5.793 1.00 50.62 376 GLY A N 1
ATOM 3130 C CA . GLY A 1 376 ? 17.803 -16.530 -6.227 1.00 50.62 376 GLY A CA 1
ATOM 3131 C C . GLY A 1 376 ? 17.092 -15.233 -5.833 1.00 50.62 376 GLY A C 1
ATOM 3132 O O . GLY A 1 376 ? 17.498 -14.157 -6.266 1.00 50.62 376 GLY A O 1
ATOM 3133 N N . SER A 1 377 ? 16.046 -15.281 -5.026 1.00 52.91 377 SER A N 1
ATOM 3134 C CA . SER A 1 377 ? 15.045 -14.218 -5.017 1.00 52.91 377 SER A CA 1
ATOM 3135 C C . SER A 1 377 ? 15.490 -12.908 -4.322 1.00 52.91 377 SER A C 1
ATOM 3137 O O . SER A 1 377 ? 15.835 -12.857 -3.143 1.00 52.91 377 SER A O 1
ATOM 3139 N N . ALA A 1 378 ? 15.509 -11.828 -5.111 1.00 53.53 378 ALA A N 1
ATOM 3140 C CA . ALA A 1 378 ? 15.767 -10.422 -4.771 1.00 53.53 378 ALA A CA 1
ATOM 3141 C C . ALA A 1 378 ? 17.058 -10.182 -3.972 1.00 53.53 378 ALA A C 1
ATOM 3143 O O . ALA A 1 378 ? 17.053 -9.838 -2.786 1.00 53.53 378 ALA A O 1
ATOM 3144 N N . LEU A 1 379 ? 18.192 -10.333 -4.664 1.00 63.91 379 LEU A N 1
ATOM 3145 C CA . LEU A 1 379 ? 19.529 -10.091 -4.120 1.00 63.91 379 LEU A CA 1
ATOM 3146 C C . LEU A 1 379 ? 19.645 -8.744 -3.409 1.00 63.91 379 LEU A C 1
ATOM 3148 O O . LEU A 1 379 ? 20.264 -8.704 -2.350 1.00 63.91 379 LEU A O 1
ATOM 3152 N N . PHE A 1 380 ? 19.024 -7.683 -3.936 1.00 76.75 380 PHE A N 1
ATOM 3153 C CA . PHE A 1 380 ? 18.966 -6.394 -3.253 1.00 76.75 380 PHE A CA 1
ATOM 3154 C C . PHE A 1 380 ? 18.350 -6.550 -1.861 1.00 76.75 380 PHE A C 1
ATOM 3156 O O . PHE A 1 380 ? 19.059 -6.399 -0.869 1.00 76.75 380 PHE A O 1
ATOM 3163 N N . TYR A 1 381 ? 17.073 -6.942 -1.768 1.00 73.50 381 TYR A N 1
ATOM 3164 C CA . TYR A 1 381 ? 16.370 -7.018 -0.486 1.00 73.50 381 TYR A CA 1
ATOM 3165 C C . TYR A 1 381 ? 17.082 -7.945 0.513 1.00 73.50 381 TYR A C 1
ATOM 3167 O O . TYR A 1 381 ? 17.362 -7.559 1.651 1.00 73.50 381 TYR A O 1
ATOM 3175 N N . ARG A 1 382 ? 17.505 -9.135 0.068 1.00 71.12 382 ARG A N 1
ATOM 3176 C CA . ARG A 1 382 ? 18.228 -10.094 0.918 1.00 71.12 382 ARG A CA 1
ATOM 3177 C C . ARG A 1 382 ? 19.573 -9.555 1.423 1.00 71.12 382 ARG A C 1
ATOM 3179 O O . ARG A 1 382 ? 19.918 -9.809 2.579 1.00 71.12 382 ARG A O 1
ATOM 3186 N N . ARG A 1 383 ? 20.333 -8.839 0.584 1.00 76.44 383 ARG A N 1
ATOM 3187 C CA . ARG A 1 383 ? 21.583 -8.171 0.994 1.00 76.44 383 ARG A CA 1
ATOM 3188 C C . ARG A 1 383 ? 21.280 -7.043 1.966 1.00 76.44 383 ARG A C 1
ATOM 3190 O O . ARG A 1 383 ? 21.919 -6.969 3.006 1.00 76.44 383 ARG A O 1
ATOM 3197 N N . THR A 1 384 ? 20.274 -6.220 1.666 1.00 80.81 384 THR A N 1
ATOM 3198 C CA . THR A 1 384 ? 19.939 -5.067 2.503 1.00 80.81 384 THR A CA 1
ATOM 3199 C C . THR A 1 384 ? 19.511 -5.458 3.911 1.00 80.81 384 THR A C 1
ATOM 3201 O O . THR A 1 384 ? 19.842 -4.736 4.840 1.00 80.81 384 THR A O 1
ATOM 3204 N N . LEU A 1 385 ? 18.869 -6.613 4.101 1.00 77.69 385 LEU A N 1
ATOM 3205 C CA . LEU A 1 385 ? 18.527 -7.136 5.428 1.00 77.69 385 LEU A CA 1
ATOM 3206 C C . LEU A 1 385 ? 19.687 -7.841 6.157 1.00 77.69 385 LEU A C 1
ATOM 3208 O O . LEU A 1 385 ? 19.497 -8.328 7.268 1.00 77.69 385 LEU A O 1
ATOM 3212 N N . GLY A 1 386 ? 20.872 -7.962 5.550 1.00 70.81 386 GLY A N 1
ATOM 3213 C CA . GLY A 1 386 ? 22.019 -8.630 6.175 1.00 70.81 386 GLY A CA 1
ATOM 3214 C C . GLY A 1 386 ? 21.877 -10.153 6.298 1.00 70.81 386 GLY A C 1
ATOM 3215 O O . GLY A 1 386 ? 22.558 -10.773 7.109 1.00 70.81 386 GLY A O 1
ATOM 3216 N N . LYS A 1 387 ? 21.032 -10.805 5.480 1.00 67.75 387 LYS A N 1
ATOM 3217 C CA . LYS A 1 387 ? 20.866 -12.279 5.478 1.00 67.75 387 LYS A CA 1
ATOM 3218 C C . LYS A 1 387 ? 22.063 -13.031 4.841 1.00 67.75 387 LYS A C 1
ATOM 3220 O O . LYS A 1 387 ? 21.951 -14.221 4.540 1.00 67.75 387 LYS A O 1
ATOM 3225 N N . ARG A 1 388 ? 23.190 -12.360 4.556 1.00 65.88 388 ARG A N 1
ATOM 3226 C CA . ARG A 1 388 ? 24.415 -12.925 3.951 1.00 65.88 388 ARG A CA 1
ATOM 3227 C C . ARG A 1 388 ? 25.627 -12.651 4.842 1.00 65.88 388 ARG A C 1
ATOM 3229 O O . ARG A 1 388 ? 25.755 -11.570 5.404 1.00 65.88 388 ARG A O 1
ATOM 3236 N N . LYS A 1 389 ? 26.545 -13.619 4.923 1.00 65.75 389 LYS A N 1
ATOM 3237 C CA . LYS A 1 389 ? 27.805 -13.480 5.668 1.00 65.75 389 LYS A CA 1
ATOM 3238 C C . LYS A 1 389 ? 28.633 -12.316 5.097 1.00 65.75 389 LYS A C 1
ATOM 3240 O O . LYS A 1 389 ? 28.760 -12.213 3.881 1.00 65.75 389 LYS A O 1
ATOM 3245 N N . ASN A 1 390 ? 29.204 -11.484 5.972 1.00 72.00 390 ASN A N 1
ATOM 3246 C CA . ASN A 1 390 ? 30.075 -10.339 5.647 1.00 72.00 390 ASN A CA 1
ATOM 3247 C C . ASN A 1 390 ? 29.421 -9.182 4.862 1.00 72.00 390 ASN A C 1
ATOM 3249 O O . ASN A 1 390 ? 30.135 -8.348 4.315 1.00 72.00 390 ASN A O 1
ATOM 3253 N N . ILE A 1 391 ? 28.088 -9.102 4.811 1.00 75.62 391 ILE A N 1
ATOM 3254 C CA . ILE A 1 391 ? 27.366 -7.977 4.199 1.00 75.62 391 ILE A CA 1
ATOM 3255 C C . ILE A 1 391 ? 26.536 -7.303 5.291 1.00 75.62 391 ILE A C 1
ATOM 3257 O O . ILE A 1 391 ? 25.643 -7.926 5.866 1.00 75.62 391 ILE A O 1
ATOM 3261 N N . ALA A 1 392 ? 26.855 -6.047 5.604 1.00 83.12 392 ALA A N 1
ATOM 3262 C CA . ALA A 1 392 ? 26.160 -5.302 6.647 1.00 83.12 392 ALA A CA 1
ATOM 3263 C C . ALA A 1 392 ? 24.707 -4.993 6.235 1.00 83.12 392 ALA A C 1
ATOM 3265 O O . ALA A 1 392 ? 24.447 -4.655 5.084 1.00 83.12 392 ALA A O 1
ATOM 3266 N N . PRO A 1 393 ? 23.729 -5.067 7.148 1.00 87.06 393 PRO A N 1
ATOM 3267 C CA . PRO A 1 393 ? 22.377 -4.643 6.825 1.00 87.06 393 PRO A CA 1
ATOM 3268 C C . PRO A 1 393 ? 22.335 -3.125 6.597 1.00 87.06 393 PRO A C 1
ATOM 3270 O O . PRO A 1 393 ? 22.913 -2.355 7.364 1.00 87.06 393 PRO A O 1
ATOM 3273 N N . ILE A 1 394 ? 21.604 -2.700 5.571 1.00 88.81 394 ILE A N 1
ATOM 3274 C CA . ILE A 1 394 ? 21.227 -1.296 5.329 1.00 88.81 394 ILE A CA 1
ATOM 3275 C C . ILE A 1 394 ? 19.722 -1.079 5.529 1.00 88.81 394 ILE A C 1
ATOM 3277 O O . ILE A 1 394 ? 19.256 0.056 5.609 1.00 88.81 394 ILE A O 1
ATOM 3281 N N . LEU A 1 395 ? 18.975 -2.178 5.655 1.00 87.88 395 LEU A N 1
ATOM 3282 C CA . LEU A 1 395 ? 17.587 -2.237 6.070 1.00 87.88 395 LEU A CA 1
ATOM 3283 C C . LEU A 1 395 ? 17.437 -3.186 7.268 1.00 87.88 395 LEU A C 1
ATOM 3285 O O . LEU A 1 395 ? 18.144 -4.188 7.370 1.00 87.88 395 LEU A O 1
ATOM 3289 N N . LYS A 1 396 ? 16.488 -2.897 8.158 1.00 86.31 396 LYS A N 1
ATOM 3290 C CA . LYS A 1 396 ? 16.100 -3.777 9.275 1.00 86.31 396 LYS A CA 1
ATOM 3291 C C . LYS A 1 396 ? 14.591 -3.824 9.427 1.00 86.31 396 LYS A C 1
ATOM 3293 O O . LYS A 1 396 ? 13.917 -2.839 9.152 1.00 86.31 396 LYS A O 1
ATOM 3298 N N . LEU A 1 397 ? 14.072 -4.957 9.883 1.00 80.25 397 LEU A N 1
ATOM 3299 C CA . LEU A 1 397 ? 12.662 -5.111 10.215 1.00 80.25 397 LEU A CA 1
ATOM 3300 C C . LEU A 1 397 ? 12.522 -5.227 11.732 1.00 80.25 397 LEU A C 1
ATOM 3302 O O . LEU A 1 397 ? 12.915 -6.238 12.307 1.00 80.25 397 LEU A O 1
ATOM 3306 N N . GLU A 1 398 ? 11.969 -4.204 12.378 1.00 83.75 398 GLU A N 1
ATOM 3307 C CA . GLU A 1 398 ? 11.853 -4.155 13.840 1.00 83.75 398 GLU A CA 1
ATOM 3308 C C . GLU A 1 398 ? 10.478 -3.644 14.276 1.00 83.75 398 GLU A C 1
ATOM 3310 O O . GLU A 1 398 ? 9.805 -2.906 13.555 1.00 83.75 398 GLU A O 1
ATOM 3315 N N . ASN A 1 399 ? 10.038 -4.063 15.464 1.00 84.38 399 ASN A N 1
ATOM 3316 C CA . ASN A 1 399 ? 8.794 -3.581 16.054 1.00 84.38 399 ASN A CA 1
ATOM 3317 C C . ASN A 1 399 ? 9.032 -2.222 16.720 1.00 84.38 399 ASN A C 1
ATOM 3319 O O . ASN A 1 399 ? 9.675 -2.156 17.765 1.00 84.38 399 ASN A O 1
ATOM 3323 N N . ASN A 1 400 ? 8.492 -1.158 16.134 1.00 87.75 400 ASN A N 1
ATOM 3324 C CA . ASN A 1 400 ? 8.689 0.216 16.589 1.00 87.75 400 ASN A CA 1
ATOM 3325 C C . ASN A 1 400 ? 7.363 0.970 16.692 1.00 87.75 400 ASN A C 1
ATOM 3327 O O . ASN A 1 400 ? 6.343 0.548 16.139 1.00 87.75 400 ASN A O 1
ATOM 3331 N N . LYS A 1 401 ? 7.384 2.099 17.411 1.00 90.25 401 LYS A N 1
ATOM 3332 C CA . LYS A 1 401 ? 6.232 3.000 17.519 1.00 90.25 401 LYS A CA 1
ATOM 3333 C C . LYS A 1 401 ? 5.840 3.485 16.121 1.00 90.25 401 LYS A C 1
ATOM 3335 O O . LYS A 1 401 ? 6.705 3.863 15.330 1.00 90.25 401 LYS A O 1
ATOM 3340 N N . VAL A 1 402 ? 4.548 3.453 15.808 1.00 87.56 402 VAL A N 1
ATOM 3341 C CA . VAL A 1 402 ? 4.033 3.961 14.531 1.00 87.56 402 VAL A CA 1
ATOM 3342 C C . VAL A 1 402 ? 4.274 5.463 14.447 1.00 87.56 402 VAL A C 1
ATOM 3344 O O . VAL A 1 402 ? 3.845 6.211 15.326 1.00 87.56 402 VAL A O 1
ATOM 3347 N N . ASN A 1 403 ? 4.929 5.881 13.365 1.00 84.12 403 ASN A N 1
ATOM 3348 C CA . ASN A 1 403 ? 5.131 7.282 13.024 1.00 84.12 403 ASN A CA 1
ATOM 3349 C C . ASN A 1 403 ? 4.279 7.652 11.806 1.00 84.12 403 ASN A C 1
ATOM 3351 O O . ASN A 1 403 ? 4.106 6.855 10.882 1.00 84.12 403 ASN A O 1
ATOM 3355 N N . TYR A 1 404 ? 3.766 8.879 11.809 1.00 87.69 404 TYR A N 1
ATOM 3356 C CA . TYR A 1 404 ? 2.956 9.439 10.731 1.00 87.69 404 TYR A CA 1
ATOM 3357 C C . TYR A 1 404 ? 3.754 10.493 9.960 1.00 87.69 404 TYR A C 1
ATOM 3359 O O . TYR A 1 404 ? 4.664 11.108 10.516 1.00 87.69 404 TYR A O 1
ATOM 3367 N N . VAL A 1 405 ? 3.391 10.731 8.695 1.00 85.62 405 VAL A N 1
ATOM 3368 C CA . VAL A 1 405 ? 3.984 11.821 7.893 1.00 85.62 405 VAL A CA 1
ATOM 3369 C C . VAL A 1 405 ? 3.634 13.176 8.518 1.00 85.62 405 VAL A C 1
ATOM 3371 O O . VAL A 1 405 ? 4.443 14.106 8.539 1.00 85.62 405 VAL A O 1
ATOM 3374 N N . ASN A 1 406 ? 2.440 13.275 9.104 1.00 89.25 406 ASN A N 1
ATOM 3375 C CA . ASN A 1 406 ? 2.074 14.381 9.972 1.00 89.25 406 ASN A CA 1
ATOM 3376 C C . ASN A 1 406 ? 2.811 14.275 11.309 1.00 89.25 406 ASN A C 1
ATOM 3378 O O . ASN A 1 406 ? 2.396 13.568 12.233 1.00 89.25 406 ASN A O 1
ATOM 3382 N N . LYS A 1 407 ? 3.943 14.975 11.375 1.00 87.38 407 LYS A N 1
ATOM 3383 C CA . LYS A 1 407 ? 4.813 15.004 12.545 1.00 87.38 407 LYS A CA 1
ATOM 3384 C C . LYS A 1 407 ? 4.049 15.470 13.790 1.00 87.38 407 LYS A C 1
ATOM 3386 O O . LYS A 1 407 ? 3.318 16.455 13.749 1.00 87.38 407 LYS A O 1
ATOM 3391 N N . ASP A 1 408 ? 4.253 14.758 14.897 1.00 89.44 408 ASP A N 1
ATOM 3392 C CA . ASP A 1 408 ? 3.659 15.038 16.213 1.00 89.44 408 ASP A CA 1
ATOM 3393 C C . ASP A 1 408 ? 2.118 14.960 16.267 1.00 89.44 408 ASP A C 1
ATOM 3395 O O . ASP A 1 408 ? 1.504 15.484 17.201 1.00 89.44 408 ASP A O 1
ATOM 3399 N N . LEU A 1 409 ? 1.480 14.293 15.295 1.00 93.31 409 LEU A N 1
ATOM 3400 C CA . LEU A 1 409 ? 0.037 14.044 15.304 1.00 93.31 409 LEU A CA 1
ATOM 3401 C C . LEU A 1 409 ? -0.375 13.248 16.552 1.00 93.31 409 LEU A C 1
ATOM 3403 O O . LEU A 1 409 ? 0.113 12.141 16.796 1.00 93.31 409 LEU A O 1
ATOM 3407 N N . LYS A 1 410 ? -1.328 13.793 17.311 1.00 95.56 410 LYS A N 1
ATOM 3408 C CA . LYS A 1 410 ? -1.923 13.138 18.483 1.00 95.56 410 LYS A CA 1
ATOM 3409 C C . LYS A 1 410 ? -3.217 12.442 18.089 1.00 95.56 410 LYS A C 1
ATOM 3411 O O . LYS A 1 410 ? -4.068 13.045 17.445 1.00 95.56 410 LYS A O 1
ATOM 3416 N N . ILE A 1 411 ? -3.400 11.200 18.526 1.00 96.81 411 ILE A N 1
ATOM 3417 C CA . ILE A 1 411 ? -4.666 10.476 18.362 1.00 96.81 411 ILE A CA 1
ATOM 3418 C C . ILE A 1 411 ? -5.425 10.501 19.689 1.00 96.81 411 ILE A C 1
ATOM 3420 O O . ILE A 1 411 ? -4.861 10.152 20.727 1.00 96.81 411 ILE A O 1
ATOM 3424 N N . LYS A 1 412 ? -6.698 10.896 19.669 1.00 96.94 412 LYS A N 1
ATOM 3425 C CA . LYS A 1 412 ? -7.596 10.881 20.834 1.00 96.94 412 LYS A CA 1
ATOM 3426 C C . LYS A 1 412 ? -8.839 10.060 20.509 1.00 96.94 412 LYS A C 1
ATOM 3428 O O . LYS A 1 412 ? -9.495 10.322 19.506 1.00 96.94 412 LYS A O 1
ATOM 3433 N N . LEU A 1 413 ? -9.186 9.100 21.363 1.00 96.38 413 LEU A N 1
ATOM 3434 C CA . LEU A 1 413 ? -10.444 8.362 21.252 1.00 96.38 413 LEU A CA 1
ATOM 3435 C C . LEU A 1 413 ? -11.546 9.159 21.958 1.00 96.38 413 LEU A C 1
ATOM 3437 O O . LEU A 1 413 ? -11.490 9.388 23.166 1.00 96.38 413 LEU A O 1
ATOM 3441 N N . THR A 1 414 ? -12.550 9.604 21.211 1.00 95.00 414 THR A N 1
ATOM 3442 C CA . THR A 1 414 ? -13.690 10.347 21.757 1.00 95.00 414 THR A CA 1
ATOM 3443 C C . THR A 1 414 ? -14.846 9.391 22.000 1.00 95.00 414 THR A C 1
ATOM 3445 O O . THR A 1 414 ? -15.414 8.853 21.047 1.00 95.00 414 THR A O 1
ATOM 3448 N N . ASN A 1 415 ? -15.194 9.179 23.270 1.00 94.25 415 ASN A N 1
ATOM 3449 C CA . ASN A 1 415 ? -16.329 8.344 23.644 1.00 94.25 415 ASN A CA 1
ATOM 3450 C C . ASN A 1 415 ? -17.641 8.959 23.127 1.00 94.25 415 ASN A C 1
ATOM 3452 O O . ASN A 1 415 ? -17.997 10.069 23.518 1.00 94.25 415 ASN A O 1
ATOM 3456 N N . ILE A 1 416 ? -18.356 8.233 22.270 1.00 92.88 416 ILE A N 1
ATOM 3457 C CA . ILE A 1 416 ? -19.666 8.631 21.733 1.00 92.88 416 ILE A CA 1
ATOM 3458 C C . ILE A 1 416 ? -20.826 7.804 22.305 1.00 92.88 416 ILE A C 1
ATOM 3460 O O . ILE A 1 416 ? -21.984 8.089 21.999 1.00 92.88 416 ILE A O 1
ATOM 3464 N N . GLY A 1 417 ? -20.531 6.778 23.107 1.00 92.25 417 GLY A N 1
ATOM 3465 C CA . GLY A 1 417 ? -21.531 5.899 23.700 1.00 92.25 417 GLY A CA 1
ATOM 3466 C C . GLY A 1 417 ? -20.943 4.614 24.271 1.00 92.25 417 GLY A C 1
ATOM 3467 O O . GLY A 1 417 ? -19.784 4.266 24.033 1.00 92.25 417 GLY A O 1
ATOM 3468 N N . VAL A 1 418 ? -21.776 3.889 25.015 1.00 91.31 418 VAL A N 1
ATOM 3469 C CA . VAL A 1 418 ? -21.407 2.628 25.663 1.00 91.31 418 VAL A CA 1
ATOM 3470 C C . VAL A 1 418 ? -22.235 1.491 25.073 1.00 91.31 418 VAL A C 1
ATOM 3472 O O . VAL A 1 418 ? -23.438 1.633 24.881 1.00 91.31 418 VAL A O 1
ATOM 3475 N N . SER A 1 419 ? -21.590 0.368 24.767 1.00 85.25 419 SER A N 1
ATOM 3476 C CA . SER A 1 419 ? -22.245 -0.866 24.327 1.00 85.25 419 SER A CA 1
ATOM 3477 C C . SER A 1 419 ? -22.326 -1.872 25.472 1.00 85.25 419 SER A C 1
ATOM 3479 O O . SER A 1 419 ? -21.353 -2.041 26.211 1.00 85.25 419 SER A O 1
ATOM 3481 N N . ASP A 1 420 ? -23.432 -2.619 25.546 1.00 78.25 420 ASP A N 1
ATOM 3482 C CA . ASP A 1 420 ? -23.704 -3.677 26.540 1.00 78.25 420 ASP A CA 1
ATOM 3483 C C . ASP A 1 420 ? -22.869 -4.958 26.349 1.00 78.25 420 ASP A C 1
ATOM 3485 O O . ASP A 1 420 ? -23.292 -6.074 26.651 1.00 78.25 420 ASP A O 1
ATOM 3489 N N . ILE A 1 421 ? -21.660 -4.822 25.812 1.00 74.75 421 ILE A N 1
ATOM 3490 C CA . ILE A 1 421 ? -20.694 -5.909 25.698 1.00 74.75 421 ILE A CA 1
ATOM 3491 C C . ILE A 1 421 ? -19.891 -5.971 27.000 1.00 74.75 421 ILE A C 1
ATOM 3493 O O . ILE A 1 421 ? -19.207 -5.019 27.379 1.00 74.75 421 ILE A O 1
ATOM 3497 N N . TYR A 1 422 ? -19.919 -7.127 27.653 1.00 70.88 422 TYR A N 1
ATOM 3498 C CA . TYR A 1 422 ? -19.169 -7.396 28.880 1.00 70.88 422 TYR A CA 1
ATOM 3499 C C . TYR A 1 422 ? -17.945 -8.282 28.612 1.00 70.88 422 TYR A C 1
ATOM 3501 O O . TYR A 1 422 ? -17.799 -8.877 27.543 1.00 70.88 422 TYR A O 1
ATOM 3509 N N . GLY A 1 423 ? -17.049 -8.368 29.595 1.00 76.00 423 GLY A N 1
ATOM 3510 C CA . GLY A 1 423 ? -15.821 -9.160 29.520 1.00 76.00 423 GLY A CA 1
ATOM 3511 C C . GLY A 1 423 ? -14.587 -8.274 29.386 1.00 76.00 423 GLY A C 1
ATOM 3512 O O . GLY A 1 423 ? -14.376 -7.383 30.207 1.00 76.00 423 GLY A O 1
ATOM 3513 N N . LYS A 1 424 ? -13.756 -8.524 28.370 1.00 81.12 424 LYS A N 1
ATOM 3514 C CA . LYS A 1 424 ? -12.519 -7.758 28.131 1.00 81.12 424 LYS A CA 1
ATOM 3515 C C . LYS A 1 424 ? -12.822 -6.289 27.803 1.00 81.12 424 LYS A C 1
ATOM 3517 O O . LYS A 1 424 ? -13.857 -5.985 27.221 1.00 81.12 424 LYS A O 1
ATOM 3522 N N . SER A 1 425 ? -11.912 -5.386 28.164 1.00 89.62 425 SER A N 1
ATOM 3523 C CA . SER A 1 425 ? -12.046 -3.947 27.906 1.00 89.62 425 SER A CA 1
ATOM 3524 C C . SER A 1 425 ? -11.783 -3.623 26.432 1.00 89.62 425 SER A C 1
ATOM 3526 O O . SER A 1 425 ? -10.677 -3.851 25.934 1.00 89.62 425 SER A O 1
ATOM 3528 N N . TYR A 1 426 ? -12.786 -3.073 25.746 1.00 88.06 426 TYR A N 1
ATOM 3529 C CA . TYR A 1 426 ? -12.758 -2.785 24.313 1.00 88.06 426 TYR A CA 1
ATOM 3530 C C . TYR A 1 426 ? -13.154 -1.344 23.997 1.00 88.06 426 TYR A C 1
ATOM 3532 O O . TYR A 1 426 ? -14.196 -0.862 24.441 1.00 88.06 426 TYR A O 1
ATOM 3540 N N . ALA A 1 427 ? -12.337 -0.703 23.164 1.00 92.12 427 ALA A N 1
ATOM 3541 C CA . ALA A 1 427 ? -12.660 0.521 22.443 1.00 92.12 427 ALA A CA 1
ATOM 3542 C C . ALA A 1 427 ? -13.012 0.143 20.999 1.00 92.12 427 ALA A C 1
ATOM 3544 O O . ALA A 1 427 ? -12.156 -0.349 20.261 1.00 92.12 427 ALA A O 1
ATOM 3545 N N . ILE A 1 428 ? -14.268 0.327 20.610 1.00 89.69 428 ILE A N 1
ATOM 3546 C CA . ILE A 1 428 ? -14.784 -0.025 19.287 1.00 89.69 428 ILE A CA 1
ATOM 3547 C C . ILE A 1 428 ? -14.736 1.214 18.400 1.00 89.69 428 ILE A C 1
ATOM 3549 O O . ILE A 1 428 ? -15.320 2.240 18.747 1.00 89.69 428 ILE A O 1
ATOM 3553 N N . ILE A 1 429 ? -14.063 1.102 17.258 1.00 91.31 429 ILE A N 1
ATOM 3554 C CA . ILE A 1 429 ? -13.896 2.188 16.285 1.00 91.31 429 ILE A CA 1
ATOM 3555 C C . ILE A 1 429 ? -14.086 1.663 14.861 1.00 91.31 429 ILE A C 1
ATOM 3557 O O . ILE A 1 429 ? -14.106 0.450 14.635 1.00 91.31 429 ILE A O 1
ATOM 3561 N N . ASP A 1 430 ? -14.173 2.577 13.901 1.00 89.19 430 ASP A N 1
ATOM 3562 C CA . ASP A 1 430 ? -14.121 2.254 12.476 1.00 89.19 430 ASP A CA 1
ATOM 3563 C C . ASP A 1 430 ? -12.818 1.508 12.106 1.00 89.19 430 ASP A C 1
ATOM 3565 O O . ASP A 1 430 ? -11.723 1.858 12.568 1.00 89.19 430 ASP A O 1
ATOM 3569 N N . SER A 1 431 ? -12.921 0.448 11.300 1.00 83.38 431 SER A N 1
ATOM 3570 C CA . SER A 1 431 ? -11.776 -0.378 10.907 1.00 83.38 431 SER A CA 1
ATOM 3571 C C . SER A 1 431 ? -10.739 0.367 10.066 1.00 83.38 431 SER A C 1
ATOM 3573 O O . SER A 1 431 ? -9.545 0.096 10.230 1.00 83.38 431 SER A O 1
ATOM 3575 N N . ASP A 1 432 ? -11.149 1.331 9.235 1.00 86.44 432 ASP A N 1
ATOM 3576 C CA . ASP A 1 432 ? -10.220 2.177 8.481 1.00 86.44 432 ASP A CA 1
ATOM 3577 C C . ASP A 1 432 ? -9.351 2.992 9.456 1.00 86.44 432 ASP A C 1
ATOM 3579 O O . ASP A 1 432 ? -8.122 2.997 9.344 1.00 86.44 432 ASP A O 1
ATOM 3583 N N . LEU A 1 433 ? -9.958 3.592 10.487 1.00 91.19 433 LEU A N 1
ATOM 3584 C CA . LEU A 1 433 ? -9.236 4.348 11.519 1.00 91.19 433 LEU A CA 1
ATOM 3585 C C . LEU A 1 433 ? -8.325 3.446 12.358 1.00 91.19 433 LEU A C 1
ATOM 3587 O O . LEU A 1 433 ? -7.178 3.806 12.627 1.00 91.19 433 LEU A O 1
ATOM 3591 N N . ALA A 1 434 ? -8.792 2.252 12.734 1.00 88.94 434 ALA A N 1
ATOM 3592 C CA . ALA A 1 434 ? -7.969 1.282 13.454 1.00 88.94 434 ALA A CA 1
ATOM 3593 C C . ALA A 1 434 ? -6.709 0.902 12.668 1.00 88.94 434 ALA A C 1
ATOM 3595 O O . ALA A 1 434 ? -5.623 0.839 13.250 1.00 88.94 434 ALA A O 1
ATOM 3596 N N . ASN A 1 435 ? -6.841 0.694 11.355 1.00 83.25 435 ASN A N 1
ATOM 3597 C CA . ASN A 1 435 ? -5.711 0.403 10.481 1.00 83.25 435 ASN A CA 1
ATOM 3598 C C . ASN A 1 435 ? -4.736 1.572 10.422 1.00 83.25 435 ASN A C 1
ATOM 3600 O O . ASN A 1 435 ? -3.539 1.353 10.596 1.00 83.25 435 ASN A O 1
ATOM 3604 N N . MET A 1 436 ? -5.225 2.803 10.261 1.00 87.25 436 MET A N 1
ATOM 3605 C CA . MET A 1 436 ? -4.360 3.984 10.275 1.00 87.25 436 MET A CA 1
ATOM 3606 C C . MET A 1 436 ? -3.584 4.107 11.594 1.00 87.25 436 MET A C 1
ATOM 3608 O O . MET A 1 436 ? -2.363 4.261 11.557 1.00 87.25 436 MET A O 1
ATOM 3612 N N . ILE A 1 437 ? -4.254 3.960 12.746 1.00 90.88 437 ILE A N 1
ATOM 3613 C CA . ILE A 1 437 ? -3.625 4.037 14.080 1.00 90.88 437 ILE A CA 1
ATOM 3614 C C . ILE A 1 437 ? -2.574 2.942 14.261 1.00 90.88 437 ILE A C 1
ATOM 3616 O O . ILE A 1 437 ? -1.529 3.172 14.870 1.00 90.88 437 ILE A O 1
ATOM 3620 N N . TYR A 1 438 ? -2.838 1.740 13.747 1.00 86.62 438 TYR A N 1
ATOM 3621 C CA . TYR A 1 438 ? -1.894 0.624 13.787 1.00 86.62 438 TYR A CA 1
ATOM 3622 C C . TYR A 1 438 ? -0.783 0.725 12.728 1.00 86.62 438 TYR A C 1
ATOM 3624 O O . TYR A 1 438 ? 0.094 -0.134 12.639 1.00 86.62 438 TYR A O 1
ATOM 3632 N N . GLY A 1 439 ? -0.793 1.777 11.908 1.00 81.38 439 GLY A N 1
ATOM 3633 C CA . GLY A 1 439 ? 0.204 1.992 10.874 1.00 81.38 439 GLY A CA 1
ATOM 3634 C C . GLY A 1 439 ? 0.038 1.067 9.668 1.00 81.38 439 GLY A C 1
ATOM 3635 O O . GLY A 1 439 ? 1.025 0.799 8.988 1.00 81.38 439 GLY A O 1
ATOM 3636 N N . TYR A 1 440 ? -1.176 0.650 9.325 1.00 78.88 440 TYR A N 1
ATOM 3637 C CA . TYR A 1 440 ? -1.523 -0.006 8.059 1.00 78.88 440 TYR A CA 1
ATOM 3638 C C . TYR A 1 440 ? -2.165 0.952 7.054 1.00 78.88 440 TYR A C 1
ATOM 3640 O O . TYR A 1 440 ? -2.467 2.100 7.373 1.00 78.88 440 TYR A O 1
ATOM 3648 N N . ASP A 1 441 ? -2.277 0.497 5.806 1.00 76.50 441 ASP A N 1
ATOM 3649 C CA . ASP A 1 441 ? -3.087 1.163 4.789 1.00 76.50 441 ASP A CA 1
ATOM 3650 C C . ASP A 1 441 ? -4.573 0.804 4.973 1.00 76.50 441 ASP A C 1
ATOM 3652 O O . ASP A 1 441 ? -4.903 -0.226 5.571 1.00 76.50 441 ASP A O 1
ATOM 3656 N N . ILE A 1 442 ? -5.472 1.643 4.463 1.00 79.25 442 ILE A N 1
ATOM 3657 C CA . ILE A 1 442 ? -6.925 1.434 4.541 1.00 79.25 442 ILE A CA 1
ATOM 3658 C C . ILE A 1 442 ? -7.498 0.657 3.355 1.00 79.25 442 ILE A C 1
ATOM 3660 O O . ILE A 1 442 ? -8.697 0.393 3.304 1.00 79.25 442 ILE A O 1
ATOM 3664 N N . SER A 1 443 ? -6.655 0.240 2.418 1.00 73.62 443 SER A N 1
ATOM 3665 C CA . SER A 1 443 ? -7.084 -0.474 1.225 1.00 73.62 443 SER A CA 1
ATOM 3666 C C . SER A 1 443 ? -7.889 -1.731 1.520 1.00 73.62 443 SER A C 1
ATOM 3668 O O . SER A 1 443 ? -7.652 -2.479 2.478 1.00 73.62 443 SER A O 1
ATOM 3670 N N . ARG A 1 444 ? -8.861 -1.966 0.645 1.00 74.31 444 ARG A N 1
ATOM 3671 C CA . ARG A 1 444 ? -9.872 -3.013 0.723 1.00 74.31 444 ARG A CA 1
ATOM 3672 C C . ARG A 1 444 ? -9.682 -4.005 -0.425 1.00 74.31 444 ARG A C 1
ATOM 3674 O O . ARG A 1 444 ? -9.367 -3.622 -1.547 1.00 74.31 444 ARG A O 1
ATOM 3681 N N . SER A 1 445 ? -9.861 -5.289 -0.133 1.00 72.94 445 SER A N 1
ATOM 3682 C CA . SER A 1 445 ? -9.652 -6.382 -1.081 1.00 72.94 445 SER A CA 1
ATOM 3683 C C . SER A 1 445 ? -10.885 -6.632 -1.943 1.00 72.94 445 SER A C 1
ATOM 3685 O O . SER A 1 445 ? -11.879 -7.190 -1.483 1.00 72.94 445 SER A O 1
ATOM 3687 N N . ILE A 1 446 ? -10.787 -6.265 -3.219 1.00 73.44 446 ILE A N 1
ATOM 3688 C CA . ILE A 1 446 ? -11.875 -6.392 -4.192 1.00 73.44 446 ILE A CA 1
ATOM 3689 C C . ILE A 1 446 ? -11.523 -7.540 -5.127 1.00 73.44 446 ILE A C 1
ATOM 3691 O O . ILE A 1 446 ? -10.895 -7.370 -6.173 1.00 73.44 446 ILE A O 1
ATOM 3695 N N . ASN A 1 447 ? -11.866 -8.747 -4.693 1.00 71.25 447 ASN A N 1
ATOM 3696 C CA . ASN A 1 447 ? -11.552 -9.944 -5.457 1.00 71.25 447 ASN A CA 1
ATOM 3697 C C . ASN A 1 447 ? -12.615 -10.198 -6.517 1.00 71.25 447 ASN A C 1
ATOM 3699 O O . ASN A 1 447 ? -13.817 -10.160 -6.239 1.00 71.25 447 ASN A O 1
ATOM 3703 N N . TYR A 1 448 ? -12.135 -10.497 -7.721 1.00 74.31 448 TYR A N 1
ATOM 3704 C CA . TYR A 1 448 ? -12.969 -10.975 -8.807 1.00 74.31 448 TYR A CA 1
ATOM 3705 C C . TYR A 1 448 ? -13.484 -12.376 -8.460 1.00 74.31 448 TYR A C 1
ATOM 3707 O O . TYR A 1 448 ? -12.702 -13.280 -8.153 1.00 74.31 448 TYR A O 1
ATOM 3715 N N . ASP A 1 449 ? -14.798 -12.552 -8.493 1.00 76.94 449 ASP A N 1
ATOM 3716 C CA . ASP A 1 449 ? -15.441 -13.852 -8.381 1.00 76.94 449 ASP A CA 1
ATOM 3717 C C . ASP A 1 449 ? -15.505 -14.489 -9.768 1.00 76.94 449 ASP A C 1
ATOM 3719 O O . ASP A 1 449 ? -16.423 -14.253 -10.553 1.00 76.94 449 ASP A O 1
ATOM 3723 N N . TYR A 1 450 ? -14.492 -15.298 -10.076 1.00 71.44 450 TYR A N 1
ATOM 3724 C CA . TYR A 1 450 ? -14.450 -16.070 -11.317 1.00 71.44 450 TYR A CA 1
ATOM 3725 C C . TYR A 1 450 ? -15.455 -17.228 -11.335 1.00 71.44 450 TYR A C 1
ATOM 3727 O O . TYR A 1 450 ? -15.569 -17.890 -12.365 1.00 71.44 450 TYR A O 1
ATOM 3735 N N . LYS A 1 451 ? -16.152 -17.495 -10.216 1.00 71.12 451 LYS A N 1
ATOM 3736 C CA . LYS A 1 451 ? -17.064 -18.629 -10.017 1.00 71.12 451 LYS A CA 1
ATOM 3737 C C . LYS A 1 451 ? -16.511 -19.914 -10.622 1.00 71.12 451 LYS A C 1
ATOM 3739 O O . LYS A 1 451 ? -17.166 -20.489 -11.487 1.00 71.12 451 LYS A O 1
ATOM 3744 N N . PRO A 1 452 ? -15.319 -20.378 -10.201 1.00 68.00 452 PRO A N 1
ATOM 3745 C CA . PRO A 1 452 ? -14.627 -21.477 -10.874 1.00 68.00 452 PRO A CA 1
ATOM 3746 C C . PRO A 1 452 ? -15.407 -22.798 -10.837 1.00 68.00 452 PRO A C 1
ATOM 3748 O O . PRO A 1 452 ? -15.108 -23.704 -11.609 1.00 68.00 452 PRO A O 1
ATOM 3751 N N . PHE A 1 453 ? -16.413 -22.907 -9.963 1.00 72.12 453 PHE A N 1
ATOM 3752 C CA . PHE A 1 453 ? -17.228 -24.097 -9.764 1.00 72.12 453 PHE A CA 1
ATOM 3753 C C . PHE A 1 453 ? -18.713 -23.824 -10.006 1.00 72.12 453 PHE A C 1
ATOM 3755 O O . PHE A 1 453 ? -19.254 -22.808 -9.564 1.00 72.12 453 PHE A O 1
ATOM 3762 N N . ASP A 1 454 ? -19.381 -24.758 -10.682 1.00 75.25 454 ASP A N 1
ATOM 3763 C CA . ASP A 1 454 ? -20.829 -24.769 -10.851 1.00 75.25 454 ASP A CA 1
ATOM 3764 C C . ASP A 1 454 ? -21.476 -25.294 -9.565 1.00 75.25 454 ASP A C 1
ATOM 3766 O O . ASP A 1 454 ? -21.679 -26.496 -9.380 1.00 75.25 454 ASP A O 1
ATOM 3770 N N . THR A 1 455 ? -21.795 -24.375 -8.654 1.00 74.44 455 THR A N 1
ATOM 3771 C CA . THR A 1 455 ? -22.422 -24.707 -7.368 1.00 74.44 455 THR A CA 1
ATOM 3772 C C . THR A 1 455 ? -23.868 -25.184 -7.501 1.00 74.44 455 THR A C 1
ATOM 3774 O O . THR A 1 455 ? -24.422 -25.693 -6.527 1.00 74.44 455 THR A O 1
ATOM 3777 N N . SER A 1 456 ? -24.480 -25.083 -8.689 1.00 78.50 456 SER A N 1
ATOM 3778 C CA . SER A 1 456 ? -25.825 -25.617 -8.936 1.00 78.50 456 SER A CA 1
ATOM 3779 C C . SER A 1 456 ? -25.845 -27.146 -9.051 1.00 78.50 456 SER A C 1
ATOM 3781 O O . SER A 1 456 ? -26.894 -27.764 -8.861 1.00 78.50 456 SER A O 1
ATOM 3783 N N . LYS A 1 457 ? -24.690 -27.775 -9.321 1.00 76.81 457 LYS A N 1
ATOM 3784 C CA . LYS A 1 457 ? -24.561 -29.223 -9.526 1.00 76.81 457 LYS A CA 1
ATOM 3785 C C . LYS A 1 457 ? -23.530 -29.831 -8.580 1.00 76.81 457 LYS A C 1
ATOM 3787 O O . LYS A 1 457 ? -22.327 -29.787 -8.827 1.00 76.81 457 LYS A O 1
ATOM 3792 N N . ILE A 1 458 ? -24.023 -30.467 -7.519 1.00 79.94 458 ILE A N 1
ATOM 3793 C CA . ILE A 1 458 ? -23.192 -31.220 -6.574 1.00 79.94 458 ILE A CA 1
ATOM 3794 C C . ILE A 1 458 ? -22.879 -32.601 -7.156 1.00 79.94 458 ILE A C 1
ATOM 3796 O O . ILE A 1 458 ? -23.774 -33.411 -7.400 1.00 79.94 458 ILE A O 1
ATOM 3800 N N . ILE A 1 459 ? -21.595 -32.899 -7.303 1.00 77.06 459 ILE A N 1
ATOM 3801 C CA . ILE A 1 459 ? -21.074 -34.235 -7.565 1.00 77.06 459 ILE A CA 1
ATOM 3802 C C . ILE A 1 459 ? -20.812 -34.891 -6.204 1.00 77.06 459 ILE A C 1
ATOM 3804 O O . ILE A 1 459 ? -19.916 -34.493 -5.454 1.00 77.06 459 ILE A O 1
ATOM 3808 N N . LYS A 1 460 ? -21.602 -35.910 -5.863 1.00 72.00 460 LYS A N 1
ATOM 3809 C CA . LYS A 1 460 ? -21.406 -36.690 -4.635 1.00 72.00 460 LYS A CA 1
ATOM 3810 C C . LYS A 1 460 ? -20.359 -37.779 -4.892 1.00 72.00 460 LYS A C 1
ATOM 3812 O O . LYS A 1 460 ? -20.650 -38.748 -5.587 1.00 72.00 460 LYS A O 1
ATOM 3817 N N . ARG A 1 461 ? -19.149 -37.633 -4.341 1.00 57.94 461 ARG A N 1
ATOM 3818 C CA . ARG A 1 461 ? -18.098 -38.669 -4.351 1.00 57.94 461 ARG A CA 1
ATOM 3819 C C . ARG A 1 461 ? -17.697 -38.989 -2.917 1.00 57.94 461 ARG A C 1
ATOM 3821 O O . ARG A 1 461 ? -16.912 -38.255 -2.333 1.00 57.94 461 ARG A O 1
ATOM 3828 N N . ASN A 1 462 ? -18.224 -40.095 -2.390 1.00 58.56 462 ASN A N 1
ATOM 3829 C CA . ASN A 1 462 ? -18.100 -40.531 -0.994 1.00 58.56 462 ASN A CA 1
ATOM 3830 C C . ASN A 1 462 ? -18.654 -39.499 0.015 1.00 58.56 462 ASN A C 1
ATOM 3832 O O . ASN A 1 462 ? -18.559 -38.292 -0.157 1.00 58.56 462 ASN A O 1
ATOM 3836 N N . GLN A 1 463 ? -19.316 -39.978 1.065 1.00 58.97 463 GLN A N 1
ATOM 3837 C CA . GLN A 1 463 ? -20.282 -39.215 1.877 1.00 58.97 463 GLN A CA 1
ATOM 3838 C C . GLN A 1 463 ? -19.720 -38.031 2.700 1.00 58.97 463 GLN A C 1
ATOM 3840 O O . GLN A 1 463 ? -20.457 -37.446 3.486 1.00 58.97 463 GLN A O 1
ATOM 3845 N N . LEU A 1 464 ? -18.447 -37.662 2.535 1.00 60.44 464 LEU A N 1
ATOM 3846 C CA . LEU A 1 464 ? -17.761 -36.687 3.388 1.00 60.44 464 LEU A CA 1
ATOM 3847 C C . LEU A 1 464 ? -17.504 -35.330 2.716 1.00 60.44 464 LEU A C 1
ATOM 3849 O O . LEU A 1 464 ? -17.375 -34.338 3.428 1.00 60.44 464 LEU A O 1
ATOM 3853 N N . PHE A 1 465 ? -17.470 -35.247 1.378 1.00 56.09 465 PHE A N 1
ATOM 3854 C CA . PHE A 1 465 ? -17.185 -33.989 0.677 1.00 56.09 465 PHE A CA 1
ATOM 3855 C C . PHE A 1 465 ? -18.076 -33.791 -0.553 1.00 56.09 465 PHE A C 1
ATOM 3857 O O . PHE A 1 465 ? -18.205 -34.665 -1.410 1.00 56.09 465 PHE A O 1
ATOM 3864 N N . ASN A 1 466 ? -18.657 -32.596 -0.664 1.00 63.56 466 ASN A N 1
ATOM 3865 C CA . ASN A 1 466 ? -19.320 -32.158 -1.888 1.00 63.56 466 ASN A CA 1
ATOM 3866 C C . ASN A 1 466 ? -18.252 -31.732 -2.899 1.00 63.56 466 ASN A C 1
ATOM 3868 O O . ASN A 1 466 ? -17.413 -30.886 -2.594 1.00 63.56 466 ASN A O 1
ATOM 3872 N N . THR A 1 467 ? -18.303 -32.292 -4.106 1.00 71.88 467 THR A N 1
ATOM 3873 C CA . THR A 1 467 ? -17.471 -31.849 -5.234 1.00 71.88 467 THR A CA 1
ATOM 3874 C C . THR A 1 467 ? -18.343 -31.151 -6.276 1.00 71.88 467 THR A C 1
ATOM 3876 O O . THR A 1 467 ? -19.555 -31.355 -6.299 1.00 71.88 467 THR A O 1
ATOM 3879 N N . TYR A 1 468 ? -17.757 -30.300 -7.115 1.00 76.81 468 TYR A N 1
ATOM 3880 C CA . TYR A 1 468 ? -18.482 -29.496 -8.104 1.00 76.81 468 TYR A CA 1
ATOM 3881 C C . TYR A 1 468 ? -17.786 -29.587 -9.460 1.00 76.81 468 TYR A C 1
ATOM 3883 O O . TYR A 1 468 ? -16.565 -29.742 -9.520 1.00 76.81 468 TYR A O 1
ATOM 3891 N N . ASN A 1 469 ? -18.553 -29.472 -10.544 1.00 76.94 469 ASN A N 1
ATOM 3892 C CA . ASN A 1 469 ? -17.965 -29.301 -11.872 1.00 76.94 469 ASN A CA 1
ATOM 3893 C C . ASN A 1 469 ? -17.311 -27.922 -11.970 1.00 76.94 469 ASN A C 1
ATOM 3895 O O . ASN A 1 469 ? -17.782 -26.964 -11.357 1.00 76.94 469 ASN A O 1
ATOM 3899 N N . THR A 1 470 ? -16.260 -27.803 -12.774 1.00 73.19 470 THR A N 1
ATOM 3900 C CA . THR A 1 470 ? -15.683 -26.500 -13.108 1.00 73.19 470 THR A CA 1
ATOM 3901 C C . THR A 1 470 ? -16.588 -25.749 -14.082 1.00 73.19 470 THR A C 1
ATOM 3903 O O . THR A 1 470 ? -17.167 -26.356 -14.986 1.00 73.19 470 THR A O 1
ATOM 3906 N N . THR A 1 471 ? -16.703 -24.434 -13.930 1.00 70.12 471 THR A N 1
ATOM 3907 C CA . THR A 1 471 ? -17.341 -23.579 -14.940 1.00 70.12 471 THR A CA 1
ATOM 3908 C C . THR A 1 471 ? -16.355 -23.229 -16.051 1.00 70.12 471 THR A C 1
ATOM 3910 O O . THR A 1 471 ? -15.136 -23.309 -15.888 1.00 70.12 471 THR A O 1
ATOM 3913 N N . ASN A 1 472 ? -16.889 -22.801 -17.195 1.00 67.62 472 ASN A N 1
ATOM 3914 C CA . ASN A 1 472 ? -16.085 -22.106 -18.193 1.00 67.62 472 ASN A CA 1
ATOM 3915 C C . ASN A 1 472 ? -15.799 -20.678 -17.713 1.00 67.62 472 ASN A C 1
ATOM 3917 O O . ASN A 1 472 ? -16.684 -20.023 -17.156 1.00 67.62 472 ASN A O 1
ATOM 3921 N N . TRP A 1 473 ? -14.591 -20.181 -17.987 1.00 62.56 473 TRP A N 1
ATOM 3922 C CA . TRP A 1 473 ? -14.185 -18.817 -17.646 1.00 62.56 473 TRP A CA 1
ATOM 3923 C C . TRP A 1 473 ? -15.185 -17.788 -18.185 1.00 62.56 473 TRP A C 1
ATOM 3925 O O . TRP A 1 473 ? -15.457 -17.723 -19.387 1.00 62.56 473 TRP A O 1
ATOM 3935 N N . GLN A 1 474 ? -15.753 -16.990 -17.280 1.00 60.22 474 GLN A N 1
ATOM 3936 C CA . GLN A 1 474 ? -16.748 -15.986 -17.639 1.00 60.22 474 GLN A CA 1
ATOM 3937 C C . GLN A 1 474 ? -16.092 -14.805 -18.361 1.00 60.22 474 GLN A C 1
ATOM 3939 O O . GLN A 1 474 ? -15.060 -14.288 -17.931 1.00 60.22 474 GLN A O 1
ATOM 3944 N N . LYS A 1 475 ? -16.720 -14.342 -19.450 1.00 63.00 475 LYS A N 1
ATOM 3945 C CA . LYS A 1 475 ? -16.361 -13.062 -20.072 1.00 63.00 475 LYS A CA 1
ATOM 3946 C C . LYS A 1 475 ? -16.643 -11.922 -19.087 1.00 63.00 475 LYS A C 1
ATOM 3948 O O . LYS A 1 475 ? -17.606 -11.967 -18.324 1.00 63.00 475 LYS A O 1
ATOM 3953 N N . GLN A 1 476 ? -15.804 -10.893 -19.135 1.00 69.25 476 GLN A N 1
ATOM 3954 C CA . GLN A 1 476 ? -15.915 -9.693 -18.311 1.00 69.25 476 GLN A CA 1
ATOM 3955 C C . GLN A 1 476 ? -17.323 -9.070 -18.391 1.00 69.25 476 GLN A C 1
ATOM 3957 O O . GLN A 1 476 ? -17.806 -8.764 -19.481 1.00 69.25 476 GLN A O 1
ATOM 3962 N N . ASN A 1 477 ? -17.970 -8.849 -17.241 1.00 67.94 477 ASN A N 1
ATOM 3963 C CA . ASN A 1 477 ? -19.252 -8.147 -17.172 1.00 67.94 477 ASN A CA 1
ATOM 3964 C C . ASN A 1 477 ? -19.024 -6.629 -17.154 1.00 67.94 477 ASN A C 1
ATOM 3966 O O . ASN A 1 477 ? -18.497 -6.079 -16.183 1.00 67.94 477 ASN A O 1
ATOM 3970 N N . ILE A 1 478 ? -19.411 -5.966 -18.243 1.00 68.94 478 ILE A N 1
ATOM 3971 C CA . ILE A 1 478 ? -19.253 -4.516 -18.427 1.00 68.94 478 ILE A CA 1
ATOM 3972 C C . ILE A 1 478 ? -20.501 -3.754 -17.942 1.00 68.94 478 ILE A C 1
ATOM 3974 O O . ILE A 1 478 ? -20.387 -2.595 -17.562 1.00 68.94 478 ILE A O 1
ATOM 3978 N N . ILE A 1 479 ? -21.672 -4.404 -17.907 1.00 76.62 479 ILE A N 1
ATOM 3979 C CA . ILE A 1 479 ? -22.957 -3.775 -17.557 1.00 76.62 479 ILE A CA 1
ATOM 3980 C C . ILE A 1 479 ? -23.092 -3.633 -16.037 1.00 76.62 479 ILE A C 1
ATOM 3982 O O . ILE A 1 479 ? -23.334 -2.542 -15.535 1.00 76.62 479 ILE A O 1
ATOM 3986 N N . ASP A 1 480 ? -22.879 -4.731 -15.307 1.00 81.00 480 ASP A N 1
ATOM 3987 C CA . ASP A 1 480 ? -22.956 -4.785 -13.843 1.00 81.00 480 ASP A CA 1
ATOM 3988 C C . ASP A 1 480 ? -21.654 -5.366 -13.272 1.00 81.00 480 ASP A C 1
ATOM 3990 O O . ASP A 1 480 ? -21.634 -6.492 -12.764 1.00 81.00 480 ASP A O 1
ATOM 3994 N N . PRO A 1 481 ? -20.535 -4.629 -13.356 1.00 81.56 481 PRO A N 1
ATOM 3995 C CA . PRO A 1 481 ? -19.209 -5.147 -13.021 1.00 81.56 481 PRO A CA 1
ATOM 3996 C C . PRO A 1 481 ? -19.111 -5.682 -11.589 1.00 81.56 481 PRO A C 1
ATOM 3998 O O . PRO A 1 481 ? -18.431 -6.677 -11.350 1.00 81.56 481 PRO A O 1
ATOM 4001 N N . TRP A 1 482 ? -19.838 -5.083 -10.643 1.00 82.50 482 TRP A N 1
ATOM 4002 C CA . TRP A 1 482 ? -19.841 -5.509 -9.243 1.00 82.50 482 TRP A CA 1
ATOM 4003 C C . TRP A 1 482 ? -20.405 -6.929 -9.036 1.00 82.50 482 TRP A C 1
ATOM 4005 O O . TRP A 1 482 ? -20.022 -7.588 -8.073 1.00 82.50 482 TRP A O 1
ATOM 4015 N N . LYS A 1 483 ? -21.253 -7.448 -9.941 1.00 82.56 483 LYS A N 1
ATOM 4016 C CA . LYS A 1 483 ? -21.796 -8.822 -9.852 1.00 82.56 483 LYS A CA 1
ATOM 4017 C C . LYS A 1 483 ? -20.735 -9.908 -10.047 1.00 82.56 483 LYS A C 1
ATOM 4019 O O . LYS A 1 483 ? -20.986 -11.063 -9.711 1.00 82.56 483 LYS A O 1
ATOM 4024 N N . ASN A 1 484 ? -19.568 -9.535 -10.568 1.00 77.44 484 ASN A N 1
ATOM 4025 C CA . ASN A 1 484 ? -18.409 -10.412 -10.702 1.00 77.44 484 ASN A CA 1
ATOM 4026 C C . ASN A 1 484 ? -17.443 -10.240 -9.516 1.00 77.44 484 ASN A C 1
ATOM 4028 O O . ASN A 1 484 ? -16.250 -10.488 -9.649 1.00 77.44 484 ASN A O 1
ATOM 4032 N N . THR A 1 485 ? -17.933 -9.774 -8.366 1.00 74.12 485 THR A N 1
ATOM 4033 C CA . THR A 1 485 ? -17.175 -9.701 -7.111 1.00 74.12 485 THR A CA 1
ATOM 4034 C C . THR A 1 485 ? -17.792 -10.601 -6.051 1.00 74.12 485 THR A C 1
ATOM 4036 O O . THR A 1 485 ? -18.957 -10.978 -6.142 1.00 74.12 485 THR A O 1
ATOM 4039 N N . TYR A 1 486 ? -17.035 -10.860 -4.986 1.00 68.25 486 TYR A N 1
ATOM 4040 C CA . TYR A 1 486 ? -17.562 -11.467 -3.759 1.00 68.25 486 TYR A CA 1
ATOM 4041 C C . TYR A 1 486 ? -18.306 -10.467 -2.847 1.00 68.25 486 TYR A C 1
ATOM 4043 O O . TYR A 1 486 ? -18.625 -10.797 -1.701 1.00 68.25 486 TYR A O 1
ATOM 4051 N N . LEU A 1 487 ? -18.554 -9.233 -3.306 1.00 71.31 487 LEU A N 1
ATOM 4052 C CA . LEU A 1 487 ? -19.168 -8.188 -2.491 1.00 71.31 487 LEU A CA 1
ATOM 4053 C C . LEU A 1 487 ? -20.704 -8.253 -2.541 1.00 71.31 487 LEU A C 1
ATOM 4055 O O . LEU A 1 487 ? -21.301 -8.529 -3.578 1.00 71.31 487 LEU A O 1
ATOM 4059 N N . LYS A 1 488 ? -21.359 -7.938 -1.415 1.00 70.19 488 LYS A N 1
ATOM 4060 C CA . LYS A 1 488 ? -22.822 -7.791 -1.312 1.00 70.19 488 LYS A CA 1
ATOM 4061 C C . LYS A 1 488 ? -23.330 -6.432 -1.803 1.00 70.19 488 LYS A C 1
ATOM 4063 O O . LYS A 1 488 ? -24.537 -6.265 -1.945 1.00 70.19 488 LYS A O 1
ATOM 4068 N N . SER A 1 489 ? -22.445 -5.468 -2.046 1.00 77.75 489 SER A N 1
ATOM 4069 C CA . SER A 1 489 ? -22.801 -4.132 -2.523 1.00 77.75 489 SER A CA 1
ATOM 4070 C C . SER A 1 489 ? -21.797 -3.619 -3.557 1.00 77.75 489 SER A C 1
ATOM 4072 O O . SER A 1 489 ? -20.656 -4.074 -3.635 1.00 77.75 489 SER A O 1
ATOM 4074 N N . LYS A 1 490 ? -22.238 -2.639 -4.355 1.00 82.81 490 LYS A N 1
ATOM 4075 C CA . LYS A 1 490 ? -21.407 -1.940 -5.347 1.00 82.81 490 LYS A CA 1
ATOM 4076 C C . LYS A 1 490 ? -20.321 -1.072 -4.694 1.00 82.81 490 LYS A C 1
ATOM 4078 O O . LYS A 1 490 ? -19.293 -0.817 -5.318 1.00 82.81 490 LYS A O 1
ATOM 4083 N N . ASN A 1 491 ? -20.560 -0.599 -3.470 1.00 81.19 491 ASN A N 1
ATOM 4084 C CA . ASN A 1 491 ? -19.618 0.220 -2.719 1.00 81.19 491 ASN A CA 1
ATOM 4085 C C . ASN A 1 491 ? -18.649 -0.665 -1.929 1.00 81.19 491 ASN A C 1
ATOM 4087 O O . ASN A 1 491 ? -19.030 -1.370 -0.994 1.00 81.19 491 ASN A O 1
ATOM 4091 N N . VAL A 1 492 ? -17.375 -0.589 -2.292 1.00 75.75 492 VAL A N 1
ATOM 4092 C CA . VAL A 1 492 ? -16.287 -1.351 -1.683 1.00 75.75 492 VAL A CA 1
ATOM 4093 C C . VAL A 1 492 ? -16.171 -1.061 -0.187 1.00 75.75 492 VAL A C 1
ATOM 4095 O O . VAL A 1 492 ? -15.982 -1.988 0.596 1.00 75.75 492 VAL A O 1
ATOM 4098 N N . TYR A 1 493 ? -16.325 0.193 0.235 1.00 73.19 493 TYR A N 1
ATOM 4099 C CA . TYR A 1 493 ? -16.212 0.564 1.650 1.00 73.19 493 TYR A CA 1
ATOM 4100 C C . TYR A 1 493 ? -17.401 0.098 2.490 1.00 73.19 493 TYR A C 1
ATOM 4102 O O . TYR A 1 493 ? -17.352 0.185 3.713 1.00 73.19 493 TYR A O 1
ATOM 4110 N N . ASP A 1 494 ? -18.472 -0.385 1.858 1.00 70.38 494 ASP A N 1
ATOM 4111 C CA . ASP A 1 494 ? -19.584 -0.975 2.588 1.00 70.38 494 ASP A CA 1
ATOM 4112 C C . ASP A 1 494 ? -19.272 -2.401 3.006 1.00 70.38 494 ASP A C 1
ATOM 4114 O O . ASP A 1 494 ? -19.551 -2.760 4.138 1.00 70.38 494 ASP A O 1
ATOM 4118 N N . TYR A 1 495 ? -18.716 -3.225 2.121 1.00 66.12 495 TYR A N 1
ATOM 4119 C CA . TYR A 1 495 ? -18.743 -4.673 2.331 1.00 66.12 495 TYR A CA 1
ATOM 4120 C C . TYR A 1 495 ? -17.420 -5.393 2.020 1.00 66.12 495 TYR A C 1
ATOM 4122 O O . TYR A 1 495 ? -17.347 -6.621 2.034 1.00 66.12 495 TYR A O 1
ATOM 4130 N N . SER A 1 496 ? -16.341 -4.660 1.752 1.00 69.56 496 SER A N 1
ATOM 4131 C CA . SER A 1 496 ? -15.053 -5.265 1.416 1.00 69.56 496 SER A CA 1
ATOM 4132 C C . SER A 1 496 ? -14.146 -5.411 2.640 1.00 69.56 496 SER A C 1
ATOM 4134 O O . SER A 1 496 ? -13.885 -4.421 3.329 1.00 69.56 496 SER A O 1
ATOM 4136 N N . PRO A 1 497 ? -13.560 -6.597 2.891 1.00 66.88 497 PRO A N 1
ATOM 4137 C CA . PRO A 1 497 ? -12.541 -6.739 3.927 1.00 66.88 497 PRO A CA 1
ATOM 4138 C C . PRO A 1 497 ? -11.307 -5.897 3.576 1.00 66.88 497 PRO A C 1
ATOM 4140 O O . PRO A 1 497 ? -11.000 -5.694 2.399 1.00 66.88 497 PRO A O 1
ATOM 4143 N N . HIS A 1 498 ? -10.575 -5.416 4.582 1.00 68.81 498 HIS A N 1
ATOM 4144 C CA . HIS A 1 498 ? -9.283 -4.779 4.332 1.00 68.81 498 HIS A CA 1
ATOM 4145 C C . HIS A 1 498 ? -8.234 -5.788 3.879 1.00 68.81 498 HIS A C 1
ATOM 4147 O O . HIS A 1 498 ? -8.247 -6.945 4.301 1.00 68.81 498 HIS A O 1
ATOM 4153 N N . TYR A 1 499 ? -7.252 -5.314 3.111 1.00 59.00 499 TYR A N 1
ATOM 4154 C CA . TYR A 1 499 ? -6.078 -6.112 2.766 1.00 59.00 499 TYR A CA 1
ATOM 4155 C C . TYR A 1 499 ? -5.237 -6.483 3.988 1.00 59.00 499 TYR A C 1
ATOM 4157 O O . TYR A 1 499 ? -4.696 -7.577 4.023 1.00 59.00 499 TYR A O 1
ATOM 4165 N N . TYR A 1 500 ? -5.119 -5.608 4.988 1.00 54.53 500 TYR A N 1
ATOM 4166 C CA . TYR A 1 500 ? -4.137 -5.764 6.070 1.00 54.53 500 TYR A CA 1
ATOM 4167 C C . TYR A 1 500 ? -4.740 -6.139 7.425 1.00 54.53 500 TYR A C 1
ATOM 4169 O O . TYR A 1 500 ? -4.016 -6.458 8.368 1.00 54.53 500 TYR A O 1
ATOM 4177 N N . TYR A 1 501 ? -6.074 -6.156 7.520 1.00 48.00 501 TYR A N 1
ATOM 4178 C CA . TYR A 1 501 ? -6.770 -6.415 8.774 1.00 48.00 501 TYR A CA 1
ATOM 4179 C C . TYR A 1 501 ? -8.231 -6.826 8.570 1.00 48.00 501 TYR A C 1
ATOM 4181 O O . TYR A 1 501 ? -9.063 -5.967 8.319 1.00 48.00 501 TYR A O 1
ATOM 4189 N N . ASN A 1 502 ? -8.555 -8.121 8.665 1.00 44.59 502 ASN A N 1
ATOM 4190 C CA . ASN A 1 502 ? -9.869 -8.627 9.125 1.00 44.59 502 ASN A CA 1
ATOM 4191 C C . ASN A 1 502 ? -10.018 -10.149 8.943 1.00 44.59 502 ASN A C 1
ATOM 4193 O O . ASN A 1 502 ? -11.048 -10.631 8.484 1.00 44.59 502 ASN A O 1
ATOM 4197 N N . THR A 1 503 ? -9.035 -10.953 9.356 1.00 39.78 503 THR A N 1
ATOM 4198 C CA . THR A 1 503 ? -9.279 -12.406 9.461 1.00 39.78 503 THR A CA 1
ATOM 4199 C C . THR A 1 503 ? -10.242 -12.754 10.599 1.00 39.78 503 THR A C 1
ATOM 4201 O O . THR A 1 503 ? -10.918 -13.770 10.528 1.00 39.78 503 THR A O 1
ATOM 4204 N N . ILE A 1 504 ? -10.362 -11.911 11.633 1.00 42.69 504 ILE A N 1
ATOM 4205 C CA . ILE A 1 504 ? -11.123 -12.270 12.843 1.00 42.69 504 ILE A CA 1
ATOM 4206 C C . ILE A 1 504 ? -12.622 -11.902 12.735 1.00 42.69 504 ILE A C 1
ATOM 4208 O O . ILE A 1 504 ? -13.444 -12.554 13.370 1.00 42.69 504 ILE A O 1
ATOM 4212 N N . PHE A 1 505 ? -13.009 -10.920 11.904 1.00 45.50 505 PHE A N 1
ATOM 4213 C CA . PHE A 1 505 ? -14.403 -10.433 11.806 1.00 45.50 505 PHE A CA 1
ATOM 4214 C C . PHE A 1 505 ? -14.842 -10.107 10.370 1.00 45.50 505 PHE A C 1
ATOM 4216 O O . PHE A 1 505 ? -15.551 -9.128 10.148 1.00 45.50 505 PHE A O 1
ATOM 4223 N N . SER A 1 506 ? -14.383 -10.879 9.378 1.00 40.81 506 SER A N 1
ATOM 4224 C CA . SER A 1 506 ? -14.799 -10.657 7.989 1.00 40.81 506 SER A CA 1
ATOM 4225 C C . SER A 1 506 ? -16.311 -10.836 7.836 1.00 40.81 506 SER A C 1
ATOM 4227 O O . SER A 1 506 ? -16.868 -11.859 8.230 1.00 40.81 506 SER A O 1
ATOM 4229 N N . ASN A 1 507 ? -16.966 -9.858 7.210 1.00 42.16 507 ASN A N 1
ATOM 4230 C CA . ASN A 1 507 ? -18.377 -9.944 6.838 1.00 42.16 507 ASN A CA 1
ATOM 4231 C C . ASN A 1 507 ? -18.609 -10.796 5.594 1.00 42.16 507 ASN A C 1
ATOM 4233 O O . ASN A 1 507 ? -19.767 -11.017 5.239 1.00 42.16 507 ASN A O 1
ATOM 4237 N N . SER A 1 508 ? -17.553 -11.256 4.914 1.00 43.50 508 SER A N 1
ATOM 4238 C CA . SER A 1 508 ? -17.680 -12.113 3.738 1.00 43.50 508 SER A CA 1
ATOM 4239 C C . SER A 1 508 ? -18.287 -13.457 4.137 1.00 43.50 508 SER A C 1
ATOM 4241 O O . SER A 1 508 ? -17.707 -14.166 4.960 1.00 43.50 508 SER A O 1
ATOM 4243 N N . ASN A 1 509 ? -19.406 -13.845 3.512 1.00 41.75 509 ASN A N 1
ATOM 4244 C CA . ASN A 1 509 ? -19.749 -15.265 3.447 1.00 41.75 509 ASN A CA 1
ATOM 4245 C C . ASN A 1 509 ? -18.546 -15.951 2.797 1.00 41.75 509 ASN A C 1
ATOM 4247 O O . ASN A 1 509 ? -18.145 -15.548 1.706 1.00 41.75 509 ASN A O 1
ATOM 4251 N N . GLU A 1 510 ? -17.935 -16.894 3.504 1.00 44.50 510 GLU A N 1
ATOM 4252 C CA . GLU A 1 510 ? -16.712 -17.560 3.073 1.00 44.50 510 GLU A CA 1
ATOM 4253 C C . GLU A 1 510 ? -16.888 -18.085 1.636 1.00 44.50 510 GLU A C 1
ATOM 4255 O O . GLU A 1 510 ? -17.761 -18.926 1.395 1.00 44.50 510 GLU A O 1
ATOM 4260 N N . PRO A 1 511 ? -16.138 -17.564 0.646 1.00 44.41 511 PRO A N 1
ATOM 4261 C CA . PRO A 1 511 ? -16.162 -18.123 -0.689 1.00 44.41 511 PRO A CA 1
ATOM 4262 C C . PRO A 1 511 ? -15.720 -19.576 -0.604 1.00 44.41 511 PRO A C 1
ATOM 4264 O O . PRO A 1 511 ? -14.682 -19.873 -0.016 1.00 44.41 511 PRO A O 1
ATOM 4267 N N . LEU A 1 512 ? -16.460 -20.469 -1.255 1.00 37.12 512 LEU A N 1
ATOM 4268 C CA . LEU A 1 512 ? -16.096 -21.879 -1.424 1.00 37.12 512 LEU A CA 1
ATOM 4269 C C . LEU A 1 512 ? -14.650 -22.040 -1.941 1.00 37.12 512 LEU A C 1
ATOM 4271 O O . LEU A 1 512 ? -13.981 -23.026 -1.655 1.00 37.12 512 LEU A O 1
ATOM 4275 N N . THR A 1 513 ? -14.139 -21.037 -2.656 1.00 34.06 513 THR A N 1
ATOM 4276 C CA . THR A 1 513 ? -12.757 -20.916 -3.129 1.00 34.06 513 THR A CA 1
ATOM 4277 C C . THR A 1 513 ? -11.729 -20.775 -1.997 1.00 34.06 513 THR A C 1
ATOM 4279 O O . THR A 1 513 ? -10.638 -21.309 -2.126 1.00 34.06 513 THR A O 1
ATOM 4282 N N . ILE A 1 514 ? -12.048 -20.113 -0.878 1.00 39.28 514 ILE A N 1
ATOM 4283 C CA . ILE A 1 514 ? -11.143 -19.969 0.283 1.00 39.28 514 ILE A CA 1
ATOM 4284 C C . ILE A 1 514 ? -11.007 -21.294 1.052 1.00 39.28 514 ILE A C 1
ATOM 4286 O O . ILE A 1 514 ? -9.932 -21.588 1.563 1.00 39.28 514 ILE A O 1
ATOM 4290 N N . THR A 1 515 ? -12.062 -22.116 1.089 1.00 35.91 515 THR A N 1
ATOM 4291 C CA . THR A 1 515 ? -12.066 -23.415 1.789 1.00 35.91 515 THR A CA 1
ATOM 4292 C C . THR A 1 515 ? -11.582 -24.583 0.932 1.00 35.91 515 THR A C 1
ATOM 4294 O O . THR A 1 515 ? -11.048 -25.548 1.470 1.00 35.91 515 THR A O 1
ATOM 4297 N N . SER A 1 516 ? -11.755 -24.519 -0.393 1.00 31.14 516 SER A N 1
ATOM 4298 C CA . SER A 1 516 ? -11.365 -25.596 -1.324 1.00 31.14 516 SER A CA 1
ATOM 4299 C C . SER A 1 516 ? -10.062 -25.339 -2.080 1.00 31.14 516 SER A C 1
ATOM 4301 O O . SER A 1 516 ? -9.472 -26.277 -2.613 1.00 31.14 516 SER A O 1
ATOM 4303 N N . SER A 1 517 ? -9.595 -24.091 -2.132 1.00 29.77 517 SER A N 1
ATOM 4304 C CA . SER A 1 517 ? -8.305 -23.737 -2.723 1.00 29.77 517 SER A CA 1
ATOM 4305 C C . SER A 1 517 ? -7.385 -23.322 -1.590 1.00 29.77 517 SER A C 1
ATOM 4307 O O . SER A 1 517 ? -7.716 -22.414 -0.833 1.00 29.77 517 SER A O 1
ATOM 4309 N N . ILE A 1 518 ? -6.234 -23.983 -1.464 1.00 30.80 518 ILE A N 1
ATOM 4310 C CA . ILE A 1 518 ? -5.177 -23.588 -0.533 1.00 30.80 518 ILE A CA 1
ATOM 4311 C C . ILE A 1 518 ? -4.735 -22.175 -0.926 1.00 30.80 518 ILE A C 1
ATOM 4313 O O . ILE A 1 518 ? -3.872 -21.983 -1.780 1.00 30.80 518 ILE A O 1
ATOM 4317 N N . SER A 1 519 ? -5.375 -21.163 -0.349 1.00 34.41 519 SER A N 1
ATOM 4318 C CA . SER A 1 519 ? -4.936 -19.789 -0.490 1.00 34.41 519 SER A CA 1
ATOM 4319 C C . SER A 1 519 ? -3.819 -19.601 0.522 1.00 34.41 519 SER A C 1
ATOM 4321 O O . SER A 1 519 ? -4.040 -19.574 1.735 1.00 34.41 519 SER A O 1
ATOM 4323 N N . ILE A 1 520 ? -2.594 -19.560 0.010 1.00 37.00 520 ILE A N 1
ATOM 4324 C CA . ILE A 1 520 ? -1.407 -19.209 0.774 1.00 37.00 520 ILE A CA 1
ATOM 4325 C C . ILE A 1 520 ? -1.527 -17.711 1.082 1.00 37.00 520 ILE A C 1
ATOM 4327 O O . ILE A 1 520 ? -1.179 -16.856 0.268 1.00 37.00 520 ILE A O 1
ATOM 4331 N N . ILE A 1 521 ? -2.113 -17.388 2.232 1.00 42.28 521 ILE A N 1
ATOM 4332 C CA . ILE A 1 521 ? -2.316 -16.017 2.694 1.00 42.28 521 ILE A CA 1
ATOM 4333 C C . ILE A 1 521 ? -1.392 -15.808 3.896 1.00 42.28 521 ILE A C 1
ATOM 4335 O O . ILE A 1 521 ? -1.455 -16.600 4.833 1.00 42.28 521 ILE A O 1
ATOM 4339 N N . PRO A 1 522 ? -0.547 -14.763 3.923 1.00 40.78 522 PRO A N 1
ATOM 4340 C CA . PRO A 1 522 ? 0.318 -14.543 5.075 1.00 40.78 522 PRO A CA 1
ATOM 4341 C C . PRO A 1 522 ? -0.529 -14.239 6.318 1.00 40.78 522 PRO A C 1
ATOM 4343 O O . PRO A 1 522 ? -1.500 -13.480 6.238 1.00 40.78 522 PRO A O 1
ATOM 4346 N N . GLU A 1 523 ? -0.157 -14.815 7.470 1.00 39.00 523 GLU A N 1
ATOM 4347 C CA . GLU A 1 523 ? -0.880 -14.650 8.750 1.00 39.00 523 GLU A CA 1
ATOM 4348 C C . GLU A 1 523 ? -0.979 -13.168 9.156 1.00 39.00 523 GLU A C 1
ATOM 4350 O O . GLU A 1 523 ? -1.967 -12.724 9.746 1.00 39.00 523 GLU A O 1
ATOM 4355 N N . LYS A 1 524 ? 0.033 -12.383 8.776 1.00 43.72 524 LYS A N 1
ATOM 4356 C CA . LYS A 1 524 ? 0.041 -10.924 8.832 1.00 43.72 524 LYS A CA 1
ATOM 4357 C C . LYS A 1 524 ? 0.344 -10.405 7.437 1.00 43.72 524 LYS A C 1
ATOM 4359 O O . LYS A 1 524 ? 1.486 -10.434 6.987 1.00 43.72 524 LYS A O 1
ATOM 4364 N N . ARG A 1 525 ? -0.668 -9.871 6.756 1.00 46.31 525 ARG A N 1
ATOM 4365 C CA . ARG A 1 525 ? -0.433 -9.008 5.600 1.00 46.31 525 ARG A CA 1
ATOM 4366 C C . ARG A 1 525 ? 0.088 -7.687 6.176 1.00 46.31 525 ARG A C 1
ATOM 4368 O O . ARG A 1 525 ? -0.670 -6.810 6.562 1.00 46.31 525 ARG A O 1
ATOM 4375 N N . LEU A 1 526 ? 1.396 -7.581 6.372 1.00 44.22 526 LEU A N 1
ATOM 4376 C CA . LEU A 1 526 ? 2.033 -6.275 6.482 1.00 44.22 526 LEU A CA 1
ATOM 4377 C C . LEU A 1 526 ? 2.050 -5.708 5.060 1.00 44.22 526 LEU A C 1
ATOM 4379 O O . LEU A 1 526 ? 2.196 -6.469 4.108 1.00 44.22 526 LEU A O 1
ATOM 4383 N N . GLY A 1 527 ? 1.972 -4.393 4.874 1.00 40.41 527 GLY A N 1
ATOM 4384 C CA . GLY A 1 527 ? 2.294 -3.795 3.571 1.00 40.41 527 GLY A CA 1
ATOM 4385 C C . GLY A 1 527 ? 3.686 -4.207 3.051 1.00 40.41 527 GLY A C 1
ATOM 4386 O O . GLY A 1 527 ? 3.978 -4.164 1.862 1.00 40.41 527 GLY A O 1
ATOM 4387 N N . LEU A 1 528 ? 4.524 -4.682 3.972 1.00 47.50 528 LEU A N 1
ATOM 4388 C CA . LEU A 1 528 ? 5.797 -5.333 3.735 1.00 47.50 528 LEU A CA 1
ATOM 4389 C C . LEU A 1 528 ? 5.687 -6.745 3.149 1.00 47.50 528 LEU A C 1
ATOM 4391 O O . LEU A 1 528 ? 6.722 -7.291 2.850 1.00 47.50 528 LEU A O 1
ATOM 4395 N N . ALA A 1 529 ? 4.520 -7.367 2.966 1.00 47.47 529 ALA A N 1
ATOM 4396 C CA . ALA A 1 529 ? 4.410 -8.726 2.413 1.00 47.47 529 ALA A CA 1
ATOM 4397 C C . ALA A 1 529 ? 4.818 -8.793 0.932 1.00 47.47 529 ALA A C 1
ATOM 4399 O O . ALA A 1 529 ? 5.367 -9.797 0.497 1.00 47.47 529 ALA A O 1
ATOM 4400 N N . ILE A 1 530 ? 4.625 -7.695 0.186 1.00 48.72 530 ILE A N 1
ATOM 4401 C CA . ILE A 1 530 ? 5.233 -7.497 -1.143 1.00 48.72 530 ILE A CA 1
ATOM 4402 C C . ILE A 1 530 ? 6.756 -7.385 -1.009 1.00 48.72 530 ILE A C 1
ATOM 4404 O O . ILE A 1 530 ? 7.504 -7.797 -1.888 1.00 48.72 530 ILE A O 1
ATOM 4408 N N . ILE A 1 531 ? 7.220 -6.830 0.110 1.00 51.38 531 ILE A N 1
ATOM 4409 C CA . ILE A 1 531 ? 8.630 -6.553 0.338 1.00 51.38 531 ILE A CA 1
ATOM 4410 C C . ILE A 1 531 ? 9.377 -7.802 0.876 1.00 51.38 531 ILE A C 1
ATOM 4412 O O . ILE A 1 531 ? 10.502 -8.096 0.482 1.00 51.38 531 ILE A O 1
ATOM 4416 N N . ASP A 1 532 ? 8.709 -8.603 1.697 1.00 51.03 532 ASP A N 1
ATOM 4417 C CA . ASP A 1 532 ? 9.151 -9.838 2.337 1.00 51.03 532 ASP A CA 1
ATOM 4418 C C . ASP A 1 532 ? 8.422 -11.046 1.728 1.00 51.03 532 ASP A C 1
ATOM 4420 O O . ASP A 1 532 ? 8.007 -11.973 2.420 1.0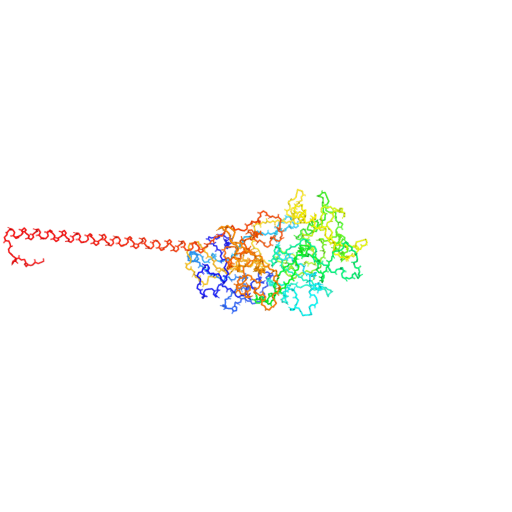0 51.03 532 ASP A O 1
ATOM 4424 N N . LEU A 1 533 ? 8.287 -11.053 0.395 1.00 49.50 533 LEU A N 1
ATOM 4425 C CA . LEU A 1 533 ? 7.785 -12.181 -0.408 1.00 49.50 533 LEU A CA 1
ATOM 4426 C C . LEU A 1 533 ? 8.518 -13.514 -0.124 1.00 49.50 533 LEU A C 1
ATOM 4428 O O . LEU A 1 533 ? 8.113 -14.556 -0.627 1.00 49.50 533 LEU A O 1
ATOM 4432 N N . LEU A 1 534 ? 9.617 -13.483 0.642 1.00 48.69 534 LEU A N 1
ATOM 4433 C CA . LEU A 1 534 ? 10.614 -14.546 0.758 1.00 48.69 534 LEU A CA 1
ATOM 4434 C C . LEU A 1 534 ? 10.737 -15.150 2.157 1.00 48.69 534 LEU A C 1
ATOM 4436 O O . LEU A 1 534 ? 11.300 -16.237 2.282 1.00 48.69 534 LEU A O 1
ATOM 4440 N N . ASN A 1 535 ? 10.184 -14.527 3.202 1.00 44.88 535 ASN A N 1
ATOM 4441 C CA . ASN A 1 535 ? 9.859 -15.250 4.435 1.00 44.88 535 ASN A CA 1
ATOM 4442 C C . ASN A 1 535 ? 8.545 -16.022 4.229 1.00 44.88 535 ASN A C 1
ATOM 4444 O O . ASN A 1 535 ? 7.533 -15.792 4.888 1.00 44.88 535 ASN A O 1
ATOM 4448 N N . LEU A 1 536 ? 8.582 -16.984 3.299 1.00 42.62 536 LEU A N 1
ATOM 4449 C CA . LEU A 1 536 ? 7.495 -17.931 3.031 1.00 42.62 536 LEU A CA 1
ATOM 4450 C C . LEU A 1 536 ? 7.114 -18.767 4.272 1.00 42.62 536 LEU A C 1
ATOM 4452 O O . LEU A 1 536 ? 6.077 -19.417 4.273 1.00 42.62 536 LEU A O 1
ATOM 4456 N N . SER A 1 537 ? 7.907 -18.718 5.350 1.00 38.34 537 SER A N 1
ATOM 4457 C CA . SER A 1 537 ? 7.597 -19.353 6.637 1.00 38.34 537 SER A CA 1
ATOM 4458 C C . SER A 1 537 ? 6.362 -18.775 7.338 1.00 38.34 537 SER A C 1
ATOM 4460 O O . SER A 1 537 ? 5.723 -19.492 8.104 1.00 38.34 537 SER A O 1
ATOM 4462 N N . ASP A 1 538 ? 6.004 -17.512 7.071 1.00 38.75 538 ASP A N 1
ATOM 4463 C CA . ASP A 1 538 ? 4.836 -16.846 7.680 1.00 38.75 538 ASP A CA 1
ATOM 4464 C C . ASP A 1 538 ? 3.563 -16.975 6.824 1.00 38.75 538 ASP A C 1
ATOM 4466 O O . ASP A 1 538 ? 2.467 -16.540 7.204 1.00 38.75 538 ASP A O 1
ATOM 4470 N N . TYR A 1 539 ? 3.701 -17.600 5.657 1.00 40.59 539 TYR A N 1
ATOM 4471 C CA . TYR A 1 539 ? 2.601 -17.940 4.778 1.00 40.59 539 TYR A CA 1
ATOM 4472 C C . TYR A 1 539 ? 2.017 -19.283 5.205 1.00 40.59 539 TYR A C 1
ATOM 4474 O O . TYR A 1 539 ? 2.401 -20.353 4.737 1.00 40.59 539 TYR A O 1
ATOM 4482 N N . LYS A 1 540 ? 1.074 -19.224 6.142 1.00 37.97 540 LYS A N 1
ATOM 4483 C CA . LYS A 1 540 ? 0.306 -20.395 6.558 1.00 37.97 540 LYS A CA 1
ATOM 4484 C C . LYS A 1 540 ? -0.817 -20.648 5.556 1.00 37.97 540 LYS A C 1
ATOM 4486 O O . LYS A 1 540 ? -1.499 -19.727 5.112 1.00 37.97 540 LYS A O 1
ATOM 4491 N N . THR A 1 541 ? -1.040 -21.912 5.222 1.00 37.84 541 THR A N 1
ATOM 4492 C CA . THR A 1 541 ? -2.280 -22.350 4.575 1.00 37.84 541 THR A CA 1
ATOM 4493 C C . THR A 1 541 ? -3.443 -22.023 5.518 1.00 37.84 541 THR A C 1
ATOM 4495 O O . THR A 1 541 ? -3.433 -22.439 6.677 1.00 37.84 541 THR A O 1
ATOM 4498 N N . ALA A 1 542 ? -4.380 -21.187 5.071 1.00 39.12 542 ALA A N 1
ATOM 4499 C CA . ALA A 1 542 ? -5.334 -20.496 5.936 1.00 39.12 542 ALA A CA 1
ATOM 4500 C C . ALA A 1 542 ? -6.277 -21.437 6.720 1.00 39.12 542 ALA A C 1
ATOM 4502 O O . ALA A 1 542 ? -7.012 -22.214 6.124 1.00 39.12 542 ALA A O 1
ATOM 4503 N N . ILE A 1 543 ? -6.218 -21.347 8.056 1.00 40.09 543 ILE A N 1
ATOM 4504 C CA . ILE A 1 543 ? -7.265 -21.013 9.055 1.00 40.09 543 ILE A CA 1
ATOM 4505 C C . ILE A 1 543 ? -6.543 -21.125 10.413 1.00 40.09 543 ILE A C 1
ATOM 4507 O O . ILE A 1 543 ? -6.411 -22.204 10.984 1.00 40.09 543 ILE A O 1
ATOM 4511 N N . SER A 1 544 ? -6.002 -20.024 10.938 1.00 36.06 544 SER A N 1
ATOM 4512 C CA . SER A 1 544 ? -5.397 -20.001 12.279 1.00 36.06 544 SER A CA 1
ATOM 4513 C C . SER A 1 544 ? -5.854 -18.766 13.045 1.00 36.06 544 SER A C 1
ATOM 4515 O O . SER A 1 544 ? -5.894 -17.676 12.480 1.00 36.06 544 SER A O 1
ATOM 4517 N N . ASN A 1 545 ? -6.167 -18.930 14.335 1.00 36.38 545 ASN A N 1
ATOM 4518 C CA . ASN A 1 545 ? -6.573 -17.857 15.256 1.00 36.38 545 ASN A CA 1
ATOM 4519 C C . ASN A 1 545 ? -7.914 -17.164 14.934 1.00 36.38 545 ASN A C 1
ATOM 4521 O O . ASN A 1 545 ? -8.071 -15.963 15.173 1.00 36.38 545 ASN A O 1
ATOM 4525 N N . VAL A 1 546 ? -8.912 -17.906 14.441 1.00 41.59 546 VAL A N 1
ATOM 4526 C CA . VAL A 1 546 ? -10.283 -17.383 14.331 1.00 41.59 546 VAL A CA 1
ATOM 4527 C C . VAL A 1 546 ? -10.927 -17.358 15.721 1.00 41.59 546 VAL A C 1
ATOM 4529 O O . VAL A 1 546 ? -11.439 -18.359 16.211 1.00 41.59 546 VAL A O 1
ATOM 4532 N N . ASN A 1 547 ? -10.877 -16.203 16.383 1.00 40.34 547 ASN A N 1
ATOM 4533 C CA . ASN A 1 547 ? -11.608 -15.965 17.626 1.00 40.34 547 ASN A CA 1
ATOM 4534 C C . ASN A 1 547 ? -13.029 -15.502 17.300 1.00 40.34 547 ASN A C 1
ATOM 4536 O O . ASN A 1 547 ? -13.272 -14.313 17.084 1.00 40.34 547 ASN A O 1
ATOM 4540 N N . PHE A 1 548 ? -13.982 -16.430 17.295 1.00 45.75 548 PHE A N 1
ATOM 4541 C CA . PHE A 1 548 ? -15.391 -16.100 17.117 1.00 45.75 548 PHE A CA 1
ATOM 4542 C C . PHE A 1 548 ? -15.939 -15.416 18.376 1.00 45.75 548 PHE A C 1
ATOM 4544 O O . PHE A 1 548 ? -16.516 -16.057 19.252 1.00 45.75 548 PHE A O 1
ATOM 4551 N N . ILE A 1 549 ? -15.807 -14.090 18.466 1.00 48.06 549 ILE A N 1
ATOM 4552 C CA . ILE A 1 549 ? -16.372 -13.326 19.592 1.00 48.06 549 ILE A CA 1
ATOM 4553 C C . ILE A 1 549 ? -17.889 -13.530 19.695 1.00 48.06 549 ILE A C 1
ATOM 4555 O O . ILE A 1 549 ? -18.419 -13.525 20.799 1.00 48.06 549 ILE A O 1
ATOM 4559 N N . ASN A 1 550 ? -18.591 -13.794 18.588 1.00 45.84 550 ASN A N 1
ATOM 4560 C CA . ASN A 1 550 ? -20.010 -14.145 18.645 1.00 45.84 550 ASN A CA 1
ATOM 4561 C C . ASN A 1 550 ? -20.252 -15.458 19.418 1.00 45.84 550 ASN A C 1
ATOM 4563 O O . ASN A 1 550 ? -21.185 -15.531 20.207 1.00 45.84 550 ASN A O 1
ATOM 4567 N N . GLN A 1 551 ? -19.376 -16.460 19.275 1.00 50.25 551 GLN A N 1
ATOM 4568 C CA . GLN A 1 551 ? -19.442 -17.684 20.084 1.00 50.25 551 GLN A CA 1
ATOM 4569 C C . GLN A 1 551 ? -19.102 -17.391 21.548 1.00 50.25 551 GLN A C 1
ATOM 4571 O O . GLN A 1 551 ? -19.791 -17.872 22.439 1.00 50.25 551 GLN A O 1
ATOM 4576 N N . THR A 1 552 ? -18.102 -16.544 21.819 1.00 51.28 552 THR A N 1
ATOM 4577 C CA . THR A 1 552 ? -17.796 -16.102 23.192 1.00 51.28 552 THR A CA 1
ATOM 4578 C C . THR A 1 552 ? -18.966 -15.341 23.818 1.00 51.28 552 THR A C 1
ATOM 4580 O O . THR A 1 552 ? -19.278 -15.554 24.983 1.00 51.28 552 THR A O 1
ATOM 4583 N N . LYS A 1 553 ? -19.655 -14.490 23.053 1.00 53.25 553 LYS A N 1
ATOM 4584 C CA . LYS A 1 553 ? -20.857 -13.777 23.492 1.00 53.25 553 LYS A CA 1
ATOM 4585 C C . LYS A 1 553 ? -22.003 -14.744 23.752 1.00 53.25 553 LYS A C 1
ATOM 4587 O O . LYS A 1 553 ? -22.618 -14.652 24.800 1.00 53.25 553 LYS A O 1
ATOM 4592 N N . GLN A 1 554 ? -22.277 -15.670 22.834 1.00 56.94 554 GLN A N 1
ATOM 4593 C CA . GLN A 1 554 ? -23.304 -16.695 23.031 1.00 56.94 554 GLN A CA 1
ATOM 4594 C C . GLN A 1 554 ? -23.016 -17.537 24.275 1.00 56.94 554 GLN A C 1
ATOM 4596 O O . GLN A 1 554 ? -23.939 -17.822 25.030 1.00 56.94 554 GLN A O 1
ATOM 4601 N N . LEU A 1 555 ? -21.745 -17.861 24.525 1.00 58.56 555 LEU A N 1
ATOM 4602 C CA . LEU A 1 555 ? -21.306 -18.547 25.735 1.00 58.56 555 LEU A CA 1
ATOM 4603 C C . LEU A 1 555 ? -21.545 -17.691 26.988 1.00 58.56 555 LEU A C 1
ATOM 4605 O O . LEU A 1 555 ? -22.090 -18.195 27.963 1.00 58.56 555 LEU A O 1
ATOM 4609 N N . ILE A 1 556 ? -21.190 -16.401 26.969 1.00 62.44 556 ILE A N 1
ATOM 4610 C CA . ILE A 1 556 ? -21.452 -15.477 28.086 1.00 62.44 556 ILE A CA 1
ATOM 4611 C C . ILE A 1 556 ? -22.960 -15.319 28.315 1.00 62.44 556 ILE A C 1
ATOM 4613 O O . ILE A 1 556 ? -23.402 -15.406 29.453 1.00 62.44 556 ILE A O 1
ATOM 4617 N N . ASP A 1 557 ? -23.766 -15.150 27.267 1.00 64.81 557 ASP A N 1
ATOM 4618 C CA . ASP A 1 557 ? -25.225 -15.038 27.368 1.00 64.81 557 ASP A CA 1
ATOM 4619 C C . ASP A 1 557 ? -25.843 -16.332 27.917 1.00 64.81 557 ASP A C 1
ATOM 4621 O O . ASP A 1 557 ? -26.759 -16.282 28.739 1.00 64.81 557 ASP A O 1
ATOM 4625 N N . GLN A 1 558 ? -25.338 -17.497 27.500 1.00 71.06 558 GLN A N 1
ATOM 4626 C CA . GLN A 1 558 ? -25.743 -18.790 28.053 1.00 71.06 558 GLN A CA 1
ATOM 4627 C C . GLN A 1 558 ? -25.350 -18.918 29.525 1.00 71.06 558 GLN A C 1
ATOM 4629 O O . GLN A 1 558 ? -26.190 -19.314 30.331 1.00 71.06 558 GLN A O 1
ATOM 4634 N N . LEU A 1 559 ? -24.124 -18.545 29.899 1.00 68.69 559 LEU A N 1
ATOM 4635 C CA . LEU A 1 559 ? -23.664 -18.563 31.289 1.00 68.69 559 LEU A CA 1
ATOM 4636 C C . LEU A 1 559 ? -24.493 -17.614 32.157 1.00 68.69 559 LEU A C 1
ATOM 4638 O O . LEU A 1 559 ? -24.958 -18.022 33.215 1.00 68.69 559 LEU A O 1
ATOM 4642 N N . THR A 1 560 ? -24.761 -16.394 31.695 1.00 72.12 560 THR A N 1
ATOM 4643 C CA . THR A 1 560 ? -25.611 -15.425 32.399 1.00 72.12 560 THR A CA 1
ATOM 4644 C C . THR A 1 560 ? -27.028 -15.959 32.585 1.00 72.12 560 THR A C 1
ATOM 4646 O O . THR A 1 560 ? -27.543 -15.935 33.701 1.00 72.12 560 THR A O 1
ATOM 4649 N N . LYS A 1 561 ? -27.653 -16.504 31.533 1.00 75.56 561 LYS A N 1
ATOM 4650 C CA . LYS A 1 561 ? -28.985 -17.125 31.640 1.00 75.56 561 LYS A CA 1
ATOM 4651 C C . LYS A 1 561 ? -28.988 -18.299 32.614 1.00 75.56 561 LYS A C 1
ATOM 4653 O O . LYS A 1 561 ? -29.899 -18.407 33.427 1.00 75.56 561 LYS A O 1
ATOM 4658 N N . THR A 1 562 ? -27.961 -19.144 32.565 1.00 80.12 562 THR A N 1
ATOM 4659 C CA . THR A 1 562 ? -27.822 -20.292 33.470 1.00 80.12 562 THR A CA 1
ATOM 4660 C C . THR A 1 562 ? -27.677 -19.828 34.917 1.00 80.12 562 THR A C 1
ATOM 4662 O O . THR A 1 562 ? -28.372 -20.338 35.789 1.00 80.12 562 THR A O 1
ATOM 4665 N N . SER A 1 563 ? -26.861 -18.805 35.169 1.00 77.56 563 SER A N 1
ATOM 4666 C CA . SER A 1 563 ? -26.712 -18.190 36.491 1.00 77.56 563 SER A CA 1
ATOM 4667 C C . SER A 1 563 ? -28.024 -17.595 37.008 1.00 77.56 563 SER A C 1
ATOM 4669 O O . SER A 1 563 ? -28.363 -17.796 38.172 1.00 77.56 563 SER A O 1
ATOM 4671 N N . ILE A 1 564 ? -28.801 -16.920 36.149 1.00 82.25 564 ILE A N 1
ATOM 4672 C CA . ILE A 1 564 ? -30.136 -16.411 36.505 1.00 82.25 564 ILE A CA 1
ATOM 4673 C C . ILE A 1 564 ? -31.074 -17.570 36.864 1.00 82.25 564 ILE A C 1
ATOM 4675 O O . ILE A 1 564 ? -31.759 -17.499 37.883 1.00 82.25 564 ILE A O 1
ATOM 4679 N N . TYR A 1 565 ? -31.087 -18.657 36.086 1.00 87.31 565 TYR A N 1
ATOM 4680 C CA . TYR A 1 565 ? -31.909 -19.828 36.403 1.00 87.31 565 TYR A CA 1
ATOM 4681 C C . TYR A 1 565 ? -31.507 -20.485 37.726 1.00 87.31 565 TYR A C 1
ATOM 4683 O O . TYR A 1 565 ? -32.384 -20.816 38.520 1.00 87.31 565 TYR A O 1
ATOM 4691 N N . ILE A 1 566 ? -30.207 -20.614 38.006 1.00 84.56 566 ILE A N 1
ATOM 4692 C CA . ILE A 1 566 ? -29.712 -21.122 39.294 1.00 84.56 566 ILE A CA 1
ATOM 4693 C C . ILE A 1 566 ? -30.187 -20.220 40.440 1.00 84.56 566 ILE A C 1
ATOM 4695 O O . ILE A 1 566 ? -30.695 -20.725 41.440 1.00 84.56 566 ILE A O 1
ATOM 4699 N N . ALA A 1 567 ? -30.087 -18.896 40.291 1.00 83.50 567 ALA A N 1
ATOM 4700 C CA . ALA A 1 567 ? -30.558 -17.954 41.305 1.00 83.50 567 ALA A CA 1
ATOM 4701 C C . ALA A 1 567 ? -32.071 -18.087 41.558 1.00 83.50 567 ALA A C 1
ATOM 4703 O O . ALA A 1 567 ? -32.496 -18.134 42.712 1.00 83.50 567 ALA A O 1
ATOM 4704 N N . ILE A 1 568 ? -32.880 -18.219 40.500 1.00 89.50 568 ILE A N 1
ATOM 4705 C CA . ILE A 1 568 ? -34.331 -18.436 40.613 1.00 89.50 568 ILE A CA 1
ATOM 4706 C C . ILE A 1 568 ? -34.634 -19.749 41.345 1.00 89.50 568 ILE A C 1
ATOM 4708 O O . ILE A 1 568 ? -35.492 -19.755 42.228 1.00 89.50 568 ILE A O 1
ATOM 4712 N N . ILE A 1 569 ? -33.927 -20.840 41.024 1.00 88.88 569 ILE A N 1
ATOM 4713 C CA . ILE A 1 569 ? -34.085 -22.146 41.688 1.00 88.88 569 ILE A CA 1
ATOM 4714 C C . ILE A 1 569 ? -33.753 -22.043 43.181 1.00 88.88 569 ILE A C 1
ATOM 4716 O O . ILE A 1 569 ? -34.503 -22.551 44.011 1.00 88.88 569 ILE A O 1
ATOM 4720 N N . ILE A 1 570 ? -32.667 -21.355 43.543 1.00 89.00 570 ILE A N 1
ATOM 4721 C CA . ILE A 1 570 ? -32.285 -21.156 44.949 1.00 89.00 570 ILE A CA 1
ATOM 4722 C C . ILE A 1 570 ? -33.370 -20.366 45.691 1.00 89.00 570 ILE A C 1
ATOM 4724 O O . ILE A 1 570 ? -33.811 -20.785 46.760 1.00 89.00 570 ILE A O 1
ATOM 4728 N N . ILE A 1 571 ? -33.845 -19.256 45.117 1.00 89.62 571 ILE A N 1
ATOM 4729 C CA . ILE A 1 571 ? -34.889 -18.421 45.730 1.00 89.62 571 ILE A CA 1
ATOM 4730 C C . ILE A 1 571 ? -36.190 -19.216 45.907 1.00 89.62 571 ILE A C 1
ATOM 4732 O O . ILE A 1 571 ? -36.799 -19.170 46.975 1.00 89.62 571 ILE A O 1
ATOM 4736 N N . THR A 1 572 ? -36.605 -19.982 44.896 1.00 90.25 572 THR A N 1
ATOM 4737 C CA . THR A 1 572 ? -37.818 -20.814 44.984 1.00 90.25 572 THR A CA 1
ATOM 4738 C C . THR A 1 572 ? -37.671 -21.951 45.990 1.00 90.25 572 THR A C 1
ATOM 4740 O O . THR A 1 572 ? -38.607 -22.190 46.749 1.00 90.25 572 THR A O 1
ATOM 4743 N N . ALA A 1 573 ? -36.510 -22.604 46.073 1.00 88.75 573 ALA A N 1
ATOM 4744 C CA . ALA A 1 573 ? -36.246 -23.637 47.075 1.00 88.75 573 ALA A CA 1
ATOM 4745 C C . ALA A 1 573 ? -36.288 -23.079 48.507 1.00 88.75 573 ALA A C 1
ATOM 4747 O O . ALA A 1 573 ? -36.889 -23.698 49.390 1.00 88.75 573 ALA A O 1
ATOM 4748 N N . ILE A 1 574 ? -35.710 -21.894 48.735 1.00 92.12 574 ILE A N 1
ATOM 4749 C CA . ILE A 1 574 ? -35.772 -21.197 50.029 1.00 92.12 574 ILE A CA 1
ATOM 4750 C C . ILE A 1 574 ? -37.221 -20.833 50.359 1.00 92.12 574 ILE A C 1
ATOM 4752 O O . ILE A 1 574 ? -37.679 -21.109 51.465 1.00 92.12 574 ILE A O 1
ATOM 4756 N N . SER A 1 575 ? -37.962 -20.280 49.396 1.00 87.19 575 SER A N 1
ATOM 4757 C CA . SER A 1 575 ? -39.374 -19.938 49.577 1.00 87.19 575 SER A CA 1
ATOM 4758 C C . SER A 1 575 ? -40.230 -21.165 49.912 1.00 87.19 575 SER A C 1
ATOM 4760 O O . SER A 1 575 ? -41.016 -21.112 50.850 1.00 87.19 575 SER A O 1
ATOM 4762 N N . LEU A 1 576 ? -40.059 -22.282 49.196 1.00 89.06 576 LEU A N 1
ATOM 4763 C CA . LEU A 1 576 ? -40.761 -23.544 49.462 1.00 89.06 576 LEU A CA 1
ATOM 4764 C C . LEU A 1 576 ? -40.415 -24.118 50.836 1.00 89.06 576 LEU A C 1
ATOM 4766 O O . LEU A 1 576 ? -41.310 -24.536 51.567 1.00 89.06 576 LEU A O 1
ATOM 4770 N N . SER A 1 577 ? -39.132 -24.106 51.205 1.00 86.62 577 SER A N 1
ATOM 4771 C CA . SER A 1 577 ? -38.673 -24.580 52.515 1.00 86.62 577 SER A CA 1
ATOM 4772 C C . SER A 1 577 ? -39.249 -23.724 53.642 1.00 86.62 577 SER A C 1
ATOM 4774 O O . SER A 1 577 ? -39.730 -24.265 54.634 1.00 86.62 577 SER A O 1
ATOM 4776 N N . ALA A 1 578 ? -39.271 -22.399 53.472 1.00 88.50 578 ALA A N 1
ATOM 4777 C CA . ALA A 1 578 ? -39.880 -21.476 54.423 1.00 88.50 578 ALA A CA 1
ATOM 4778 C C . ALA A 1 578 ? -41.396 -21.701 54.540 1.00 88.50 578 ALA A C 1
ATOM 4780 O O . ALA A 1 578 ? -41.913 -21.781 55.652 1.00 88.50 578 ALA A O 1
ATOM 4781 N N . SER A 1 579 ? -42.108 -21.874 53.423 1.00 88.25 579 SER A N 1
ATOM 4782 C CA . SER A 1 579 ? -43.543 -22.186 53.430 1.00 88.25 579 SER A CA 1
ATOM 4783 C C . SER A 1 579 ? -43.848 -23.519 54.120 1.00 88.25 579 SER A C 1
ATOM 4785 O O . SER A 1 579 ? -44.769 -23.586 54.933 1.00 88.25 579 SER A O 1
ATOM 4787 N N . LEU A 1 580 ? -43.062 -24.567 53.851 1.00 85.38 580 LEU A N 1
ATOM 4788 C CA . LEU A 1 580 ? -43.186 -25.869 54.515 1.00 85.38 580 LEU A CA 1
ATOM 4789 C C . LEU A 1 580 ? -42.908 -25.769 56.017 1.00 85.38 580 LEU A C 1
ATOM 4791 O O . LEU A 1 580 ? -43.649 -26.348 56.809 1.00 85.38 580 LEU A O 1
ATOM 4795 N N . LEU A 1 581 ? -41.884 -25.009 56.416 1.00 85.56 581 LEU A N 1
ATOM 4796 C CA . LEU A 1 581 ? -41.552 -24.771 57.819 1.00 85.56 581 LEU A CA 1
ATOM 4797 C C . LEU A 1 581 ? -42.694 -24.049 58.543 1.00 85.56 581 LEU A C 1
ATOM 4799 O O . LEU A 1 581 ? -43.102 -24.486 59.617 1.00 85.56 581 LEU A O 1
ATOM 4803 N N . ILE A 1 582 ? -43.240 -22.985 57.943 1.00 87.00 582 ILE A N 1
ATOM 4804 C CA . ILE A 1 582 ? -44.393 -22.256 58.487 1.00 87.00 582 ILE A CA 1
ATOM 4805 C C . ILE A 1 582 ? -45.566 -23.219 58.668 1.00 87.00 582 ILE A C 1
ATOM 4807 O O . ILE A 1 582 ? -46.102 -23.310 59.767 1.00 87.00 582 ILE A O 1
ATOM 4811 N N . MET A 1 583 ? -45.908 -24.001 57.639 1.00 85.75 583 MET A N 1
ATOM 4812 C CA . MET A 1 583 ? -47.009 -24.966 57.700 1.00 85.75 583 MET A CA 1
ATOM 4813 C C . MET A 1 583 ? -46.798 -26.030 58.791 1.00 85.75 583 MET A C 1
ATOM 4815 O O . MET A 1 583 ? -47.742 -26.387 59.497 1.00 85.75 583 MET A O 1
ATOM 4819 N N . LEU A 1 584 ? -45.564 -26.515 58.966 1.00 83.69 584 LEU A N 1
ATOM 4820 C CA . LEU A 1 584 ? -45.209 -27.476 60.012 1.00 83.69 584 LEU A CA 1
ATOM 4821 C C . LEU A 1 584 ? -45.368 -26.866 61.411 1.00 83.69 584 LEU A C 1
ATOM 4823 O O . LEU A 1 584 ? -45.991 -27.480 62.276 1.00 83.69 584 LEU A O 1
ATOM 4827 N N . ILE A 1 585 ? -44.865 -25.645 61.618 1.00 81.38 585 ILE A N 1
ATOM 4828 C CA . ILE A 1 585 ? -45.011 -24.908 62.880 1.00 81.38 585 ILE A CA 1
ATOM 4829 C C . ILE A 1 585 ? -46.493 -24.682 63.183 1.00 81.38 585 ILE A C 1
ATOM 4831 O O . ILE A 1 585 ? -46.931 -24.974 64.294 1.00 81.38 585 ILE A O 1
ATOM 4835 N N . THR A 1 586 ? -47.286 -24.234 62.204 1.00 77.62 586 THR A N 1
ATOM 4836 C CA . THR A 1 586 ? -48.731 -24.023 62.378 1.00 77.62 586 THR A CA 1
ATOM 4837 C C . THR A 1 586 ? -49.445 -25.326 62.742 1.00 77.62 586 THR A C 1
ATOM 4839 O O . THR A 1 586 ? -50.257 -25.336 63.666 1.00 77.62 586 THR A O 1
ATOM 4842 N N . ASN A 1 587 ? -49.112 -26.445 62.091 1.00 78.12 587 ASN A N 1
ATOM 4843 C CA . ASN A 1 587 ? -49.688 -27.753 62.415 1.00 78.12 587 ASN A CA 1
ATOM 4844 C C . ASN A 1 587 ? -49.316 -28.236 63.823 1.00 78.12 587 ASN A C 1
ATOM 4846 O O . ASN A 1 587 ? -50.185 -28.745 64.532 1.00 78.12 587 ASN A O 1
ATOM 4850 N N . ILE A 1 588 ? -48.061 -28.064 64.249 1.00 78.94 588 ILE A N 1
ATOM 4851 C CA . ILE A 1 588 ? -47.629 -28.401 65.614 1.00 78.94 588 ILE A CA 1
ATOM 4852 C C . ILE A 1 588 ? -48.393 -27.547 66.628 1.00 78.94 588 ILE A C 1
ATOM 4854 O O . ILE A 1 588 ? -48.921 -28.088 67.599 1.00 78.94 588 ILE A O 1
ATOM 4858 N N . TYR A 1 589 ? -48.523 -26.243 66.374 1.00 76.75 589 TYR A N 1
ATOM 4859 C CA . TYR A 1 589 ? -49.253 -25.326 67.249 1.00 76.75 589 TYR A CA 1
ATOM 4860 C C . TYR A 1 589 ? -50.735 -25.707 67.363 1.00 76.75 589 TYR A C 1
ATOM 4862 O O . TYR A 1 589 ? -51.253 -25.834 68.470 1.00 76.75 589 TYR A O 1
ATOM 4870 N N . ILE A 1 590 ? -51.407 -25.982 66.237 1.00 74.25 590 ILE A N 1
ATOM 4871 C CA . ILE A 1 590 ? -52.805 -26.448 66.209 1.00 74.25 590 ILE A CA 1
ATOM 4872 C C . ILE A 1 590 ? -52.949 -27.792 66.933 1.00 74.25 590 ILE A C 1
ATOM 4874 O O . ILE A 1 590 ? -53.924 -27.999 67.657 1.00 74.25 590 ILE A O 1
ATOM 4878 N N . SER A 1 591 ? -51.999 -28.714 66.760 1.00 72.81 591 SER A N 1
ATOM 4879 C CA . SER A 1 591 ? -52.015 -30.015 67.435 1.00 72.81 591 SER A CA 1
ATOM 4880 C C . SER A 1 591 ? -51.856 -29.873 68.948 1.00 72.81 591 SER A C 1
ATOM 4882 O O . SER A 1 591 ? -52.592 -30.516 69.692 1.00 72.81 591 SER A O 1
ATOM 4884 N N . GLN A 1 592 ? -50.938 -29.026 69.417 1.00 71.56 592 GLN A N 1
ATOM 4885 C CA . GLN A 1 592 ? -50.776 -28.736 70.844 1.00 71.56 592 GLN A CA 1
ATOM 4886 C C . GLN A 1 592 ? -52.037 -28.081 71.417 1.00 71.56 592 GLN A C 1
ATOM 4888 O O . GLN A 1 592 ? -52.506 -28.493 72.476 1.00 71.56 592 GLN A O 1
ATOM 4893 N N . TYR A 1 593 ? -52.649 -27.151 70.680 1.00 69.94 593 TYR A N 1
ATOM 4894 C CA . TYR A 1 593 ? -53.916 -26.527 71.064 1.00 69.94 593 TYR A CA 1
ATOM 4895 C C . TYR A 1 593 ? -55.071 -27.536 71.134 1.00 69.94 593 TYR A C 1
ATOM 4897 O O . TYR A 1 593 ? -55.872 -27.492 72.066 1.00 69.94 593 TYR A O 1
ATOM 4905 N N . LYS A 1 594 ? -55.151 -28.486 70.190 1.00 66.31 594 LYS A N 1
ATOM 4906 C CA . LYS A 1 594 ? -56.129 -29.588 70.225 1.00 66.31 594 LYS A CA 1
ATOM 4907 C C . LYS A 1 594 ? -55.914 -30.495 71.431 1.00 66.31 594 LYS A C 1
ATOM 4909 O O . LYS A 1 594 ? -56.882 -30.799 72.121 1.00 66.31 594 LYS A O 1
ATOM 4914 N N . SER A 1 595 ? -54.678 -30.907 71.703 1.00 63.56 595 SER A N 1
ATOM 4915 C CA . SER A 1 595 ? -54.354 -31.732 72.873 1.00 63.56 595 SER A CA 1
ATOM 4916 C C . SER A 1 595 ? -54.679 -31.009 74.182 1.00 63.56 595 SER A C 1
ATOM 4918 O O . SER A 1 595 ? -55.254 -31.612 75.084 1.00 63.56 595 SER A O 1
ATOM 4920 N N . PHE A 1 596 ? -54.404 -29.706 74.261 1.00 65.31 596 PHE A N 1
ATOM 4921 C CA . PHE A 1 596 ? -54.767 -28.863 75.400 1.00 65.31 596 PHE A CA 1
ATOM 4922 C C . PHE A 1 596 ? -56.290 -28.723 75.566 1.00 65.31 596 PHE A C 1
ATOM 4924 O O . PHE A 1 596 ? -56.810 -28.901 76.664 1.00 65.31 596 PHE A O 1
ATOM 4931 N N . MET A 1 597 ? -57.030 -28.508 74.476 1.00 60.84 597 MET A N 1
ATOM 4932 C CA . MET A 1 597 ? -58.501 -28.499 74.465 1.00 60.84 597 MET A CA 1
ATOM 4933 C C . MET A 1 597 ? -59.107 -29.838 74.910 1.00 60.84 597 MET A C 1
ATOM 4935 O O . MET A 1 597 ? -60.093 -29.858 75.646 1.00 60.84 597 MET A O 1
ATOM 4939 N N . ILE A 1 598 ? -58.532 -30.965 74.478 1.00 64.75 598 ILE A N 1
ATOM 4940 C CA . ILE A 1 598 ? -58.958 -32.308 74.900 1.00 64.75 598 ILE A CA 1
ATOM 4941 C C . ILE A 1 598 ? -58.674 -32.510 76.393 1.00 64.75 598 ILE A C 1
ATOM 4943 O O . ILE A 1 598 ? -59.543 -33.005 77.109 1.00 64.75 598 ILE A O 1
ATOM 4947 N N . MET A 1 599 ? -57.510 -32.070 76.879 1.00 64.25 599 MET A N 1
ATOM 4948 C CA . MET A 1 599 ? -57.158 -32.102 78.300 1.00 64.25 599 MET A CA 1
ATOM 4949 C C . MET A 1 599 ? -58.137 -31.268 79.141 1.00 64.25 599 MET A C 1
ATOM 4951 O O . MET A 1 599 ? -58.696 -31.780 80.109 1.00 64.25 599 MET A O 1
ATOM 4955 N N . LEU A 1 600 ? -58.435 -30.031 78.734 1.00 61.56 600 LEU A N 1
ATOM 4956 C CA . LEU A 1 600 ? -59.411 -29.165 79.408 1.00 61.56 600 LEU A CA 1
ATOM 4957 C C . LEU A 1 600 ? -60.819 -29.775 79.431 1.00 61.56 600 LEU A C 1
ATOM 4959 O O . LEU A 1 600 ? -61.484 -29.750 80.468 1.00 61.56 600 LEU A O 1
ATOM 4963 N N . ARG A 1 601 ? -61.259 -30.385 78.321 1.00 58.66 601 ARG A N 1
ATOM 4964 C CA . ARG A 1 601 ? -62.525 -31.135 78.273 1.00 58.66 601 ARG A CA 1
ATOM 4965 C C . ARG A 1 601 ? -62.518 -32.351 79.199 1.00 58.66 601 ARG A C 1
ATOM 4967 O O . ARG A 1 601 ? -63.529 -32.614 79.841 1.00 58.66 601 ARG A O 1
ATOM 4974 N N . SER A 1 602 ? -61.397 -33.068 79.300 1.00 62.25 602 SER A N 1
ATOM 4975 C CA . SER A 1 602 ? -61.252 -34.219 80.206 1.00 62.25 602 SER A CA 1
ATOM 4976 C C . SER A 1 602 ? -61.231 -33.828 81.690 1.00 62.25 602 SER A C 1
ATOM 4978 O O . SER A 1 602 ? -61.605 -34.632 82.536 1.00 62.25 602 SER A O 1
ATOM 4980 N N . MET A 1 603 ? -60.873 -32.577 81.999 1.00 63.34 603 MET A N 1
ATOM 4981 C CA . MET A 1 603 ? -60.911 -31.992 83.346 1.00 63.34 603 MET A CA 1
ATOM 4982 C C . MET A 1 603 ? -62.264 -31.341 83.695 1.00 63.34 603 MET A C 1
ATOM 4984 O O . MET A 1 603 ? -62.408 -30.772 84.773 1.00 63.34 603 MET A O 1
ATOM 4988 N N . GLY A 1 604 ? -63.272 -31.440 82.819 1.00 50.69 604 GLY A N 1
ATOM 4989 C CA . GLY A 1 604 ? -64.642 -30.998 83.102 1.00 50.69 604 GLY A CA 1
ATOM 4990 C C . GLY A 1 604 ? -64.984 -29.569 82.667 1.00 50.69 604 GLY A C 1
ATOM 4991 O O . GLY A 1 604 ? -66.089 -29.102 82.950 1.00 50.69 604 GLY A O 1
ATOM 4992 N N . HIS A 1 605 ? -64.106 -28.871 81.939 1.00 54.31 605 HIS A N 1
ATOM 4993 C CA . HIS A 1 605 ? -64.444 -27.559 81.383 1.00 54.31 605 HIS A CA 1
ATOM 4994 C C . HIS A 1 605 ? -65.362 -27.709 80.156 1.00 54.31 605 HIS A C 1
ATOM 4996 O O . HIS A 1 605 ? -64.968 -28.234 79.113 1.00 54.31 605 HIS A O 1
ATOM 5002 N N . THR A 1 606 ? -66.608 -27.236 80.269 1.00 51.16 606 THR A N 1
ATOM 5003 C CA . THR A 1 606 ? -67.531 -27.077 79.132 1.00 51.16 606 THR A CA 1
ATOM 5004 C C . THR A 1 606 ? -67.325 -25.709 78.471 1.00 51.16 606 THR A C 1
ATOM 5006 O O . THR A 1 606 ? -66.930 -24.752 79.129 1.00 51.16 606 THR A O 1
ATOM 5009 N N . ASN A 1 607 ? -67.589 -25.616 77.159 1.00 52.84 607 ASN A N 1
ATOM 5010 C CA . ASN A 1 607 ? -67.283 -24.501 76.235 1.00 52.84 607 ASN A CA 1
ATOM 5011 C C . ASN A 1 607 ? -67.822 -23.086 76.607 1.00 52.84 607 ASN A C 1
ATOM 5013 O O . ASN A 1 607 ? -67.828 -22.207 75.751 1.00 52.84 607 ASN A O 1
ATOM 5017 N N . LYS A 1 608 ? -68.307 -22.832 77.829 1.00 45.12 608 LYS A N 1
ATOM 5018 C CA . LYS A 1 608 ? -68.925 -21.559 78.245 1.00 45.12 608 LYS A CA 1
ATOM 5019 C C . LYS A 1 608 ? -68.063 -20.655 79.139 1.00 45.12 608 LYS A C 1
ATOM 5021 O O . LYS A 1 608 ? -68.576 -19.654 79.621 1.00 45.12 608 LYS A O 1
ATOM 5026 N N . GLN A 1 609 ? -66.781 -20.951 79.347 1.00 43.09 609 GLN A N 1
ATOM 5027 C CA . GLN A 1 609 ? -65.907 -20.106 80.176 1.00 43.09 609 GLN A CA 1
ATOM 5028 C C . GLN A 1 609 ? -64.518 -19.890 79.560 1.00 43.09 609 GLN A C 1
ATOM 5030 O O . GLN A 1 609 ? -63.496 -20.149 80.181 1.00 43.09 609 GLN A O 1
ATOM 5035 N N . PHE A 1 610 ? -64.484 -19.395 78.326 1.00 41.50 610 PHE A N 1
ATOM 5036 C CA . PHE A 1 610 ? -63.294 -18.736 77.786 1.00 41.50 610 PHE A CA 1
ATOM 5037 C C . PHE A 1 610 ? -63.728 -17.444 77.095 1.00 41.50 610 PHE A C 1
ATOM 5039 O O . PHE A 1 610 ? -63.741 -17.354 75.874 1.00 41.50 610 PHE A O 1
ATOM 5046 N N . ASP A 1 611 ? -64.135 -16.472 77.911 1.00 41.81 611 ASP A N 1
ATOM 5047 C CA . ASP A 1 611 ? -64.034 -15.062 77.551 1.00 41.81 611 ASP A CA 1
ATOM 5048 C C . ASP A 1 611 ? -62.808 -14.483 78.267 1.00 41.81 611 ASP A C 1
ATOM 5050 O O . ASP A 1 611 ? -62.634 -14.692 79.468 1.00 41.81 611 ASP A O 1
ATOM 5054 N N . MET A 1 612 ? -62.038 -13.714 77.494 1.00 31.95 612 MET A N 1
ATOM 5055 C CA . MET A 1 612 ? -60.979 -12.755 77.840 1.00 31.95 612 MET A CA 1
ATOM 5056 C C . MET A 1 612 ? -59.504 -13.109 77.572 1.00 31.95 612 MET A C 1
ATOM 5058 O O . MET A 1 612 ? -58.924 -14.017 78.165 1.00 31.95 612 MET A O 1
ATOM 5062 N N . PHE A 1 613 ? -58.959 -12.175 76.773 1.00 35.91 613 PHE A N 1
ATOM 5063 C CA . PHE A 1 613 ? -57.598 -11.812 76.360 1.00 35.91 613 PHE A CA 1
ATOM 5064 C C . PHE A 1 613 ? -56.951 -12.586 75.212 1.00 35.91 613 PHE A C 1
ATOM 5066 O O . PHE A 1 613 ? -56.470 -13.721 75.412 1.00 35.91 613 PHE A O 1
#

Organism: Mycoplasma mycoides subsp. mycoides SC (strain CCUG 32753 / NCTC 10114 / PG1) (NCBI:txid272632)

Sequence (613 aa):
MFSPYSNNLKTNYQILGLDKTQNSFKIDDQLKNKVFLSNSDIQNIYQIINSPYQKQGDDLISSSTNQILYSRKTNTSNVPTILNQTLNNHFLNNQNILDNISSYNSQLMYKTKSNDFKILPKQAWLYDDTDYLNTKYVTKHAKWMDQPIQSINDQNNYSSYGYKIVENNNKKHYYLNPYNLDVNKFTQRQVIDLWSDKNENNKDLSIEKQVDNIVENSPIFGDFVINKNGEIIKSFLRPYYQLRNLKLFIPISDEISWEDFAKYALGWGNNQEPNDDWKANLEKQDEHTREYIQPALKKLKIDQVPLSVKNAWDSVLTNKNITDYIEVRPYDFSIEQERRIDRRHIYFQFTPGYINIKGVLKSAPTTSLDNLILNGSALFYRRTLGKRKNIAPILKLENNKVNYVNKDLKIKLTNIGVSDIYGKSYAIIDSDLANMIYGYDISRSINYDYKPFDTSKIIKRNQLFNTYNTTNWQKQNIIDPWKNTYLKSKNVYDYSPHYYYNTIFSNSNEPLTITSSISIIPEKRLGLAIIDLLNLSDYKTAISNVNFINQTKQLIDQLTKTSIYIAIIIITAISLSASLLIMLITNIYISQYKSFMIMLRSMGHTNKQFDMF

Radius of gyration: 33.76 Å; chains: 1; bounding box: 102×68×123 Å

pLDDT: mean 76.83, std 16.37, range [29.77, 96.94]

Foldseek 3Di:
DAFKAFPNHTDQFGADADFLQFDLAPDDVVLSQQFAAALVLLLVVVQLQLFAQDLDDDFDAGPRNRDRQADNNVLEGEHAWAWAPVQVVVCVVPVRRQWQIWAKDWFKWFQWLVRDTDGDFLVLKWFWCLLVCPFLQQVVDPDNVPGQAEDDPPPLRPDQTAWFWFADPNDIITIHRLLQDDLVLEDQADQFKPFQVVPPDPPPPQFFDADRRGGPPFAKFKDFYADSSQFGQFIHIDGGRHLQRIKGKAFPDNGHPVVLLQQLLAADEPNHTDDPPVVVLQVDDACLSCQQVRVFKHKDFPSRDGPSSLLSVCLVDPDSPTGMIMMGSQFNQQSPHHPDRVRGDHQFDADPVRRGGNHGGDDPPPDPPVCCLVPNTRSSLCLLCVVDPPRDHRMHTDTDMDHGSHPPNGYGHDHPYYGNDDDRIYIYHHNSVVCVSNPGHSHFDWHFQQVQFDPVDWDDDDDPDTDTDGDDGDDQDGPCNSVRTQAPDSRRSNQTHHLFDDLQRHPGPDPPCLVVPQDQRFPGPGSCCSVPVRCSVRRDRDDPDHDSVSVVVVVVVVVVVVVVVVVVVVVVVVVVVVVVVVVVVVVVVVVVVVVVVVVCVVVPDDPPPDDDD

Secondary structure (DSSP, 8-state):
-B--EETTEE-SSEEEEE-TT--SS---HHHHHHHSPPHHHHHHHHHHHHS---SSS--EE-TTT--EEEETTTTEEEEEEEEEHHHHHHHHH-GGGGSSEE-EEEEEEEEBTTS-EEEPPGGGEEEE-HHHHTSHHHHT-SSGGGSSSPPB-TT----SSSBEEEEETTEEEEEE-GGGS-GGGEESS--B-SSGGGSS----TTBPPEETTEETT--EEEEEEE-TTSBEEEEEEEEPEEGGGEEEEEE--TTB-HHHHHHHTS--BTTBPPPTTHHHHTT--SHHIIIIISTTEEEEEGGGS-HHHHHHHHHH-S-----EEEEE-TT-GGG-S-SSGGGS---EEE-GGG-SEEEEBPPPTTTSHHHHHHH-TTHHHHHHTT-STT---SEEEEEEE---SSTTPEEEEEEEEEE---SS-EEEEEHHHHHHHTT----B---B----EEEEEEEE-STT-EEEEEPPPPPP-SSSGGGGBS-SSSBHHHHPPBSSS-SSS--S---HHHHHS--EEESS--GGGTTTTT-GGGEEES------HHHHHHHHHHHHHHHHHHHHHHHHHHHHHHHHHHHHHHHHHHHHHHHHHHHHHHTT--TT-----